Protein AF-0000000086557872 (afdb_homodimer)

Structure (mmCIF, N/CA/C/O backbone):
data_AF-0000000086557872-model_v1
#
loop_
_entity.id
_entity.type
_entity.pdbx_description
1 polymer 'ARM repeat superfamily protein'
#
loop_
_atom_site.group_PDB
_atom_site.id
_atom_site.type_symbol
_atom_site.label_atom_id
_atom_site.label_alt_id
_atom_site.label_comp_id
_atom_site.label_asym_id
_atom_site.label_entity_id
_atom_site.label_seq_id
_atom_site.pdbx_PDB_ins_code
_atom_site.Cartn_x
_atom_site.Cartn_y
_atom_site.Cartn_z
_atom_site.occupancy
_atom_site.B_iso_or_equiv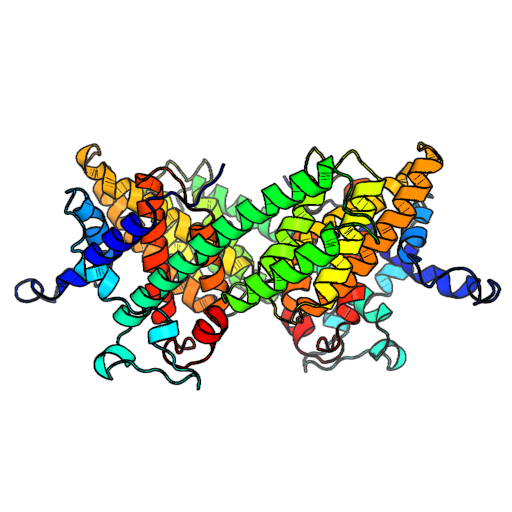
_atom_site.auth_seq_id
_atom_site.auth_comp_id
_atom_site.auth_asym_id
_atom_site.auth_atom_id
_atom_site.pdbx_PDB_model_num
ATOM 1 N N . MET A 1 1 ? -15.805 7.012 -16.609 1 27.7 1 MET A N 1
ATOM 2 C CA . MET A 1 1 ? -14.82 7.715 -17.422 1 27.7 1 MET A CA 1
ATOM 3 C C . MET A 1 1 ? -13.922 8.594 -16.562 1 27.7 1 MET A C 1
ATOM 5 O O . MET A 1 1 ? -14.328 9.68 -16.141 1 27.7 1 MET A O 1
ATOM 9 N N . LEU A 1 2 ? -13.141 7.969 -15.602 1 39.41 2 LEU A N 1
ATOM 10 C CA . LEU A 1 2 ? -12.469 8.727 -14.555 1 39.41 2 LEU A CA 1
ATOM 11 C C . LEU A 1 2 ? -11.336 9.57 -15.133 1 39.41 2 LEU A C 1
ATOM 13 O O . LEU A 1 2 ? -10.289 9.047 -15.5 1 39.41 2 LEU A O 1
ATOM 17 N N . SER A 1 3 ? -11.672 10.555 -16.125 1 45.78 3 SER A N 1
ATOM 18 C CA . SER A 1 3 ? -10.75 11.547 -16.672 1 45.78 3 SER A CA 1
ATOM 19 C C . SER A 1 3 ? -10.047 12.32 -15.578 1 45.78 3 SER A C 1
ATOM 21 O O . SER A 1 3 ? -10.586 12.492 -14.484 1 45.78 3 SER A O 1
ATOM 23 N N . PHE A 1 4 ? -8.797 12.297 -15.695 1 58.38 4 PHE A N 1
ATOM 24 C CA . PHE A 1 4 ? -8.148 13.312 -14.875 1 58.38 4 PHE A CA 1
ATOM 25 C C . PHE A 1 4 ? -8.922 14.625 -14.922 1 58.38 4 PHE A C 1
ATOM 27 O O . PHE A 1 4 ? -9.234 15.125 -16 1 58.38 4 PHE A O 1
ATOM 34 N N . PRO A 1 5 ? -9.547 14.984 -13.805 1 63.56 5 PRO A N 1
ATOM 35 C CA . PRO A 1 5 ? -10.438 16.141 -13.898 1 63.56 5 PRO A CA 1
ATOM 36 C C . PRO A 1 5 ? -9.797 17.312 -14.641 1 63.56 5 PRO A C 1
ATOM 38 O O . PRO A 1 5 ? -8.641 17.672 -14.367 1 63.56 5 PRO A O 1
ATOM 41 N N . LEU A 1 6 ? -10.297 17.703 -15.812 1 55 6 LEU A N 1
ATOM 42 C CA . LEU A 1 6 ? -9.867 18.781 -16.688 1 55 6 LEU A CA 1
ATOM 43 C C . LEU A 1 6 ? -9.406 19.984 -15.875 1 55 6 LEU A C 1
ATOM 45 O O . LEU A 1 6 ? -8.516 20.734 -16.297 1 55 6 LEU A O 1
ATOM 49 N N . ASN A 1 7 ? -9.836 19.969 -14.57 1 70.75 7 ASN A N 1
ATOM 50 C CA . ASN A 1 7 ? -9.547 21.203 -13.828 1 70.75 7 ASN A CA 1
ATOM 51 C C . ASN A 1 7 ? -8.438 20.984 -12.805 1 70.75 7 ASN A C 1
ATOM 53 O O . ASN A 1 7 ? -8.164 21.859 -11.984 1 70.75 7 ASN A O 1
ATOM 57 N N . THR A 1 8 ? -7.707 19.969 -13.023 1 77.56 8 THR A N 1
ATOM 58 C CA . THR A 1 8 ? -6.684 19.703 -12.016 1 77.56 8 THR A CA 1
ATOM 59 C C . THR A 1 8 ? -5.527 20.688 -12.141 1 77.56 8 THR A C 1
ATOM 61 O O . THR A 1 8 ? -4.977 21.141 -11.133 1 77.56 8 THR A O 1
ATOM 64 N N . ASP A 1 9 ? -5.203 20.984 -13.367 1 76.62 9 ASP A N 1
ATOM 65 C CA . ASP A 1 9 ? -4.141 21.969 -13.578 1 76.62 9 ASP A CA 1
ATOM 66 C C . ASP A 1 9 ? -4.484 23.312 -12.93 1 76.62 9 ASP A C 1
ATOM 68 O O . ASP A 1 9 ? -3.633 23.938 -12.297 1 76.62 9 ASP A O 1
ATOM 72 N N . GLU A 1 10 ? -5.621 23.578 -13.133 1 78.69 10 GLU A N 1
ATOM 73 C CA . GLU A 1 10 ? -6.07 24.828 -12.547 1 78.69 10 GLU A CA 1
ATOM 74 C C . GLU A 1 10 ? -6.043 24.781 -11.023 1 78.69 10 GLU A C 1
ATOM 76 O O . GLU A 1 10 ? -5.645 25.75 -10.367 1 78.69 10 GLU A O 1
ATOM 81 N N . VAL A 1 11 ? -6.445 23.688 -10.508 1 83.19 11 VAL A N 1
ATOM 82 C CA . VAL A 1 11 ? -6.48 23.516 -9.055 1 83.19 11 VAL A CA 1
ATOM 83 C C . VAL A 1 11 ? -5.062 23.578 -8.492 1 83.19 11 VAL A C 1
ATOM 85 O O . VAL A 1 11 ? -4.816 24.234 -7.48 1 83.19 11 VAL A O 1
ATOM 88 N N . VAL A 1 12 ? -4.141 22.969 -9.164 1 85.81 12 VAL A N 1
ATOM 89 C CA . VAL A 1 12 ? -2.744 22.953 -8.734 1 85.81 12 VAL A CA 1
ATOM 90 C C . VAL A 1 12 ? -2.178 24.359 -8.758 1 85.81 12 VAL A C 1
ATOM 92 O O . VAL A 1 12 ? -1.516 24.797 -7.809 1 85.81 12 VAL A O 1
ATOM 95 N N . LEU A 1 13 ? -2.535 25.047 -9.773 1 80.06 13 LEU A N 1
ATOM 96 C CA . LEU A 1 13 ? -2.047 26.422 -9.914 1 80.06 13 LEU A CA 1
ATOM 97 C C . LEU A 1 13 ? -2.615 27.312 -8.82 1 80.06 13 LEU A C 1
ATOM 99 O O . LEU A 1 13 ? -1.895 28.141 -8.25 1 80.06 13 LEU A O 1
ATOM 103 N N . VAL A 1 14 ? -3.771 27.141 -8.594 1 77.19 14 VAL A N 1
ATOM 104 C CA . VAL A 1 14 ? -4.426 27.953 -7.582 1 77.19 14 VAL A CA 1
ATOM 105 C C . VAL A 1 14 ? -3.818 27.672 -6.215 1 77.19 14 VAL A C 1
ATOM 107 O O . VAL A 1 14 ? -3.564 28.594 -5.434 1 77.19 14 VAL A O 1
ATOM 110 N N . VAL A 1 15 ? -3.6 26.453 -5.93 1 81.56 15 VAL A N 1
ATOM 111 C CA . VAL A 1 15 ? -3.021 26.078 -4.645 1 81.56 15 VAL A CA 1
ATOM 112 C C . VAL A 1 15 ? -1.607 26.641 -4.527 1 81.56 15 VAL A C 1
ATOM 114 O O . VAL A 1 15 ? -1.237 27.188 -3.49 1 81.56 15 VAL A O 1
ATOM 117 N N . LEU A 1 16 ? -0.849 26.562 -5.59 1 79.56 16 LEU A N 1
ATOM 118 C CA . LEU A 1 16 ? 0.528 27.047 -5.574 1 79.56 16 LEU A CA 1
ATOM 119 C C . LEU A 1 16 ? 0.571 28.562 -5.461 1 79.56 16 LEU A C 1
ATOM 121 O O . LEU A 1 16 ? 1.446 29.109 -4.789 1 79.56 16 LEU A O 1
ATOM 125 N N . ASP A 1 17 ? -0.281 29.219 -6.082 1 75.75 17 ASP A N 1
ATOM 126 C CA . ASP A 1 17 ? -0.352 30.672 -6.051 1 75.75 17 ASP A CA 1
ATOM 127 C C . ASP A 1 17 ? -0.73 31.172 -4.66 1 75.75 17 ASP A C 1
ATOM 129 O O . ASP A 1 17 ? -0.246 32.219 -4.215 1 75.75 17 ASP A O 1
ATOM 133 N N . ASN A 1 18 ? -1.517 30.438 -4.086 1 66.81 18 ASN A N 1
ATOM 134 C CA . ASN A 1 18 ? -1.986 30.859 -2.768 1 66.81 18 ASN A CA 1
ATOM 135 C C . ASN A 1 18 ? -0.952 30.562 -1.686 1 66.81 18 ASN A C 1
ATOM 137 O O . ASN A 1 18 ? -0.981 31.172 -0.612 1 66.81 18 ASN A O 1
ATOM 141 N N . TYR A 1 19 ? -0.023 29.688 -1.903 1 61.47 19 TYR A N 1
ATOM 142 C CA . TYR A 1 19 ? 0.991 29.375 -0.904 1 61.47 19 TYR A CA 1
ATOM 143 C C . TYR A 1 19 ? 2.164 30.344 -0.993 1 61.47 19 TYR A C 1
ATOM 145 O O . TYR A 1 19 ? 2.844 30.594 0.004 1 61.47 19 TYR A O 1
ATOM 153 N N . GLU A 1 20 ? 2.771 31.047 -2.09 1 52.19 20 GLU A N 1
ATOM 154 C CA . GLU A 1 20 ? 3.926 31.938 -2.229 1 52.19 20 GLU A CA 1
ATOM 155 C C . GLU A 1 20 ? 3.703 33.25 -1.487 1 52.19 20 GLU A C 1
ATOM 157 O O . GLU A 1 20 ? 4.664 33.906 -1.098 1 52.19 20 GLU A O 1
ATOM 162 N N . ASP A 1 21 ? 2.652 33.969 -1.473 1 42.22 21 ASP A N 1
ATOM 163 C CA . ASP A 1 21 ? 2.678 35.438 -1.342 1 42.22 21 ASP A CA 1
ATOM 164 C C . ASP A 1 21 ? 3.062 35.844 0.076 1 42.22 21 ASP A C 1
ATOM 166 O O . ASP A 1 21 ? 2.838 37 0.475 1 42.22 21 ASP A O 1
ATOM 170 N N . HIS A 1 22 ? 3.318 35.094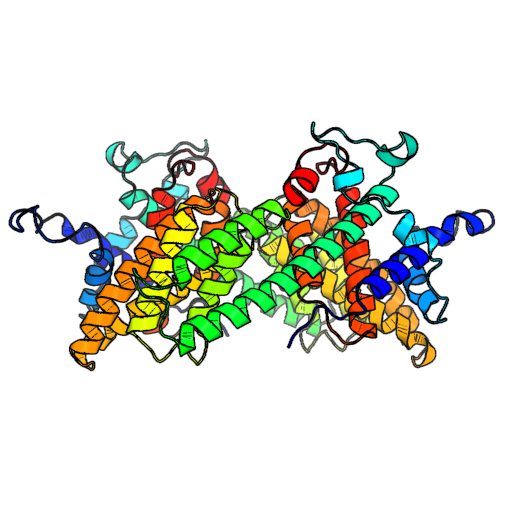 1.053 1 39.22 22 HIS A N 1
ATOM 171 C CA . HIS A 1 22 ? 3.371 35.781 2.338 1 39.22 22 HIS A CA 1
ATOM 172 C C . HIS A 1 22 ? 4.695 36.5 2.516 1 39.22 22 HIS A C 1
ATOM 174 O O . HIS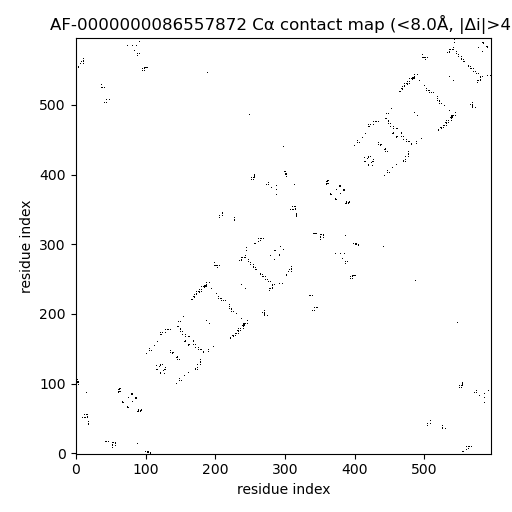 A 1 22 ? 4.992 37 3.604 1 39.22 22 HIS A O 1
ATOM 180 N N . LYS A 1 23 ? 5.754 36.625 1.779 1 40 23 LYS A N 1
ATOM 181 C CA . LYS A 1 23 ? 6.871 37.438 2.205 1 40 23 LYS A CA 1
ATOM 182 C C . LYS A 1 23 ? 6.398 38.844 2.59 1 40 23 LYS A C 1
ATOM 184 O O . LYS A 1 23 ? 7.031 39.531 3.406 1 40 23 LYS A O 1
ATOM 189 N N . ASN A 1 24 ? 5.559 39.5 1.938 1 36.5 24 ASN A N 1
ATOM 190 C CA . ASN A 1 24 ? 5.508 40.938 2.201 1 36.5 24 ASN A CA 1
ATOM 191 C C . ASN A 1 24 ? 4.875 41.25 3.557 1 36.5 24 ASN A C 1
ATOM 193 O O . ASN A 1 24 ? 4.977 42.344 4.059 1 36.5 24 ASN A O 1
ATOM 197 N N . LYS A 1 25 ? 3.945 40.531 4.266 1 40.31 25 LYS A N 1
ATOM 198 C CA . LYS A 1 25 ? 3.4 41.125 5.488 1 40.31 25 LYS A CA 1
ATOM 199 C C . LYS A 1 25 ? 4.184 40.656 6.715 1 40.31 25 LYS A C 1
ATOM 201 O O . LYS A 1 25 ? 3.768 40.906 7.848 1 40.31 25 LYS A O 1
ATOM 206 N N . ALA A 1 26 ? 5.25 40 6.785 1 38.28 26 ALA A N 1
ATOM 207 C CA . ALA A 1 26 ? 6.043 39.719 7.969 1 38.28 26 ALA A CA 1
ATOM 208 C C . ALA A 1 26 ? 6.578 40.969 8.609 1 38.28 26 ALA A C 1
ATOM 210 O O . ALA A 1 26 ? 7.27 40.938 9.633 1 38.28 26 ALA A O 1
ATOM 211 N N . GLU A 1 27 ? 6.711 42.125 8.102 1 36 27 GLU A N 1
ATOM 212 C CA . GLU A 1 27 ? 7.309 43.188 8.906 1 36 27 GLU A CA 1
ATOM 213 C C . GLU A 1 27 ? 6.551 43.375 10.219 1 36 27 GLU A C 1
ATOM 215 O O . GLU A 1 27 ? 7.141 43.781 11.227 1 36 27 GLU A O 1
ATOM 220 N N . ASN A 1 28 ? 5.227 43.688 10.352 1 33.5 28 ASN A N 1
ATOM 221 C CA . ASN A 1 28 ? 4.699 44.25 11.586 1 33.5 28 ASN A CA 1
ATOM 222 C C . ASN A 1 28 ? 4.344 43.188 12.602 1 33.5 28 ASN A C 1
ATOM 224 O O . ASN A 1 28 ? 3.648 43.438 13.578 1 33.5 28 ASN A O 1
ATOM 228 N N . LEU A 1 29 ? 4.141 41.812 12.312 1 35 29 LEU A N 1
ATOM 229 C CA . LEU A 1 29 ? 3.672 41.062 13.469 1 35 29 LEU A CA 1
ATOM 230 C C . LEU A 1 29 ? 4.836 40.656 14.367 1 35 29 LEU A C 1
ATOM 232 O O . LEU A 1 29 ? 5.914 40.312 13.875 1 35 29 LEU A O 1
ATOM 236 N N . ASP A 1 30 ? 4.957 41.094 15.648 1 35.19 30 ASP A N 1
ATOM 237 C CA . ASP A 1 30 ? 5.828 40.844 16.797 1 35.19 30 ASP A CA 1
ATOM 238 C C . ASP A 1 30 ? 6.23 39.375 16.875 1 35.19 30 ASP A C 1
ATOM 240 O O . ASP A 1 30 ? 5.383 38.5 16.734 1 35.19 30 ASP A O 1
ATOM 244 N N . PRO A 1 31 ? 7.535 38.875 16.703 1 38.75 31 PRO A N 1
ATOM 245 C CA . PRO A 1 31 ? 8.188 37.562 16.828 1 38.75 31 PRO A CA 1
ATOM 246 C C . PRO A 1 31 ? 7.578 36.688 17.906 1 38.75 31 PRO A C 1
ATOM 248 O O . PRO A 1 31 ? 7.879 35.5 18 1 38.75 31 PRO A O 1
ATOM 251 N N . GLU A 1 32 ? 7.258 37.25 19.141 1 35.28 32 GLU A N 1
ATOM 252 C CA . GLU A 1 32 ? 7.043 36.531 20.391 1 35.28 32 GLU A CA 1
ATOM 253 C C . GLU A 1 32 ? 5.953 35.469 20.25 1 35.28 32 GLU A C 1
ATOM 255 O O . GLU A 1 32 ? 5.969 34.469 20.938 1 35.28 32 GLU A O 1
ATOM 260 N N . THR A 1 33 ? 4.668 35.906 19.906 1 33.19 33 THR A N 1
ATOM 261 C CA . THR A 1 33 ? 3.564 35 20.25 1 33.19 33 THR A CA 1
ATOM 262 C C . THR A 1 33 ? 3.492 33.844 19.266 1 33.19 33 THR A C 1
ATOM 264 O O . THR A 1 33 ? 3.059 32.75 19.641 1 33.19 33 THR A O 1
ATOM 267 N N . GLN A 1 34 ? 3.164 34 17.938 1 34.88 34 GLN A N 1
ATOM 268 C CA . GLN A 1 34 ? 2.406 32.969 17.266 1 34.88 34 GLN A CA 1
ATOM 269 C C . GLN A 1 34 ? 3.336 31.906 16.672 1 34.88 34 GLN A C 1
ATOM 271 O O . GLN A 1 34 ? 4.277 32.219 15.953 1 34.88 34 GLN A O 1
ATOM 276 N N . GLY A 1 35 ? 3.602 30.719 17.297 1 33.16 35 GLY A N 1
ATOM 277 C CA . GLY A 1 35 ? 4.32 29.531 16.891 1 33.16 35 GLY A CA 1
ATOM 278 C C . GLY A 1 35 ? 4.258 29.266 15.398 1 33.16 35 GLY A C 1
ATOM 279 O O . GLY A 1 35 ? 3.375 29.766 14.711 1 33.16 35 GLY A O 1
ATOM 280 N N . THR A 1 36 ? 5.449 29.031 14.734 1 38.53 36 THR A N 1
ATOM 281 C CA . THR A 1 36 ? 5.723 28.609 13.367 1 38.53 36 THR A CA 1
ATOM 282 C C . THR A 1 36 ? 4.621 27.688 12.859 1 38.53 36 THR A C 1
ATOM 284 O O . THR A 1 36 ? 4.672 27.219 11.719 1 38.53 36 THR A O 1
ATOM 287 N N . GLN A 1 37 ? 3.855 27.156 13.812 1 36.19 37 GLN A N 1
ATOM 288 C CA . GLN A 1 37 ? 2.854 26.141 13.492 1 36.19 37 GLN A CA 1
ATOM 289 C C . GLN A 1 37 ? 2.002 26.578 12.297 1 36.19 37 GLN A C 1
ATOM 291 O O . GLN A 1 37 ? 1.99 25.906 11.266 1 36.19 37 GLN A O 1
ATOM 296 N N . SER A 1 38 ? 0.501 26.953 12.469 1 43.5 38 SER A N 1
ATOM 297 C CA . SER A 1 38 ? -0.6 26.625 11.578 1 43.5 38 SER A CA 1
ATOM 298 C C . SER A 1 38 ? -0.656 27.562 10.383 1 43.5 38 SER A C 1
ATOM 300 O O . SER A 1 38 ? -1.703 28.156 10.094 1 43.5 38 SER A O 1
ATOM 302 N N . ARG A 1 39 ? 0.38 28.156 10.055 1 44.62 39 ARG A N 1
ATOM 303 C CA . ARG A 1 39 ? 0.36 29.156 8.984 1 44.62 39 ARG A CA 1
ATOM 304 C C . ARG A 1 39 ? -0.063 28.516 7.66 1 44.62 39 ARG A C 1
ATOM 306 O O . ARG A 1 39 ? -0.786 29.141 6.875 1 44.62 39 ARG A O 1
ATOM 313 N N . TRP A 1 40 ? 0.488 27.344 7.496 1 45.91 40 TRP A N 1
ATOM 314 C CA . TRP A 1 40 ? 0.128 26.719 6.227 1 45.91 40 TRP A CA 1
ATOM 315 C C . TRP A 1 40 ? -1.384 26.562 6.109 1 45.91 40 TRP A C 1
ATOM 317 O O . TRP A 1 40 ? -1.936 26.625 5.004 1 45.91 40 TRP A O 1
ATOM 327 N N . VAL A 1 41 ? -2.059 26.359 7.316 1 48.19 41 VAL A N 1
ATOM 328 C CA . VAL A 1 41 ? -3.506 26.172 7.277 1 48.19 41 VAL A CA 1
ATOM 329 C C . VAL A 1 41 ? -4.184 27.484 6.898 1 48.19 41 VAL A C 1
ATOM 331 O O . VAL A 1 41 ? -5.109 27.5 6.082 1 48.19 41 VAL A O 1
ATOM 334 N N . GLN A 1 42 ? -3.748 28.5 7.52 1 46.31 42 GLN A N 1
ATOM 335 C CA . GLN A 1 42 ? -4.402 29.781 7.258 1 46.31 42 GLN A CA 1
ATOM 336 C C . GLN A 1 42 ? -4.27 30.172 5.789 1 46.31 42 GLN A C 1
ATOM 338 O O . GLN A 1 42 ? -5.188 30.766 5.219 1 46.31 42 GLN A O 1
ATOM 343 N N . GLU A 1 43 ? -3.264 29.781 5.324 1 44.94 43 GLU A N 1
ATOM 344 C CA . GLU A 1 43 ? -2.979 30.141 3.939 1 44.94 43 GLU A CA 1
ATOM 345 C C . GLU A 1 43 ? -3.912 29.422 2.973 1 44.94 43 GLU A C 1
ATOM 347 O O . GLU A 1 43 ? -4.398 30.016 2.01 1 44.94 43 GLU A O 1
ATOM 352 N N . VAL A 1 44 ? -4.18 28.203 3.225 1 45.72 44 VAL A N 1
ATOM 353 C CA . VAL A 1 44 ? -5.07 27.438 2.359 1 45.72 44 VAL A CA 1
ATOM 354 C C . VAL A 1 44 ? -6.477 28.031 2.418 1 45.72 44 VAL A C 1
ATOM 356 O O . VAL A 1 44 ? -7.195 28.031 1.416 1 45.72 44 VAL A O 1
ATOM 359 N N . LEU A 1 45 ? -6.934 28.469 3.527 1 43.59 45 LEU A N 1
ATOM 360 C CA . LEU A 1 45 ? -8.297 28.938 3.74 1 43.59 45 LEU A CA 1
ATOM 361 C C . LEU A 1 45 ? -8.531 30.281 3.045 1 43.59 45 LEU A C 1
ATOM 363 O O . LEU A 1 45 ? -9.672 30.625 2.734 1 43.59 45 LEU A O 1
ATOM 367 N N . LYS A 1 46 ? -7.668 31.047 2.943 1 43.59 46 LYS A N 1
ATOM 368 C CA . LYS A 1 46 ? -7.953 32.344 2.354 1 43.59 46 LYS A CA 1
ATOM 369 C C . LYS A 1 46 ? -8.359 32.219 0.888 1 43.59 46 LYS A C 1
ATOM 371 O O . LYS A 1 46 ? -8.688 33.219 0.236 1 43.59 46 LYS A O 1
ATOM 376 N N . VAL A 1 47 ? -8.422 31.047 0.328 1 42.78 47 VAL A N 1
ATOM 377 C CA . VAL A 1 47 ? -8.602 30.875 -1.11 1 42.78 47 VAL A CA 1
ATOM 378 C C . VAL A 1 47 ? -10.086 30.969 -1.455 1 42.78 47 VAL A C 1
ATOM 380 O O . VAL A 1 47 ? -10.477 30.766 -2.607 1 42.78 47 VAL A O 1
ATOM 383 N N . GLN A 1 48 ? -10.969 31.156 -0.642 1 37.19 48 GLN A N 1
ATOM 384 C CA . GLN A 1 48 ? -12.328 31.172 -1.16 1 37.19 48 GLN A CA 1
ATOM 385 C C . GLN A 1 48 ? -12.477 32.188 -2.291 1 37.19 48 GLN A C 1
ATOM 387 O O . GLN A 1 48 ? -13.508 32.25 -2.961 1 37.19 48 GLN A O 1
ATOM 392 N N . GLY A 1 49 ? -11.867 33.344 -2.256 1 33.66 49 GLY A N 1
ATOM 393 C CA . GLY A 1 49 ? -12.211 34.25 -3.348 1 33.66 49 GLY A CA 1
ATOM 394 C C . GLY A 1 49 ? -11.609 33.812 -4.676 1 33.66 49 GLY A C 1
ATOM 395 O O . GLY A 1 49 ? -10.531 33.219 -4.711 1 33.66 49 GLY A O 1
ATOM 396 N N . HIS A 1 50 ? -12.375 33.469 -5.801 1 36 50 HIS A N 1
ATOM 397 C CA . HIS A 1 50 ? -12.109 33.156 -7.199 1 36 50 HIS A CA 1
ATOM 398 C C . HIS A 1 50 ? -10.914 33.938 -7.727 1 36 50 HIS A C 1
ATOM 400 O O . HIS A 1 50 ? -11.07 35 -8.32 1 36 50 HIS A O 1
ATOM 406 N N . VAL A 1 51 ? -9.93 34.281 -6.98 1 38 51 VAL A N 1
ATOM 407 C CA . VAL A 1 51 ? -8.961 35 -7.773 1 38 51 VAL A CA 1
ATOM 408 C C . VAL A 1 51 ? -8.312 34.094 -8.797 1 38 51 VAL A C 1
ATOM 410 O O . VAL A 1 51 ? -7.906 32.969 -8.469 1 38 51 VAL A O 1
ATOM 413 N N . SER A 1 52 ? -8.602 34.219 -10.078 1 40.19 52 SER A N 1
ATOM 414 C CA . SER A 1 52 ? -7.949 33.625 -11.234 1 40.19 52 SER A CA 1
ATOM 415 C C . SER A 1 52 ? -6.441 33.531 -11.031 1 40.19 52 SER A C 1
ATOM 417 O O . SER A 1 52 ? -5.797 34.5 -10.641 1 40.19 52 SER A O 1
ATOM 419 N N . PRO A 1 53 ? -5.988 32.312 -10.875 1 44.31 53 PRO A N 1
ATOM 420 C CA . PRO A 1 53 ? -4.531 32.219 -10.742 1 44.31 53 PRO A CA 1
ATOM 421 C C . PRO A 1 53 ? -3.793 33.094 -11.75 1 44.31 53 PRO A C 1
ATOM 423 O O . PRO A 1 53 ? -4.305 33.344 -12.844 1 44.31 53 PRO A O 1
ATOM 426 N N . SER A 1 54 ? -2.963 33.969 -11.336 1 41.19 54 SER A N 1
ATOM 427 C CA . SER A 1 54 ? -2.137 34.719 -12.273 1 41.19 54 SER A CA 1
ATOM 428 C C . SER A 1 54 ? -1.396 33.781 -13.227 1 41.19 54 SER A C 1
ATOM 430 O O . SER A 1 54 ? -0.845 32.781 -12.812 1 41.19 54 SER A O 1
ATOM 432 N N . PRO A 1 55 ? -1.781 33.844 -14.492 1 42.75 55 PRO A N 1
ATOM 433 C CA . PRO A 1 55 ? -1.102 33.062 -15.539 1 42.75 55 PRO A CA 1
ATOM 434 C C . PRO A 1 55 ? 0.391 32.906 -15.266 1 42.75 55 PRO A C 1
ATOM 436 O O . PRO A 1 55 ? 1 31.922 -15.734 1 42.75 55 PRO A O 1
ATOM 439 N N . ASP A 1 56 ? 0.925 33.688 -14.57 1 42.38 56 ASP A N 1
ATOM 440 C CA . ASP A 1 56 ? 2.373 33.781 -14.398 1 42.38 56 ASP A CA 1
ATOM 441 C C . ASP A 1 56 ? 2.873 32.688 -13.453 1 42.38 56 ASP A C 1
ATOM 443 O O . ASP A 1 56 ? 4.039 32.281 -13.516 1 42.38 56 ASP A O 1
ATOM 447 N N . VAL A 1 57 ? 2.045 32.156 -12.703 1 44.72 57 VAL A N 1
ATOM 448 C CA . VAL A 1 57 ? 2.549 31.297 -11.648 1 44.72 57 VAL A CA 1
ATOM 449 C C . VAL A 1 57 ? 2.92 29.938 -12.234 1 44.72 57 VAL A C 1
ATOM 451 O O . VAL A 1 57 ? 3.955 29.375 -11.883 1 44.72 57 VAL A O 1
ATOM 454 N N . MET A 1 58 ? 2.027 29.328 -13.086 1 48.31 58 MET A N 1
ATOM 455 C CA . MET A 1 58 ? 2.396 28.062 -13.711 1 48.31 58 MET A CA 1
ATOM 456 C C . MET A 1 58 ? 3.689 28.203 -14.508 1 48.31 58 MET A C 1
ATOM 458 O O . MET A 1 58 ? 4.527 27.297 -14.508 1 48.31 58 MET A O 1
ATOM 462 N N . THR A 1 59 ? 3.656 29.312 -15.336 1 47.53 59 THR A N 1
ATOM 463 C CA . THR A 1 59 ? 4.797 29.578 -16.203 1 47.53 59 THR A CA 1
ATOM 464 C C . THR A 1 59 ? 6.078 29.719 -15.383 1 47.53 59 THR A C 1
ATOM 466 O O . THR A 1 59 ? 7.172 29.469 -15.898 1 47.53 59 THR A O 1
ATOM 469 N N . ARG A 1 60 ? 5.867 29.812 -14 1 61.03 60 ARG A N 1
ATOM 470 C CA . ARG A 1 60 ? 7.059 30.125 -13.219 1 61.03 60 ARG A CA 1
ATOM 471 C C . ARG A 1 60 ? 7.613 28.875 -12.547 1 61.03 60 ARG A C 1
ATOM 473 O O . ARG A 1 60 ? 8.742 28.875 -12.055 1 61.03 60 ARG A O 1
ATOM 480 N N . VAL A 1 61 ? 6.742 27.734 -12.602 1 70.69 61 VAL A N 1
ATOM 481 C CA . VAL A 1 61 ? 7.391 26.562 -12.008 1 70.69 61 VAL A CA 1
ATOM 482 C C . VAL A 1 61 ? 7.945 25.672 -13.109 1 70.69 61 VAL A C 1
ATOM 484 O O . VAL A 1 61 ? 7.191 25.141 -13.93 1 70.69 61 VAL A O 1
ATOM 487 N N . PRO A 1 62 ? 9.219 25.625 -13.25 1 72.62 62 PRO A N 1
ATOM 488 C CA . PRO A 1 62 ? 9.844 24.844 -14.328 1 72.62 62 PRO A CA 1
ATOM 489 C C . PRO A 1 62 ? 9.555 23.344 -14.227 1 72.62 62 PRO A C 1
ATOM 491 O O . PRO A 1 62 ? 9.359 22.828 -13.125 1 72.62 62 PRO A O 1
ATOM 494 N N . SER A 1 63 ? 9.328 22.797 -15.383 1 74.44 63 SER A N 1
ATOM 495 C CA . SER A 1 63 ? 9.266 21.344 -15.445 1 74.44 63 SER A CA 1
ATOM 496 C C . SER A 1 63 ? 10.602 20.719 -15.047 1 74.44 63 SER A C 1
ATOM 498 O O . SER A 1 63 ? 11.648 21.359 -15.117 1 74.44 63 SER A O 1
ATOM 500 N N . TRP A 1 64 ? 10.469 19.5 -14.539 1 73.25 64 TRP A N 1
ATOM 501 C CA . TRP A 1 64 ? 11.695 18.812 -14.148 1 73.25 64 TRP A CA 1
ATOM 502 C C . TRP A 1 64 ? 12.688 18.75 -15.297 1 73.25 64 TRP A C 1
ATOM 504 O O . TRP A 1 64 ? 13.891 18.953 -15.102 1 73.25 64 TRP A O 1
ATOM 514 N N . ARG A 1 65 ? 12.172 18.609 -16.5 1 72.44 65 ARG A N 1
ATOM 515 C CA . ARG A 1 65 ? 13.023 18.5 -17.688 1 72.44 65 ARG A CA 1
ATOM 516 C C . ARG A 1 65 ? 13.766 19.797 -17.953 1 72.44 65 ARG A C 1
ATOM 518 O O . ARG A 1 65 ? 14.852 19.797 -18.531 1 72.44 65 ARG A O 1
ATOM 525 N N . SER A 1 66 ? 13.133 20.859 -17.469 1 75.5 66 SER A N 1
ATOM 526 C CA . SER A 1 66 ? 13.766 22.156 -17.656 1 75.5 66 SER A CA 1
ATOM 527 C C . SER A 1 66 ? 14.82 22.422 -16.578 1 75.5 66 SER A C 1
ATOM 529 O O . SER A 1 66 ? 15.727 23.234 -16.781 1 75.5 66 SER A O 1
ATOM 531 N N . ILE A 1 67 ? 14.633 21.734 -15.5 1 78.69 67 ILE A N 1
ATOM 532 C CA . ILE A 1 67 ? 15.508 21.969 -14.352 1 78.69 67 ILE A CA 1
ATOM 533 C C . ILE A 1 67 ? 16.75 21.094 -14.461 1 78.69 67 ILE A C 1
ATOM 535 O O . ILE A 1 67 ? 17.844 21.5 -14.086 1 78.69 67 ILE A O 1
ATOM 539 N N . VAL A 1 68 ? 16.547 19.859 -14.945 1 73.75 68 VAL A N 1
ATOM 540 C CA . VAL A 1 68 ? 17.672 18.922 -15 1 73.75 68 VAL A CA 1
ATOM 541 C C . VAL A 1 68 ? 18.078 18.688 -16.453 1 73.75 68 VAL A C 1
ATOM 543 O O . VAL A 1 68 ? 17.234 18.344 -17.297 1 73.75 68 VAL A O 1
ATOM 546 N N . ASN A 1 69 ? 19.312 19.016 -16.688 1 70.5 69 ASN A N 1
ATOM 547 C CA . ASN A 1 69 ? 19.766 18.859 -18.062 1 70.5 69 ASN A CA 1
ATOM 548 C C . ASN A 1 69 ? 20.062 17.406 -18.391 1 70.5 69 ASN A C 1
ATOM 550 O O . ASN A 1 69 ? 19.844 16.516 -17.562 1 70.5 69 ASN A O 1
ATOM 554 N N . ASP A 1 70 ? 20.484 17.172 -19.641 1 65.44 70 ASP A N 1
ATOM 555 C CA . ASP A 1 70 ? 20.656 15.812 -20.172 1 65.44 70 ASP A CA 1
ATOM 556 C C . ASP A 1 70 ? 21.75 15.07 -19.406 1 65.44 70 ASP A C 1
ATOM 558 O O . ASP A 1 70 ? 21.781 13.836 -19.391 1 65.44 70 ASP A O 1
ATOM 562 N N . LYS A 1 71 ? 22.594 15.867 -18.719 1 67.75 71 LYS A N 1
ATOM 563 C CA . LYS A 1 71 ? 23.703 15.25 -17.984 1 67.75 71 LYS A CA 1
ATOM 564 C C . LYS A 1 71 ? 23.328 15.008 -16.516 1 67.75 71 LYS A C 1
ATOM 566 O O . LYS A 1 71 ? 24.141 14.539 -15.734 1 67.75 71 LYS A O 1
ATOM 571 N N . GLY A 1 72 ? 22.047 15.344 -16.141 1 67.94 72 GLY A N 1
ATOM 572 C CA . GLY A 1 72 ? 21.609 15.156 -14.773 1 67.94 72 GLY A CA 1
ATOM 573 C C . GLY A 1 72 ? 21.922 16.328 -13.867 1 67.94 72 GLY A C 1
ATOM 574 O O . GLY A 1 72 ? 21.766 16.25 -12.648 1 67.94 72 GLY A O 1
ATOM 575 N N . GLU A 1 73 ? 22.453 17.406 -14.531 1 73.81 73 GLU A N 1
ATOM 576 C CA . GLU A 1 73 ? 22.844 18.578 -13.742 1 73.81 73 GLU A CA 1
ATOM 577 C C . GLU A 1 73 ? 21.656 19.531 -13.555 1 73.81 73 GLU A C 1
ATOM 579 O O . GLU A 1 73 ? 20.844 19.719 -14.461 1 73.81 73 GLU A O 1
ATOM 584 N N . ILE A 1 74 ? 21.594 20.078 -12.305 1 75.44 74 ILE A N 1
ATOM 585 C CA . ILE A 1 74 ? 20.5 20.984 -11.961 1 75.44 74 ILE A CA 1
ATOM 586 C C . ILE A 1 74 ? 20.812 22.391 -12.477 1 75.44 74 ILE A C 1
ATOM 588 O O . ILE A 1 74 ? 21.875 22.938 -12.203 1 75.44 74 ILE A O 1
ATOM 592 N N . ASN A 1 75 ? 19.984 22.891 -13.445 1 78.88 75 ASN A N 1
ATOM 593 C CA . ASN A 1 75 ? 20.109 24.219 -14.023 1 78.88 75 ASN A CA 1
ATOM 594 C C . ASN A 1 75 ? 19.125 25.188 -13.383 1 78.88 75 ASN A C 1
ATOM 596 O O . ASN A 1 75 ? 18.141 25.594 -14.008 1 78.88 75 ASN A O 1
ATOM 600 N N . VAL A 1 76 ? 19.266 25.484 -12.094 1 80.06 76 VAL A N 1
ATOM 601 C CA . VAL A 1 76 ? 18.422 26.438 -11.375 1 80.06 76 VAL A CA 1
ATOM 602 C C . VAL A 1 76 ? 19.297 27.484 -10.68 1 80.06 76 VAL A C 1
ATOM 604 O O . VAL A 1 76 ? 20.438 27.203 -10.32 1 80.06 76 VAL A O 1
ATOM 607 N N . PRO A 1 77 ? 18.844 28.719 -10.688 1 78.75 77 PRO A N 1
ATOM 608 C CA . PRO A 1 77 ? 19.594 29.75 -9.961 1 78.75 77 PRO A CA 1
ATOM 609 C C . PRO A 1 77 ? 20 29.297 -8.562 1 78.75 77 PRO A C 1
ATOM 611 O O . PRO A 1 77 ? 19.297 28.516 -7.93 1 78.75 77 PRO A O 1
ATOM 614 N N . MET A 1 78 ? 21.125 29.719 -8.086 1 76.31 78 MET A N 1
ATOM 615 C CA . MET A 1 78 ? 21.719 29.312 -6.805 1 76.31 78 MET A CA 1
ATOM 616 C C . MET A 1 78 ? 20.734 29.562 -5.66 1 76.31 78 MET A C 1
ATOM 618 O O . MET A 1 78 ? 20.672 28.781 -4.711 1 76.31 78 MET A O 1
ATOM 622 N N . GLU A 1 79 ? 19.984 30.672 -5.766 1 79.81 79 GLU A N 1
ATOM 623 C CA . GLU A 1 79 ? 19.031 31.016 -4.711 1 79.81 79 GLU A CA 1
ATOM 624 C C . GLU A 1 79 ? 17.938 29.969 -4.586 1 79.81 79 GLU A C 1
ATOM 626 O O . GLU A 1 79 ? 17.469 29.672 -3.48 1 79.81 79 GLU A O 1
ATOM 631 N N . ASP A 1 80 ? 17.641 29.391 -5.676 1 79.38 80 ASP A N 1
ATOM 632 C CA . ASP A 1 80 ? 16.562 28.422 -5.715 1 79.38 80 ASP A CA 1
ATOM 633 C C . ASP A 1 80 ? 17.062 27.031 -5.32 1 79.38 80 ASP A C 1
ATOM 635 O O . ASP A 1 80 ? 16.312 26.234 -4.77 1 79.38 80 ASP A O 1
ATOM 639 N N . THR A 1 81 ? 18.297 26.859 -5.461 1 77.69 81 THR A N 1
ATOM 640 C CA . THR A 1 81 ? 18.859 25.531 -5.219 1 77.69 81 THR A CA 1
ATOM 641 C C . THR A 1 81 ? 18.766 25.172 -3.738 1 77.69 81 THR A C 1
ATOM 643 O O . THR A 1 81 ? 18.531 24.016 -3.391 1 77.69 81 THR A O 1
ATOM 646 N N . LYS A 1 82 ? 18.844 26.125 -2.941 1 77.38 82 LYS A N 1
ATOM 647 C CA . LYS A 1 82 ? 18.828 25.812 -1.516 1 77.38 82 LYS A CA 1
ATOM 648 C C . LYS A 1 82 ? 17.484 26.141 -0.886 1 77.38 82 LYS A C 1
ATOM 650 O O . LYS A 1 82 ? 17.312 26.031 0.331 1 77.38 82 LYS A O 1
ATOM 655 N N . ASN A 1 83 ? 16.562 26.516 -1.716 1 78.88 83 ASN A N 1
ATOM 656 C CA . ASN A 1 83 ? 15.258 26.938 -1.219 1 78.88 83 ASN A CA 1
ATOM 657 C C . ASN A 1 83 ? 14.258 25.781 -1.212 1 78.88 83 ASN A C 1
ATOM 659 O O . ASN A 1 83 ? 13.766 25.359 -2.266 1 78.88 83 ASN A O 1
ATOM 663 N N . PRO A 1 84 ? 13.914 25.312 -0.057 1 79.94 84 PRO A N 1
ATOM 664 C CA . PRO A 1 84 ? 12.977 24.203 0.006 1 79.94 84 PRO A CA 1
ATOM 665 C C . PRO A 1 84 ? 11.609 24.531 -0.599 1 79.94 84 PRO A C 1
ATOM 667 O O . PRO A 1 84 ? 10.93 23.641 -1.125 1 79.94 84 PRO A O 1
ATOM 670 N N . LYS A 1 85 ? 11.242 25.734 -0.531 1 80.88 85 LYS A N 1
ATOM 671 C CA . LYS A 1 85 ? 9.969 26.141 -1.11 1 80.88 85 LYS A CA 1
ATOM 672 C C . LYS A 1 85 ? 9.969 25.969 -2.627 1 80.88 85 LYS A C 1
ATOM 674 O O . LYS A 1 85 ? 8.969 25.547 -3.209 1 80.88 85 LYS A O 1
ATOM 679 N N . PHE A 1 86 ? 11.047 26.312 -3.195 1 83 86 PHE A N 1
ATOM 680 C CA . PHE A 1 86 ? 11.195 26.125 -4.633 1 83 86 PHE A CA 1
ATOM 681 C C . PHE A 1 86 ? 11.023 24.656 -5 1 83 86 PHE A C 1
ATOM 683 O O . PHE A 1 86 ? 10.258 24.312 -5.906 1 83 86 PHE A O 1
ATOM 690 N N . TRP A 1 87 ? 11.578 23.844 -4.258 1 83.31 87 TRP A N 1
ATOM 691 C CA . TRP A 1 87 ? 11.609 22.422 -4.582 1 83.31 87 TRP A CA 1
ATOM 692 C C . TRP A 1 87 ? 10.258 21.766 -4.316 1 83.31 87 TRP A C 1
ATOM 694 O O . TRP A 1 87 ? 9.859 20.844 -5.027 1 83.31 87 TRP A O 1
ATOM 704 N N . SER A 1 88 ? 9.602 22.188 -3.27 1 87.25 88 SER A N 1
ATOM 705 C CA . SER A 1 88 ? 8.273 21.625 -3.006 1 87.25 88 SER A CA 1
ATOM 706 C C . SER A 1 88 ? 7.297 21.984 -4.117 1 87.25 88 SER A C 1
ATOM 708 O O . SER A 1 88 ? 6.453 21.172 -4.496 1 87.25 88 SER A O 1
ATOM 710 N N . ARG A 1 89 ? 7.441 23.156 -4.707 1 86.88 89 ARG A N 1
ATOM 711 C CA . ARG A 1 89 ? 6.602 23.578 -5.824 1 86.88 89 ARG A CA 1
ATOM 712 C C . ARG A 1 89 ? 6.902 22.766 -7.078 1 86.88 89 ARG A C 1
ATOM 714 O O . ARG A 1 89 ? 5.988 22.328 -7.766 1 86.88 89 ARG A O 1
ATOM 721 N N . VAL A 1 90 ? 8.141 22.672 -7.305 1 84.56 90 VAL A N 1
ATOM 722 C CA . VAL A 1 90 ? 8.586 21.891 -8.453 1 84.56 90 VAL A CA 1
ATOM 723 C C . VAL A 1 90 ? 8.086 20.453 -8.32 1 84.56 90 VAL A C 1
ATOM 725 O O . VAL A 1 90 ? 7.602 19.859 -9.289 1 84.56 90 VAL A O 1
ATOM 728 N N . CYS A 1 91 ? 8.211 19.953 -7.113 1 86.69 91 CYS A N 1
ATOM 729 C CA . CYS A 1 91 ? 7.777 18.594 -6.84 1 86.69 91 CYS A CA 1
ATOM 730 C C . CYS A 1 91 ? 6.289 18.422 -7.121 1 86.69 91 CYS A C 1
ATOM 732 O O . CYS A 1 91 ? 5.895 17.562 -7.906 1 86.69 91 CYS A O 1
ATOM 734 N N . LEU A 1 92 ? 5.492 19.25 -6.578 1 89.56 92 LEU A N 1
ATOM 735 C CA . LEU A 1 92 ? 4.047 19.156 -6.75 1 89.56 92 LEU A CA 1
ATOM 736 C C . LEU A 1 92 ? 3.66 19.312 -8.219 1 89.56 92 LEU A C 1
ATOM 738 O O . LEU A 1 92 ? 2.857 18.531 -8.734 1 89.56 92 LEU A O 1
ATOM 742 N N . HIS A 1 93 ? 4.227 20.266 -8.844 1 87.44 93 HIS A N 1
ATOM 743 C CA . HIS A 1 93 ? 3.902 20.531 -10.242 1 87.44 93 HIS A CA 1
ATOM 744 C C . HIS A 1 93 ? 4.223 19.344 -11.125 1 87.44 93 HIS A C 1
ATOM 746 O O . HIS A 1 93 ? 3.402 18.938 -11.953 1 87.44 93 HIS A O 1
ATOM 752 N N . ASN A 1 94 ? 5.395 18.906 -10.961 1 86 94 ASN A N 1
ATOM 753 C CA . ASN A 1 94 ? 5.816 17.781 -11.781 1 86 94 ASN A CA 1
ATOM 754 C C . ASN A 1 94 ? 5.016 16.531 -11.477 1 86 94 ASN A C 1
ATOM 756 O O . ASN A 1 94 ? 4.668 15.766 -12.375 1 86 94 ASN A O 1
ATOM 760 N N . MET A 1 95 ? 4.715 16.312 -10.258 1 88.75 95 MET A N 1
ATOM 761 C CA . MET A 1 95 ? 3.916 15.156 -9.883 1 88.75 95 MET A CA 1
ATOM 762 C C . MET A 1 95 ? 2.508 15.258 -10.461 1 88.75 95 MET A C 1
ATOM 764 O O . MET A 1 95 ? 1.948 14.258 -10.922 1 88.75 95 MET A O 1
ATOM 768 N N . ALA A 1 96 ? 1.974 16.406 -10.422 1 89.62 96 ALA A N 1
ATOM 769 C CA . ALA A 1 96 ? 0.642 16.609 -10.984 1 89.62 96 ALA A CA 1
ATOM 770 C C . ALA A 1 96 ? 0.631 16.344 -12.484 1 89.62 96 ALA A C 1
ATOM 772 O O . ALA A 1 96 ? -0.313 15.742 -13.008 1 89.62 96 ALA A O 1
ATOM 773 N N . LYS A 1 97 ? 1.636 16.781 -13.133 1 86.88 97 LYS A N 1
ATOM 774 C CA . LYS A 1 97 ? 1.763 16.516 -14.562 1 86.88 97 LYS A CA 1
ATOM 775 C C . LYS A 1 97 ? 1.867 15.016 -14.844 1 86.88 97 LYS A C 1
ATOM 777 O O . LYS A 1 97 ? 1.213 14.5 -15.75 1 86.88 97 LYS A O 1
ATOM 782 N N . LEU A 1 98 ? 2.703 14.398 -14.125 1 86.62 98 LEU A N 1
ATOM 783 C CA . LEU A 1 98 ? 2.867 12.953 -14.273 1 86.62 98 LEU A CA 1
ATOM 784 C C . LEU A 1 98 ? 1.556 12.227 -14 1 86.62 98 LEU A C 1
ATOM 786 O O . LEU A 1 98 ? 1.22 11.258 -14.688 1 86.62 98 LEU A O 1
ATOM 790 N N . ALA A 1 99 ? 0.887 12.633 -12.984 1 90.62 99 ALA A N 1
ATOM 791 C CA . ALA A 1 99 ? -0.391 12.023 -12.641 1 90.62 99 ALA A CA 1
ATOM 792 C C . ALA A 1 99 ? -1.402 12.18 -13.766 1 90.62 99 ALA A C 1
ATOM 794 O O . ALA A 1 99 ? -2.166 11.258 -14.062 1 90.62 99 ALA A O 1
ATOM 795 N N . LYS A 1 100 ? -1.433 13.344 -14.367 1 88.62 100 LYS A N 1
ATOM 796 C CA . LYS A 1 100 ? -2.307 13.594 -15.508 1 88.62 100 LYS A CA 1
ATOM 797 C C . LYS A 1 100 ? -1.988 12.648 -16.656 1 88.62 100 LYS A C 1
ATOM 799 O O . LYS A 1 100 ? -2.893 12.047 -17.25 1 88.62 100 LYS A O 1
ATOM 804 N N . VAL A 1 101 ? -0.738 12.562 -16.984 1 88.69 101 VAL A N 1
ATOM 805 C CA . VAL A 1 101 ? -0.302 11.672 -18.047 1 88.69 101 VAL A CA 1
ATOM 806 C C . VAL A 1 101 ? -0.666 10.234 -17.719 1 88.69 101 VAL A C 1
ATOM 808 O O . VAL A 1 101 ? -1.179 9.5 -18.562 1 88.69 101 VAL A O 1
ATOM 811 N N . ALA A 1 102 ? -0.401 9.797 -16.5 1 89.88 102 ALA A N 1
ATOM 812 C CA . ALA A 1 102 ? -0.723 8.438 -16.062 1 89.88 102 ALA A CA 1
ATOM 813 C C . ALA A 1 102 ? -2.215 8.156 -16.203 1 89.88 102 ALA A C 1
ATOM 815 O O . ALA A 1 102 ? -2.605 7.066 -16.641 1 89.88 102 ALA A O 1
ATOM 816 N N . THR A 1 103 ? -3.047 9.094 -15.867 1 90 103 THR A N 1
ATOM 817 C CA . THR A 1 103 ? -4.492 8.945 -15.984 1 90 103 THR A CA 1
ATOM 818 C C . THR A 1 103 ? -4.898 8.789 -17.453 1 90 103 THR A C 1
ATOM 820 O O . THR A 1 103 ? -5.742 7.957 -17.781 1 90 103 THR A O 1
ATOM 823 N N . THR A 1 104 ? -4.312 9.57 -18.281 1 89.25 104 THR A N 1
ATOM 824 C CA . THR A 1 104 ? -4.57 9.484 -19.719 1 89.25 104 THR A CA 1
ATOM 825 C C . THR A 1 104 ? -4.152 8.125 -20.266 1 89.25 104 THR A C 1
ATOM 827 O O . THR A 1 104 ? -4.898 7.492 -21 1 89.25 104 THR A O 1
ATOM 830 N N . ILE A 1 105 ? -2.957 7.73 -19.922 1 92.25 105 ILE A N 1
ATOM 831 C CA . ILE A 1 105 ? -2.453 6.43 -20.344 1 92.25 105 ILE A CA 1
ATOM 832 C C . ILE A 1 105 ? -3.422 5.332 -19.906 1 92.25 105 ILE A C 1
ATOM 834 O O . ILE A 1 105 ? -3.742 4.43 -20.672 1 92.25 105 ILE A O 1
ATOM 838 N N . ARG A 1 106 ? -3.891 5.363 -18.688 1 92.88 106 ARG A N 1
ATOM 839 C CA . ARG A 1 106 ? -4.824 4.371 -18.156 1 92.88 106 ARG A CA 1
ATOM 840 C C . ARG A 1 106 ? -6.078 4.289 -19.031 1 92.88 106 ARG A C 1
ATOM 842 O O . ARG A 1 106 ? -6.516 3.199 -19.391 1 92.88 106 ARG A O 1
ATOM 849 N N . ARG A 1 107 ? -6.578 5.422 -19.406 1 92.69 107 ARG A N 1
ATOM 850 C CA . ARG A 1 107 ? -7.785 5.469 -20.219 1 92.69 107 ARG A CA 1
ATOM 851 C C . ARG A 1 107 ? -7.543 4.859 -21.609 1 92.69 107 ARG A C 1
ATOM 853 O O . ARG A 1 107 ? -8.367 4.09 -22.109 1 92.69 107 ARG A O 1
ATOM 860 N N . VAL A 1 108 ? -6.48 5.234 -22.188 1 95 108 VAL A N 1
ATOM 861 C CA . VAL A 1 108 ? -6.117 4.715 -23.5 1 95 108 VAL A CA 1
ATOM 862 C C . VAL A 1 108 ? -5.953 3.195 -23.438 1 95 108 VAL A C 1
ATOM 864 O O . VAL A 1 108 ? -6.496 2.469 -24.266 1 95 108 VAL A O 1
ATOM 867 N N . LEU A 1 109 ? -5.273 2.695 -22.406 1 97.25 109 LEU A N 1
ATOM 868 C CA . LEU A 1 109 ? -5.035 1.265 -22.25 1 97.25 109 LEU A CA 1
ATOM 869 C C . LEU A 1 109 ? -6.348 0.512 -22.062 1 97.25 109 LEU A C 1
ATOM 871 O O . LEU A 1 109 ? -6.562 -0.537 -22.672 1 97.25 109 LEU A O 1
ATOM 875 N N . GLU A 1 110 ? -7.203 1.017 -21.25 1 96.94 110 GLU A N 1
ATOM 876 C CA . GLU A 1 110 ? -8.492 0.365 -21 1 96.94 110 GLU A CA 1
ATOM 877 C C . GLU A 1 110 ? -9.297 0.256 -22.297 1 96.94 110 GLU A C 1
ATOM 879 O O . GLU A 1 110 ? -9.953 -0.762 -22.547 1 96.94 110 GLU A O 1
ATOM 884 N N . SER A 1 111 ? -9.305 1.309 -23.094 1 96.62 111 SER A N 1
ATOM 885 C CA . SER A 1 111 ? -9.969 1.271 -24.391 1 96.62 111 SER A CA 1
ATOM 886 C C . SER A 1 111 ? -9.359 0.208 -25.297 1 96.62 111 SER A C 1
ATOM 888 O O . SER A 1 111 ? -10.078 -0.538 -25.969 1 96.62 111 SER A O 1
ATOM 890 N N . LEU A 1 112 ? -8.023 0.151 -25.297 1 97.69 112 LEU A N 1
ATOM 891 C CA . LEU A 1 112 ? -7.328 -0.863 -26.078 1 97.69 112 LEU A CA 1
ATOM 892 C C . LEU A 1 112 ? -7.695 -2.266 -25.609 1 97.69 112 LEU A C 1
ATOM 894 O O . LEU A 1 112 ? -7.957 -3.15 -26.422 1 97.69 112 LEU A O 1
ATOM 898 N N . PHE A 1 113 ? -7.738 -2.492 -24.25 1 98.62 113 PHE A N 1
ATOM 899 C CA . PHE A 1 113 ? -8.062 -3.799 -23.703 1 98.62 113 PHE A CA 1
ATOM 900 C C . PHE A 1 113 ? -9.453 -4.246 -24.141 1 98.62 113 PHE A C 1
ATOM 902 O O . PHE A 1 113 ? -9.641 -5.402 -24.531 1 98.62 113 PHE A O 1
ATOM 909 N N . ARG A 1 114 ? -10.398 -3.297 -24.125 1 97.62 114 ARG A N 1
ATOM 910 C CA . ARG A 1 114 ? -11.75 -3.611 -24.578 1 97.62 114 ARG A CA 1
ATOM 911 C C . ARG A 1 114 ? -11.758 -4.02 -26.047 1 97.62 114 ARG A C 1
ATOM 913 O O . ARG A 1 114 ? -12.453 -4.961 -26.422 1 97.62 114 ARG A O 1
ATOM 920 N N . TYR A 1 115 ? -11.078 -3.287 -26.797 1 97.5 115 TYR A N 1
ATOM 921 C CA . TYR A 1 115 ? -10.938 -3.619 -28.203 1 97.5 115 TYR A CA 1
ATOM 922 C C . TYR A 1 115 ? -10.367 -5.023 -28.375 1 97.5 115 TYR A C 1
ATOM 924 O O . TYR A 1 115 ? -10.883 -5.809 -29.188 1 97.5 115 TYR A O 1
ATOM 932 N N . PHE A 1 116 ? -9.273 -5.379 -27.625 1 98.62 116 PHE A N 1
ATOM 933 C CA . PHE A 1 116 ? -8.664 -6.703 -27.703 1 98.62 116 PHE A CA 1
ATOM 934 C C . PHE A 1 116 ? -9.641 -7.773 -27.234 1 98.62 116 PHE A C 1
ATOM 936 O O . PHE A 1 116 ? -9.695 -8.867 -27.812 1 98.62 116 PHE A O 1
ATOM 943 N N . ASP A 1 117 ? -10.383 -7.445 -26.156 1 98.25 117 ASP A N 1
ATOM 944 C CA . ASP A 1 117 ? -11.398 -8.367 -25.656 1 98.25 117 ASP A CA 1
ATOM 945 C C . ASP A 1 117 ? -12.398 -8.727 -26.75 1 98.25 117 ASP A C 1
ATOM 947 O O . ASP A 1 117 ? -12.672 -9.906 -26.984 1 98.25 117 ASP A O 1
ATOM 951 N N . ASN A 1 118 ? -12.938 -7.719 -27.344 1 97 118 ASN A N 1
ATOM 952 C CA . ASN A 1 118 ? -14.016 -7.891 -28.312 1 97 118 ASN A CA 1
ATOM 953 C C . ASN A 1 118 ? -13.547 -8.648 -29.547 1 97 118 ASN A C 1
ATOM 955 O O . ASN A 1 118 ? -14.305 -9.422 -30.141 1 97 118 ASN A O 1
ATOM 959 N N . GLY A 1 119 ? -12.352 -8.469 -29.922 1 96.62 119 GLY A N 1
ATOM 960 C CA . GLY A 1 119 ? -11.82 -9.102 -31.109 1 96.62 119 GLY A CA 1
ATOM 961 C C . GLY A 1 119 ? -11.047 -10.375 -30.812 1 96.62 119 GLY A C 1
ATOM 962 O O . GLY A 1 119 ? -10.508 -11.008 -31.719 1 96.62 119 GLY A O 1
ATOM 963 N N . ASP A 1 120 ? -10.898 -10.758 -29.531 1 96.25 120 ASP A N 1
ATOM 964 C CA . ASP A 1 120 ? -10.117 -11.914 -29.094 1 96.25 120 ASP A CA 1
ATOM 965 C C . ASP A 1 120 ? -8.688 -11.844 -29.625 1 96.25 120 ASP A C 1
ATOM 967 O O . ASP A 1 120 ? -8.203 -12.789 -30.25 1 96.25 120 ASP A O 1
ATOM 971 N N . LEU A 1 121 ? -8.102 -10.734 -29.375 1 97.88 121 LEU A N 1
ATOM 972 C CA . LEU A 1 121 ? -6.82 -10.43 -30 1 97.88 121 LEU A CA 1
ATOM 973 C C . LEU A 1 121 ? -5.672 -10.688 -29.031 1 97.88 121 LEU A C 1
ATOM 975 O O . LEU A 1 121 ? -4.535 -10.281 -29.281 1 97.88 121 LEU A O 1
ATOM 979 N N . TRP A 1 122 ? -5.879 -11.391 -27.875 1 98.5 122 TRP A N 1
ATOM 980 C CA . TRP A 1 122 ? -4.887 -11.633 -26.844 1 98.5 122 TRP A CA 1
ATOM 981 C C . TRP A 1 122 ? -4.031 -12.859 -27.172 1 98.5 122 TRP A C 1
ATOM 983 O O . TRP A 1 122 ? -3.029 -13.117 -26.5 1 98.5 122 TRP A O 1
ATOM 993 N N . THR A 1 123 ? -4.363 -13.586 -28.203 1 96.44 123 THR A N 1
ATOM 994 C CA . THR A 1 123 ? -3.686 -14.836 -28.531 1 96.44 123 THR A CA 1
ATOM 995 C C . THR A 1 123 ? -2.24 -14.57 -28.953 1 96.44 123 THR A C 1
ATOM 997 O O . THR A 1 123 ? -1.862 -13.422 -29.203 1 96.44 123 THR A O 1
ATOM 1000 N N . GLN A 1 124 ? -1.375 -15.57 -28.938 1 91 124 GLN A N 1
ATOM 1001 C CA . GLN A 1 124 ? 0.051 -15.484 -29.234 1 91 124 GLN A CA 1
ATOM 1002 C C . GLN A 1 124 ? 0.29 -14.797 -30.578 1 91 124 GLN A C 1
ATOM 1004 O O . GLN A 1 124 ? 1.284 -14.086 -30.75 1 91 124 GLN A O 1
ATOM 1009 N N . HIS A 1 125 ? -0.616 -15.008 -31.5 1 92.44 125 HIS A N 1
ATOM 1010 C CA . HIS A 1 125 ? -0.463 -14.398 -32.812 1 92.44 125 HIS A CA 1
ATOM 1011 C C . HIS A 1 125 ? -1.414 -13.227 -33 1 92.44 125 HIS A C 1
ATOM 1013 O O . HIS A 1 125 ? -1.582 -12.719 -34.094 1 92.44 125 HIS A O 1
ATOM 1019 N N . GLY A 1 126 ? -1.961 -12.766 -31.891 1 93.62 126 GLY A N 1
ATOM 1020 C CA . GLY A 1 126 ? -2.891 -11.648 -31.969 1 93.62 126 GLY A CA 1
ATOM 1021 C C . GLY A 1 126 ? -2.205 -10.297 -31.906 1 93.62 126 GLY A C 1
ATOM 1022 O O . GLY A 1 126 ? -0.991 -10.219 -31.703 1 93.62 126 GLY A O 1
ATOM 1023 N N . LEU A 1 127 ? -2.961 -9.266 -32.031 1 96.62 127 LEU A N 1
ATOM 1024 C CA . LEU A 1 127 ? -2.484 -7.891 -32.156 1 96.62 127 LEU A CA 1
ATOM 1025 C C . LEU A 1 127 ? -2.146 -7.316 -30.781 1 96.62 127 LEU A C 1
ATOM 1027 O O . LEU A 1 127 ? -1.406 -6.336 -30.672 1 96.62 127 LEU A O 1
ATOM 1031 N N . ALA A 1 128 ? -2.607 -7.879 -29.688 1 98.44 128 ALA A N 1
ATOM 1032 C CA . ALA A 1 128 ? -2.488 -7.281 -28.359 1 98.44 128 ALA A CA 1
ATOM 1033 C C . ALA A 1 128 ? -1.025 -7.133 -27.953 1 98.44 128 ALA A C 1
ATOM 1035 O O . ALA A 1 128 ? -0.583 -6.043 -27.594 1 98.44 128 ALA A O 1
ATOM 1036 N N . LEU A 1 129 ? -0.227 -8.18 -28.125 1 98.5 129 LEU A N 1
ATOM 1037 C CA . LEU A 1 129 ? 1.146 -8.164 -27.625 1 98.5 129 LEU A CA 1
ATOM 1038 C C . LEU A 1 129 ? 1.985 -7.137 -28.375 1 98.5 129 LEU A C 1
ATOM 1040 O O . LEU A 1 129 ? 2.615 -6.273 -27.766 1 98.5 129 LEU A O 1
ATOM 1044 N N . PRO A 1 130 ? 2.018 -7.145 -29.719 1 97.62 130 PRO A N 1
ATOM 1045 C CA . PRO A 1 130 ? 2.848 -6.156 -30.406 1 97.62 130 PRO A CA 1
ATOM 1046 C C . PRO A 1 130 ? 2.408 -4.719 -30.125 1 97.62 130 PRO A C 1
ATOM 1048 O O . PRO A 1 130 ? 3.25 -3.826 -29.984 1 97.62 130 PRO A O 1
ATOM 1051 N N . VAL A 1 131 ? 1.165 -4.453 -30.047 1 98.06 131 VAL A N 1
ATOM 1052 C CA . VAL A 1 131 ? 0.664 -3.109 -29.781 1 98.06 131 VAL A CA 1
ATOM 1053 C C . VAL A 1 131 ? 1.071 -2.676 -28.375 1 98.06 131 VAL A C 1
ATOM 1055 O O . VAL A 1 131 ? 1.514 -1.543 -28.172 1 98.06 131 VAL A O 1
ATOM 1058 N N . LEU A 1 132 ? 0.94 -3.564 -27.359 1 98.25 132 LEU A N 1
ATOM 1059 C CA . LEU A 1 132 ? 1.258 -3.213 -25.984 1 98.25 132 LEU A CA 1
ATOM 1060 C C . LEU A 1 132 ? 2.764 -3.064 -25.797 1 98.25 132 LEU A C 1
ATOM 1062 O O . LEU A 1 132 ? 3.213 -2.273 -24.953 1 98.25 132 LEU A O 1
ATOM 1066 N N . LEU A 1 133 ? 3.523 -3.809 -26.625 1 97.38 133 LEU A N 1
ATOM 1067 C CA . LEU A 1 133 ? 4.965 -3.59 -26.609 1 97.38 133 LEU A CA 1
ATOM 1068 C C . LEU A 1 133 ? 5.309 -2.189 -27.109 1 97.38 133 LEU A C 1
ATOM 1070 O O . LEU A 1 133 ? 6.164 -1.512 -26.531 1 97.38 133 LEU A O 1
ATOM 1074 N N . ASP A 1 134 ? 4.648 -1.738 -28.141 1 96.88 134 ASP A N 1
ATOM 1075 C CA . ASP A 1 134 ? 4.824 -0.378 -28.641 1 96.88 134 ASP A CA 1
ATOM 1076 C C . ASP A 1 134 ? 4.398 0.65 -27.594 1 96.88 134 ASP A C 1
ATOM 1078 O O . ASP A 1 134 ? 5.07 1.665 -27.406 1 96.88 134 ASP A O 1
ATOM 1082 N N . MET A 1 135 ? 3.244 0.389 -26.969 1 96.38 135 MET A N 1
ATOM 1083 C CA . MET A 1 135 ? 2.74 1.283 -25.922 1 96.38 135 MET A CA 1
ATOM 1084 C C . MET A 1 135 ? 3.732 1.39 -24.781 1 96.38 135 MET A C 1
ATOM 1086 O O . MET A 1 135 ? 3.93 2.471 -24.219 1 96.38 135 MET A O 1
ATOM 1090 N N . GLN A 1 136 ? 4.254 0.229 -24.391 1 95.81 136 GLN A N 1
ATOM 1091 C CA . GLN A 1 136 ? 5.246 0.196 -23.312 1 95.81 136 GLN A CA 1
ATOM 1092 C C . GLN A 1 136 ? 6.426 1.107 -23.641 1 95.81 136 GLN A C 1
ATOM 1094 O O . GLN A 1 136 ? 6.898 1.845 -22.766 1 95.81 136 GLN A O 1
ATOM 1099 N N . LEU A 1 137 ? 6.941 1.101 -24.844 1 93.44 137 LEU A N 1
ATOM 1100 C CA . LEU A 1 137 ? 8.031 1.965 -25.297 1 93.44 137 LEU A CA 1
ATOM 1101 C C . LEU A 1 137 ? 7.617 3.432 -25.234 1 93.44 137 LEU A C 1
ATOM 1103 O O . LEU A 1 137 ? 8.398 4.281 -24.797 1 93.44 137 LEU A O 1
ATOM 1107 N N . LEU A 1 138 ? 6.402 3.727 -25.656 1 91.81 138 LEU A N 1
ATOM 1108 C CA . LEU A 1 138 ? 5.887 5.09 -25.625 1 91.81 138 LEU A CA 1
ATOM 1109 C C . LEU A 1 138 ? 5.789 5.605 -24.188 1 91.81 138 LEU A C 1
ATOM 1111 O O . LEU A 1 138 ? 6.152 6.75 -23.922 1 91.81 138 LEU A O 1
ATOM 1115 N N . ILE A 1 139 ? 5.301 4.77 -23.266 1 92.44 139 ILE A N 1
ATOM 1116 C CA . ILE A 1 139 ? 5.16 5.129 -21.859 1 92.44 139 ILE A CA 1
ATOM 1117 C C . ILE A 1 139 ? 6.535 5.426 -21.266 1 92.44 139 ILE A C 1
ATOM 1119 O O . ILE A 1 139 ? 6.727 6.449 -20.609 1 92.44 139 ILE A O 1
ATOM 1123 N N . GLU A 1 140 ? 7.5 4.59 -21.578 1 87.12 140 GLU A N 1
ATOM 1124 C CA . GLU A 1 140 ? 8.859 4.77 -21.078 1 87.12 140 GLU A CA 1
ATOM 1125 C C . GLU A 1 140 ? 9.477 6.059 -21.609 1 87.12 140 GLU A C 1
ATOM 1127 O O . GLU A 1 140 ? 10.125 6.801 -20.875 1 87.12 140 GLU A O 1
ATOM 1132 N N . ASN A 1 141 ? 9.234 6.289 -22.828 1 84.69 141 ASN A N 1
ATOM 1133 C CA . ASN A 1 141 ? 9.797 7.473 -23.469 1 84.69 141 ASN A CA 1
ATOM 1134 C C . ASN A 1 141 ? 9.156 8.75 -22.938 1 84.69 141 ASN A C 1
ATOM 1136 O O . ASN A 1 141 ? 9.758 9.828 -23.016 1 84.69 141 ASN A O 1
ATOM 1140 N N . SER A 1 142 ? 7.992 8.672 -22.438 1 80.5 142 SER A N 1
ATOM 1141 C CA . SER A 1 142 ? 7.309 9.836 -21.891 1 80.5 142 SER A CA 1
ATOM 1142 C C . SER A 1 142 ? 7.707 10.078 -20.438 1 80.5 142 SER A C 1
ATOM 1144 O O . SER A 1 142 ? 7.168 10.969 -19.781 1 80.5 142 SER A O 1
ATOM 1146 N N . GLY A 1 143 ? 8.578 9.211 -19.859 1 78.12 143 GLY A N 1
ATOM 1147 C CA . GLY A 1 143 ? 9.047 9.367 -18.5 1 78.12 143 GLY A CA 1
ATOM 1148 C C . GLY A 1 143 ? 8.141 8.711 -17.469 1 78.12 143 GLY A C 1
ATOM 1149 O O . GLY A 1 143 ? 8.328 8.891 -16.266 1 78.12 143 GLY A O 1
ATOM 1150 N N . GLN A 1 144 ? 7.121 8.016 -17.922 1 82.94 144 GLN A N 1
ATOM 1151 C CA . GLN A 1 144 ? 6.207 7.312 -17.031 1 82.94 144 GLN A CA 1
ATOM 1152 C C . GLN A 1 144 ? 6.75 5.938 -16.656 1 82.94 144 GLN A C 1
ATOM 1154 O O . GLN A 1 144 ? 7.586 5.379 -17.375 1 82.94 144 GLN A O 1
ATOM 1159 N N . ASN A 1 145 ? 6.348 5.484 -15.453 1 83.81 145 ASN A N 1
ATOM 1160 C CA . ASN A 1 145 ? 6.691 4.125 -15.039 1 83.81 145 ASN A CA 1
ATOM 1161 C C . ASN A 1 145 ? 5.957 3.084 -15.883 1 83.81 145 ASN A C 1
ATOM 1163 O O . ASN A 1 145 ? 4.73 2.984 -15.82 1 83.81 145 ASN A O 1
ATOM 1167 N N . MET A 1 146 ? 6.746 2.385 -16.562 1 90.12 146 MET A N 1
ATOM 1168 C CA . MET A 1 146 ? 6.152 1.419 -17.484 1 90.12 146 MET A CA 1
ATOM 1169 C C . MET A 1 146 ? 5.426 0.316 -16.719 1 90.12 146 MET A C 1
ATOM 1171 O O . MET A 1 146 ? 4.594 -0.396 -17.281 1 90.12 146 MET A O 1
ATOM 1175 N N . HIS A 1 147 ? 5.719 0.137 -15.414 1 94.31 147 HIS A N 1
ATOM 1176 C CA . HIS A 1 147 ? 5.043 -0.887 -14.625 1 94.31 147 HIS A CA 1
ATOM 1177 C C . HIS A 1 147 ? 3.561 -0.572 -14.469 1 94.31 147 HIS A C 1
ATOM 1179 O O . HIS A 1 147 ? 2.771 -1.446 -14.102 1 94.31 147 HIS A O 1
ATOM 1185 N N . LEU A 1 148 ? 3.232 0.656 -14.781 1 93.88 148 LEU A N 1
ATOM 1186 C CA . LEU A 1 148 ? 1.822 1.028 -14.75 1 93.88 148 LEU A CA 1
ATOM 1187 C C . LEU A 1 148 ? 1.012 0.167 -15.711 1 93.88 148 LEU A C 1
ATOM 1189 O O . LEU A 1 148 ? -0.082 -0.289 -15.375 1 93.88 148 LEU A O 1
ATOM 1193 N N . LEU A 1 149 ? 1.546 -0.025 -16.875 1 97.31 149 LEU A N 1
ATOM 1194 C CA . LEU A 1 149 ? 0.884 -0.854 -17.875 1 97.31 149 LEU A CA 1
ATOM 1195 C C . LEU A 1 149 ? 0.652 -2.266 -17.344 1 97.31 149 LEU A C 1
ATOM 1197 O O . LEU A 1 149 ? -0.446 -2.811 -17.484 1 97.31 149 LEU A O 1
ATOM 1201 N N . LEU A 1 150 ? 1.659 -2.834 -16.703 1 98 150 LEU A N 1
ATOM 1202 C CA . LEU A 1 150 ? 1.556 -4.184 -16.156 1 98 150 LEU A CA 1
ATOM 1203 C C . LEU A 1 150 ? 0.463 -4.258 -15.094 1 98 150 LEU A C 1
ATOM 1205 O O . LEU A 1 150 ? -0.371 -5.164 -15.117 1 98 150 LEU A O 1
ATOM 1209 N N . SER A 1 151 ? 0.539 -3.33 -14.18 1 97.38 151 SER A N 1
ATOM 1210 C CA . SER A 1 151 ? -0.421 -3.322 -13.078 1 97.38 151 SER A CA 1
ATOM 1211 C C . SER A 1 151 ? -1.851 -3.203 -13.594 1 97.38 151 SER A C 1
ATOM 1213 O O . SER A 1 151 ? -2.75 -3.896 -13.109 1 97.38 151 SER A O 1
ATOM 1215 N N . ILE A 1 152 ? -2.09 -2.326 -14.586 1 97.62 152 ILE A N 1
ATOM 1216 C CA . ILE A 1 152 ? -3.42 -2.131 -15.156 1 97.62 152 ILE A CA 1
ATOM 1217 C C . ILE A 1 152 ? -3.869 -3.402 -15.867 1 97.62 152 ILE A C 1
ATOM 1219 O O . ILE A 1 152 ? -5.031 -3.803 -15.773 1 97.62 152 ILE A O 1
ATOM 1223 N N . LEU A 1 153 ? -2.959 -3.982 -16.578 1 98.69 153 LEU A N 1
ATOM 1224 C CA . LEU A 1 153 ? -3.299 -5.176 -17.344 1 98.69 153 LEU A CA 1
ATOM 1225 C C . LEU A 1 153 ? -3.607 -6.348 -16.406 1 98.69 153 LEU A C 1
ATOM 1227 O O . LEU A 1 153 ? -4.527 -7.125 -16.672 1 98.69 153 LEU A O 1
ATOM 1231 N N . VAL A 1 154 ? -2.867 -6.531 -15.305 1 98.75 154 VAL A N 1
ATOM 1232 C CA . VAL A 1 154 ? -3.158 -7.59 -14.344 1 98.75 154 VAL A CA 1
ATOM 1233 C C . VAL A 1 154 ? -4.559 -7.395 -13.766 1 98.75 154 VAL A C 1
ATOM 1235 O O . VAL A 1 154 ? -5.32 -8.352 -13.641 1 98.75 154 VAL A O 1
ATOM 1238 N N . LYS A 1 155 ? -4.848 -6.176 -13.461 1 98.19 155 LYS A N 1
ATOM 1239 C CA . LYS A 1 155 ? -6.176 -5.883 -12.922 1 98.19 155 LYS A CA 1
ATOM 1240 C C . LYS A 1 155 ? -7.266 -6.195 -13.945 1 98.19 155 LYS A C 1
ATOM 1242 O O . LYS A 1 155 ? -8.391 -6.539 -13.57 1 98.19 155 LYS A O 1
ATOM 1247 N N . HIS A 1 156 ? -6.957 -6.129 -15.156 1 98.5 156 HIS A N 1
ATOM 1248 C CA . HIS A 1 156 ? -7.906 -6.367 -16.234 1 98.5 156 HIS A CA 1
ATOM 1249 C C . HIS A 1 156 ? -8.375 -7.82 -16.25 1 98.5 156 HIS A C 1
ATOM 1251 O O . HIS A 1 156 ? -9.406 -8.141 -16.844 1 98.5 156 HIS A O 1
ATOM 1257 N N . LEU A 1 157 ? -7.633 -8.727 -15.617 1 98.5 157 LEU A N 1
ATOM 1258 C CA . LEU A 1 157 ? -8.023 -10.125 -15.508 1 98.5 157 LEU A CA 1
ATOM 1259 C C . LEU A 1 157 ? -9.359 -10.258 -14.781 1 98.5 157 LEU A C 1
ATOM 1261 O O . LEU A 1 157 ? -10.086 -11.242 -14.977 1 98.5 157 LEU A O 1
ATOM 1265 N N . ASP A 1 158 ? -9.688 -9.273 -14 1 98 158 ASP A N 1
ATOM 1266 C CA . ASP A 1 158 ? -10.922 -9.32 -13.219 1 98 158 ASP A CA 1
ATOM 1267 C C . ASP A 1 158 ? -12.047 -8.562 -13.922 1 98 158 ASP A C 1
ATOM 1269 O O . ASP A 1 158 ? -13.172 -8.5 -13.422 1 98 158 ASP A O 1
ATOM 1273 N N . HIS A 1 159 ? -11.734 -8.008 -14.969 1 97.62 159 HIS A N 1
ATOM 1274 C CA . HIS A 1 159 ? -12.75 -7.266 -15.711 1 97.62 159 HIS A CA 1
ATOM 1275 C C . HIS A 1 159 ? -13.883 -8.18 -16.156 1 97.62 159 HIS A C 1
ATOM 1277 O O . HIS A 1 159 ? -13.664 -9.344 -16.484 1 97.62 159 HIS A O 1
ATOM 1283 N N . LYS A 1 160 ? -15.062 -7.727 -16.281 1 96.94 160 LYS A N 1
ATOM 1284 C CA . LYS A 1 160 ? -16.281 -8.484 -16.578 1 96.94 160 LYS A CA 1
ATOM 1285 C C . LYS A 1 160 ? -16.156 -9.211 -17.906 1 96.94 160 LYS A C 1
ATOM 1287 O O . LYS A 1 160 ? -16.656 -10.32 -18.062 1 96.94 160 LYS A O 1
ATOM 1292 N N . ASN A 1 161 ? -15.516 -8.555 -18.891 1 96.38 161 ASN A N 1
ATOM 1293 C CA . ASN A 1 161 ? -15.367 -9.148 -20.219 1 96.38 161 ASN A CA 1
ATOM 1294 C C . ASN A 1 161 ? -14.406 -10.328 -20.203 1 96.38 161 ASN A C 1
ATOM 1296 O O . ASN A 1 161 ? -14.375 -11.117 -21.141 1 96.38 161 ASN A O 1
ATOM 1300 N N . VAL A 1 162 ? -13.562 -10.414 -19.125 1 98.31 162 VAL A N 1
ATOM 1301 C CA . VAL A 1 162 ? -12.438 -11.344 -19.141 1 98.31 162 VAL A CA 1
ATOM 1302 C C . VAL A 1 162 ? -12.68 -12.469 -18.125 1 98.31 162 VAL A C 1
ATOM 1304 O O . VAL A 1 162 ? -12.383 -13.633 -18.406 1 98.31 162 VAL A O 1
ATOM 1307 N N . ILE A 1 163 ? -13.273 -12.203 -17.016 1 97 163 ILE A N 1
ATOM 1308 C CA . ILE A 1 163 ? -13.336 -13.055 -15.836 1 97 163 ILE A CA 1
ATOM 1309 C C . ILE A 1 163 ? -14.07 -14.352 -16.172 1 97 163 ILE A C 1
ATOM 1311 O O . ILE A 1 163 ? -13.805 -15.398 -15.57 1 97 163 ILE A O 1
ATOM 1315 N N . LYS A 1 164 ? -14.945 -14.336 -17.188 1 95.38 164 LYS A N 1
ATOM 1316 C CA . LYS A 1 164 ? -15.711 -15.531 -17.547 1 95.38 164 LYS A CA 1
ATOM 1317 C C . LYS A 1 164 ? -15.148 -16.188 -18.797 1 95.38 164 LYS A C 1
ATOM 1319 O O . LYS A 1 164 ? -15.773 -17.078 -19.375 1 95.38 164 LYS A O 1
ATOM 1324 N N . GLN A 1 165 ? -14.078 -15.75 -19.25 1 97.06 165 GLN A N 1
ATOM 1325 C CA . GLN A 1 165 ? -13.445 -16.266 -20.453 1 97.06 165 GLN A CA 1
ATOM 1326 C C . GLN A 1 165 ? -12.109 -16.938 -20.125 1 97.06 165 GLN A C 1
ATOM 1328 O O . GLN A 1 165 ? -11.055 -16.312 -20.203 1 97.06 165 GLN A O 1
ATOM 1333 N N . PRO A 1 166 ? -12.102 -18.25 -19.859 1 96.31 166 PRO A N 1
ATOM 1334 C CA . PRO A 1 166 ? -10.914 -18.969 -19.391 1 96.31 166 PRO A CA 1
ATOM 1335 C C . PRO A 1 166 ? -9.734 -18.844 -20.344 1 96.31 166 PRO A C 1
ATOM 1337 O O . PRO A 1 166 ? -8.617 -18.516 -19.922 1 96.31 166 PRO A O 1
ATOM 1340 N N . ASP A 1 167 ? -9.969 -19.031 -21.609 1 96.75 167 ASP A N 1
ATOM 1341 C CA . ASP A 1 167 ? -8.883 -18.969 -22.578 1 96.75 167 ASP A CA 1
ATOM 1342 C C . ASP A 1 167 ? -8.305 -17.562 -22.672 1 96.75 167 ASP A C 1
ATOM 1344 O O . ASP A 1 167 ? -7.09 -17.391 -22.766 1 96.75 167 ASP A O 1
ATOM 1348 N N . MET A 1 168 ? -9.141 -16.625 -22.656 1 97.94 168 MET A N 1
ATOM 1349 C CA . MET A 1 168 ? -8.711 -15.234 -22.719 1 97.94 168 MET A CA 1
ATOM 1350 C C . MET A 1 168 ? -7.852 -14.883 -21.5 1 97.94 168 MET A C 1
ATOM 1352 O O . MET A 1 168 ? -6.848 -14.188 -21.625 1 97.94 168 MET A O 1
ATOM 1356 N N . GLN A 1 169 ? -8.227 -15.344 -20.281 1 98.44 169 GLN A N 1
ATOM 1357 C CA . GLN A 1 169 ? -7.43 -15.117 -19.078 1 98.44 169 GLN A CA 1
ATOM 1358 C C . GLN A 1 169 ? -6.012 -15.656 -19.25 1 98.44 169 GLN A C 1
ATOM 1360 O O . GLN A 1 169 ? -5.039 -14.961 -18.938 1 98.44 169 GLN A O 1
ATOM 1365 N N . LEU A 1 170 ? -5.938 -16.875 -19.734 1 98.19 170 LEU A N 1
ATOM 1366 C CA . LEU A 1 170 ? -4.641 -17.5 -19.938 1 98.19 170 LEU A CA 1
ATOM 1367 C C . LEU A 1 170 ? -3.795 -16.688 -20.922 1 98.19 170 LEU A C 1
ATOM 1369 O O . LEU A 1 170 ? -2.617 -16.438 -20.656 1 98.19 170 LEU A O 1
ATOM 1373 N N . ASN A 1 171 ? -4.418 -16.297 -22.047 1 98.5 171 ASN A N 1
ATOM 1374 C CA . ASN A 1 171 ? -3.713 -15.508 -23.062 1 98.5 171 ASN A CA 1
ATOM 1375 C C . ASN A 1 171 ? -3.221 -14.18 -22.484 1 98.5 171 ASN A C 1
ATOM 1377 O O . ASN A 1 171 ? -2.104 -13.75 -22.781 1 98.5 171 ASN A O 1
ATOM 1381 N N . ILE A 1 172 ? -3.994 -13.516 -21.672 1 98.88 172 ILE A N 1
ATOM 1382 C CA . ILE A 1 172 ? -3.629 -12.227 -21.094 1 98.88 172 ILE A CA 1
ATOM 1383 C C . ILE A 1 172 ? -2.439 -12.406 -20.156 1 98.88 172 ILE A C 1
ATOM 1385 O O . ILE A 1 172 ? -1.501 -11.609 -20.172 1 98.88 172 ILE A O 1
ATOM 1389 N N . VAL A 1 173 ? -2.436 -13.453 -19.312 1 98.81 173 VAL A N 1
ATOM 1390 C CA . VAL A 1 173 ? -1.327 -13.711 -18.406 1 98.81 173 VAL A CA 1
ATOM 1391 C C . VAL A 1 173 ? -0.038 -13.906 -19.203 1 98.81 173 VAL A C 1
ATOM 1393 O O . VAL A 1 173 ? 1.021 -13.414 -18.812 1 98.81 173 VAL A O 1
ATOM 1396 N N . GLU A 1 174 ? -0.139 -14.625 -20.297 1 98.38 174 GLU A N 1
ATOM 1397 C CA . GLU A 1 174 ? 1.033 -14.844 -21.141 1 98.38 174 GLU A CA 1
ATOM 1398 C C . GLU A 1 174 ? 1.551 -13.523 -21.703 1 98.38 174 GLU A C 1
ATOM 1400 O O . GLU A 1 174 ? 2.762 -13.32 -21.797 1 98.38 174 GLU A O 1
ATOM 1405 N N . VAL A 1 175 ? 0.646 -12.656 -22.125 1 98.69 175 VAL A N 1
ATOM 1406 C CA . VAL A 1 175 ? 1.021 -11.344 -22.625 1 98.69 175 VAL A CA 1
ATOM 1407 C C . VAL A 1 175 ? 1.7 -10.539 -21.516 1 98.69 175 VAL A C 1
ATOM 1409 O O . VAL A 1 175 ? 2.725 -9.891 -21.75 1 98.69 175 VAL A O 1
ATOM 1412 N N . ILE A 1 176 ? 1.159 -10.562 -20.25 1 98.81 176 ILE A N 1
ATOM 1413 C CA . ILE A 1 176 ? 1.755 -9.867 -19.125 1 98.81 176 ILE A CA 1
ATOM 1414 C C . ILE A 1 176 ? 3.184 -10.367 -18.906 1 98.81 176 ILE A C 1
ATOM 1416 O O . ILE A 1 176 ? 4.098 -9.57 -18.688 1 98.81 176 ILE A O 1
ATOM 1420 N N . THR A 1 177 ? 3.357 -11.688 -19.016 1 98.5 177 THR A N 1
ATOM 1421 C CA . THR A 1 177 ? 4.676 -12.281 -18.828 1 98.5 177 THR A CA 1
ATOM 1422 C C . THR A 1 177 ? 5.66 -11.766 -19.859 1 98.5 177 THR A C 1
ATOM 1424 O O . THR A 1 177 ? 6.781 -11.375 -19.531 1 98.5 177 THR A O 1
ATOM 1427 N N . ALA A 1 178 ? 5.219 -11.727 -21.094 1 97.88 178 ALA A N 1
ATOM 1428 C CA . ALA A 1 178 ? 6.07 -11.25 -22.172 1 97.88 178 ALA A CA 1
ATOM 1429 C C . ALA A 1 178 ? 6.434 -9.773 -21.984 1 97.88 178 ALA A C 1
ATOM 1431 O O . ALA A 1 178 ? 7.59 -9.383 -22.156 1 97.88 178 ALA A O 1
ATOM 1432 N N . LEU A 1 179 ? 5.465 -8.961 -21.656 1 98.25 179 LEU A N 1
ATOM 1433 C CA . LEU A 1 179 ? 5.711 -7.551 -21.391 1 98.25 179 LEU A CA 1
ATOM 1434 C C . LEU A 1 179 ? 6.688 -7.371 -20.234 1 98.25 179 LEU A C 1
ATOM 1436 O O . LEU A 1 179 ? 7.586 -6.531 -20.297 1 98.25 179 LEU A O 1
ATOM 1440 N N . THR A 1 180 ? 6.535 -8.133 -19.156 1 98.12 180 THR A N 1
ATOM 1441 C CA . THR A 1 180 ? 7.383 -8.078 -17.969 1 98.12 180 THR A CA 1
ATOM 1442 C C . THR A 1 180 ? 8.836 -8.367 -18.328 1 98.12 180 THR A C 1
ATOM 1444 O O . THR A 1 180 ? 9.75 -7.695 -17.844 1 98.12 180 THR A O 1
ATOM 1447 N N . GLN A 1 181 ? 8.992 -9.344 -19.156 1 97.31 181 GLN A N 1
ATOM 1448 C CA . GLN A 1 181 ? 10.336 -9.742 -19.547 1 97.31 181 GLN A CA 1
ATOM 1449 C C . GLN A 1 181 ? 11.07 -8.594 -20.234 1 97.31 181 GLN A C 1
ATOM 1451 O O . GLN A 1 181 ? 12.297 -8.5 -20.172 1 97.31 181 GLN A O 1
ATOM 1456 N N . GLN A 1 182 ? 10.32 -7.66 -20.812 1 95.69 182 GLN A N 1
ATOM 1457 C CA . GLN A 1 182 ? 10.906 -6.539 -21.547 1 95.69 182 GLN A CA 1
ATOM 1458 C C . GLN A 1 182 ? 10.898 -5.27 -20.688 1 95.69 182 GLN A C 1
ATOM 1460 O O . GLN A 1 182 ? 11.18 -4.18 -21.203 1 95.69 182 GLN A O 1
ATOM 1465 N N . SER A 1 183 ? 10.602 -5.391 -19.453 1 94.75 183 SER A N 1
ATOM 1466 C CA . SER A 1 183 ? 10.523 -4.227 -18.578 1 94.75 183 SER A CA 1
ATOM 1467 C C . SER A 1 183 ? 11.797 -4.059 -17.766 1 94.75 183 SER A C 1
ATOM 1469 O O . SER A 1 183 ? 12.609 -4.98 -17.672 1 94.75 183 SER A O 1
ATOM 1471 N N . LYS A 1 184 ? 12.023 -2.896 -17.234 1 91.62 184 LYS A N 1
ATOM 1472 C CA . LYS A 1 184 ? 13.188 -2.59 -16.406 1 91.62 184 LYS A CA 1
ATOM 1473 C C . LYS A 1 184 ? 13.008 -3.137 -14.992 1 91.62 184 LYS A C 1
ATOM 1475 O O . LYS A 1 184 ? 11.883 -3.352 -14.539 1 91.62 184 LYS A O 1
ATOM 1480 N N . VAL A 1 185 ? 14.203 -3.396 -14.367 1 90.56 185 VAL A N 1
ATOM 1481 C CA . VAL A 1 185 ? 14.203 -3.777 -12.953 1 90.56 185 VAL A CA 1
ATOM 1482 C C . VAL A 1 185 ? 14.148 -2.525 -12.086 1 90.56 185 VAL A C 1
ATOM 1484 O O . VAL A 1 185 ? 15.086 -1.723 -12.078 1 90.56 185 VAL A O 1
ATOM 1487 N N . GLN A 1 186 ? 13.07 -2.332 -11.422 1 86.94 186 GLN A N 1
ATOM 1488 C CA . GLN A 1 186 ? 12.883 -1.171 -10.562 1 86.94 186 GLN A CA 1
ATOM 1489 C C . GLN A 1 186 ? 11.68 -1.361 -9.633 1 86.94 186 GLN A C 1
ATOM 1491 O O . GLN A 1 186 ? 10.555 -1.557 -10.102 1 86.94 186 GLN A O 1
ATOM 1496 N N . ALA A 1 187 ? 12 -1.271 -8.344 1 85.81 187 ALA A N 1
ATOM 1497 C CA . ALA A 1 187 ? 10.891 -1.368 -7.398 1 85.81 187 ALA A CA 1
ATOM 1498 C C . ALA A 1 187 ? 9.953 -0.172 -7.531 1 85.81 187 ALA A C 1
ATOM 1500 O O . ALA A 1 187 ? 10.406 0.969 -7.656 1 85.81 187 ALA A O 1
ATOM 1501 N N . SER A 1 188 ? 8.719 -0.344 -7.66 1 86.12 188 SER A N 1
ATOM 1502 C CA . SER A 1 188 ? 7.672 0.675 -7.715 1 86.12 188 SER A CA 1
ATOM 1503 C C . SER A 1 188 ? 6.359 0.156 -7.141 1 86.12 188 SER A C 1
ATOM 1505 O O . SER A 1 188 ? 6.164 -1.056 -7.023 1 86.12 188 SER A O 1
ATOM 1507 N N . VAL A 1 189 ? 5.523 1.023 -6.734 1 88.81 189 VAL A N 1
ATOM 1508 C CA . VAL A 1 189 ? 4.219 0.648 -6.207 1 88.81 189 VAL A CA 1
ATOM 1509 C C . VAL A 1 189 ? 3.438 -0.136 -7.262 1 88.81 189 VAL A C 1
ATOM 1511 O O . VAL A 1 189 ? 2.75 -1.106 -6.938 1 88.81 189 VAL A O 1
ATOM 1514 N N . ALA A 1 190 ? 3.656 0.235 -8.492 1 92 190 ALA A N 1
ATOM 1515 C CA . ALA A 1 190 ? 2.9 -0.385 -9.578 1 92 190 ALA A CA 1
ATOM 1516 C C . ALA A 1 190 ? 3.305 -1.845 -9.766 1 92 190 ALA A C 1
ATOM 1518 O O . ALA A 1 190 ? 2.447 -2.719 -9.914 1 92 190 ALA A O 1
ATOM 1519 N N . VAL A 1 191 ? 4.59 -2.1 -9.766 1 95.25 191 VAL A N 1
ATOM 1520 C CA . VAL A 1 191 ? 5.039 -3.469 -10 1 95.25 191 VAL A CA 1
ATOM 1521 C C . VAL A 1 191 ? 4.707 -4.336 -8.789 1 95.25 191 VAL A C 1
ATOM 1523 O O . VAL A 1 191 ? 4.371 -5.512 -8.938 1 95.25 191 VAL A O 1
ATOM 1526 N N . VAL A 1 192 ? 4.789 -3.816 -7.586 1 95 192 VAL A N 1
ATOM 1527 C CA . VAL A 1 192 ? 4.43 -4.539 -6.371 1 95 192 VAL A CA 1
ATOM 1528 C C . VAL A 1 192 ? 2.934 -4.848 -6.375 1 95 192 VAL A C 1
ATOM 1530 O O . VAL A 1 192 ? 2.516 -5.934 -5.969 1 95 192 VAL A O 1
ATOM 1533 N N . SER A 1 193 ? 2.141 -3.852 -6.812 1 95.56 193 SER A N 1
ATOM 1534 C CA . SER A 1 193 ? 0.704 -4.066 -6.938 1 95.56 193 SER A CA 1
ATOM 1535 C C . SER A 1 193 ? 0.397 -5.188 -7.926 1 95.56 193 SER A C 1
ATOM 1537 O O . SER A 1 193 ? -0.479 -6.02 -7.68 1 95.56 193 SER A O 1
ATOM 1539 N N . ALA A 1 194 ? 1.071 -5.141 -9.008 1 97.69 194 ALA A N 1
ATOM 1540 C CA . ALA A 1 194 ? 0.902 -6.211 -9.992 1 97.69 194 ALA A CA 1
ATOM 1541 C C . ALA A 1 194 ? 1.249 -7.566 -9.383 1 97.69 194 ALA A C 1
ATOM 1543 O O . ALA A 1 194 ? 0.526 -8.547 -9.586 1 97.69 194 ALA A O 1
ATOM 1544 N N . PHE A 1 195 ? 2.326 -7.633 -8.656 1 98.06 195 PHE A N 1
ATOM 1545 C CA . PHE A 1 195 ? 2.742 -8.852 -7.965 1 98.06 195 PHE A CA 1
ATOM 1546 C C . PHE A 1 195 ? 1.661 -9.328 -7.004 1 98.06 195 PHE A C 1
ATOM 1548 O O . PHE A 1 195 ? 1.308 -10.508 -6.992 1 98.06 195 PHE A O 1
ATOM 1555 N N . THR A 1 196 ? 1.169 -8.438 -6.223 1 98 196 THR A N 1
ATOM 1556 C CA . THR A 1 196 ? 0.146 -8.75 -5.23 1 98 196 THR A CA 1
ATOM 1557 C C . THR A 1 196 ? -1.103 -9.312 -5.902 1 98 196 THR A C 1
ATOM 1559 O O . THR A 1 196 ? -1.652 -10.32 -5.449 1 98 196 THR A O 1
ATOM 1562 N N . ASP A 1 197 ? -1.522 -8.664 -6.973 1 98.44 197 ASP A N 1
ATOM 1563 C CA . ASP A 1 197 ? -2.715 -9.117 -7.684 1 98.44 197 ASP A CA 1
ATOM 1564 C C . ASP A 1 197 ? -2.496 -10.5 -8.305 1 98.44 197 ASP A C 1
ATOM 1566 O O . ASP A 1 197 ? -3.4 -11.336 -8.297 1 98.44 197 ASP A O 1
ATOM 1570 N N . LEU A 1 198 ? -1.323 -10.695 -8.797 1 98.56 198 LEU A N 1
ATOM 1571 C CA . LEU A 1 198 ? -1.014 -12.008 -9.352 1 98.56 198 LEU A CA 1
ATOM 1572 C C . LEU A 1 198 ? -1.029 -13.078 -8.258 1 98.56 198 LEU A C 1
ATOM 1574 O O . LEU A 1 198 ? -1.489 -14.195 -8.484 1 98.56 198 LEU A O 1
ATOM 1578 N N . LEU A 1 199 ? -0.511 -12.742 -7.145 1 98.25 199 LEU A N 1
ATOM 1579 C CA . LEU A 1 199 ? -0.518 -13.672 -6.027 1 98.25 199 LEU A CA 1
ATOM 1580 C C . LEU A 1 199 ? -1.945 -14.023 -5.621 1 98.25 199 LEU A C 1
ATOM 1582 O O . LEU A 1 199 ? -2.223 -15.156 -5.227 1 98.25 199 LEU A O 1
ATOM 1586 N N . ARG A 1 200 ? -2.797 -13.086 -5.715 1 97.94 200 ARG A N 1
ATOM 1587 C CA . ARG A 1 200 ? -4.211 -13.352 -5.465 1 97.94 200 ARG A CA 1
ATOM 1588 C C . ARG A 1 200 ? -4.777 -14.328 -6.488 1 97.94 200 ARG A C 1
ATOM 1590 O O . ARG A 1 200 ? -5.539 -15.234 -6.133 1 97.94 200 ARG A O 1
ATOM 1597 N N . HIS A 1 201 ? -4.453 -14.109 -7.703 1 98.19 201 HIS A N 1
ATOM 1598 C CA . HIS A 1 201 ? -4.883 -15.047 -8.734 1 98.19 201 HIS A CA 1
ATOM 1599 C C . HIS A 1 201 ? -4.328 -16.438 -8.484 1 98.19 201 HIS A C 1
ATOM 1601 O O . HIS A 1 201 ? -5.02 -17.438 -8.711 1 98.19 201 HIS A O 1
ATOM 1607 N N . LEU A 1 202 ? -3.102 -16.5 -8.055 1 98.06 202 LEU A N 1
ATOM 1608 C CA . LEU A 1 202 ? -2.523 -17.781 -7.703 1 98.06 202 LEU A CA 1
ATOM 1609 C C . LEU A 1 202 ? -3.311 -18.453 -6.578 1 98.06 202 LEU A C 1
ATOM 1611 O O . LEU A 1 202 ? -3.625 -19.641 -6.648 1 98.06 202 LEU A O 1
ATOM 1615 N N . ARG A 1 203 ? -3.576 -17.688 -5.582 1 97 203 ARG A N 1
ATOM 1616 C CA . ARG A 1 203 ? -4.344 -18.188 -4.445 1 97 203 ARG A CA 1
ATOM 1617 C C . ARG A 1 203 ? -5.684 -18.766 -4.898 1 97 203 ARG A C 1
ATOM 1619 O O . ARG A 1 203 ? -6.07 -19.859 -4.477 1 97 203 ARG A O 1
ATOM 1626 N N . LYS A 1 204 ? -6.406 -18.031 -5.727 1 96.12 204 LYS A N 1
ATOM 1627 C CA . LYS A 1 204 ? -7.688 -18.484 -6.25 1 96.12 204 LYS A CA 1
ATOM 1628 C C . LYS A 1 204 ? -7.527 -19.797 -7.035 1 96.12 204 LYS A C 1
ATOM 1630 O O . LYS A 1 204 ? -8.352 -20.703 -6.918 1 96.12 204 LYS A O 1
ATOM 1635 N N . SER A 1 205 ? -6.508 -19.797 -7.828 1 96.31 205 SER A N 1
ATOM 1636 C CA . SER A 1 205 ? -6.242 -20.984 -8.625 1 96.31 205 SER A CA 1
ATOM 1637 C C . SER A 1 205 ? -5.965 -22.203 -7.742 1 96.31 205 SER A C 1
ATOM 1639 O O . SER A 1 205 ? -6.43 -23.312 -8.023 1 96.31 205 SER A O 1
ATOM 1641 N N . ILE A 1 206 ? -5.195 -22.016 -6.723 1 94.31 206 ILE A N 1
ATOM 1642 C CA . ILE A 1 206 ? -4.914 -23.078 -5.766 1 94.31 206 ILE A CA 1
ATOM 1643 C C . ILE A 1 206 ? -6.219 -23.547 -5.121 1 94.31 206 ILE A C 1
ATOM 1645 O O . ILE A 1 206 ? -6.438 -24.75 -4.957 1 94.31 206 ILE A O 1
ATOM 1649 N N . HIS A 1 207 ? -7.043 -22.625 -4.773 1 92.81 207 HIS A N 1
ATOM 1650 C CA . HIS A 1 207 ? -8.344 -22.953 -4.195 1 92.81 207 HIS A CA 1
ATOM 1651 C C . HIS A 1 207 ? -9.164 -23.828 -5.141 1 92.81 207 HIS A C 1
ATOM 1653 O O . HIS A 1 207 ? -9.766 -24.812 -4.715 1 92.81 207 HIS A O 1
ATOM 1659 N N . CYS A 1 208 ? -9.203 -23.469 -6.379 1 92.12 208 CYS A N 1
ATOM 1660 C CA . CYS A 1 208 ? -9.906 -24.219 -7.402 1 92.12 208 CYS A CA 1
ATOM 1661 C C . CYS A 1 208 ? -9.367 -25.656 -7.488 1 92.12 208 CYS A C 1
ATOM 1663 O O . CYS A 1 208 ? -10.141 -26.594 -7.664 1 92.12 208 CYS A O 1
ATOM 1665 N N . SER A 1 209 ? -8.148 -25.828 -7.324 1 90.62 209 SER A N 1
ATOM 1666 C CA . SER A 1 209 ? -7.512 -27.125 -7.414 1 90.62 209 SER A CA 1
ATOM 1667 C C . SER A 1 209 ? -7.895 -28.016 -6.23 1 90.62 209 SER A C 1
ATOM 1669 O O . SER A 1 209 ? -7.902 -29.25 -6.344 1 90.62 209 SER A O 1
ATOM 1671 N N . LEU A 1 210 ? -8.164 -27.375 -5.102 1 85.44 210 LEU A N 1
ATOM 1672 C CA . LEU A 1 210 ? -8.547 -28.125 -3.91 1 85.44 210 LEU A CA 1
ATOM 1673 C C . LEU A 1 210 ? -9.961 -28.688 -4.051 1 85.44 210 LEU A C 1
ATOM 1675 O O . LEU A 1 210 ? -10.305 -29.688 -3.416 1 85.44 210 LEU A O 1
ATOM 1679 N N . GLU A 1 211 ? -10.797 -28.109 -4.918 1 84.25 211 GLU A N 1
ATOM 1680 C CA . GLU A 1 211 ? -12.172 -28.547 -5.141 1 84.25 211 GLU A CA 1
ATOM 1681 C C . GLU A 1 211 ? -12.305 -29.328 -6.449 1 84.25 211 GLU A C 1
ATOM 1683 O O . GLU A 1 211 ? -13.391 -29.422 -7.02 1 84.25 211 GLU A O 1
ATOM 1688 N N . ASP A 1 212 ? -11.281 -29.859 -6.953 1 82.12 212 ASP A N 1
ATOM 1689 C CA . ASP A 1 212 ? -11.18 -30.453 -8.281 1 82.12 212 ASP A CA 1
ATOM 1690 C C . ASP A 1 212 ? -12.18 -31.578 -8.461 1 82.12 212 ASP A C 1
ATOM 1692 O O . ASP A 1 212 ? -12.719 -31.781 -9.547 1 82.12 212 ASP A O 1
ATOM 1696 N N . SER A 1 213 ? -12.492 -32.312 -7.406 1 82.81 213 SER A N 1
ATOM 1697 C CA . SER A 1 213 ? -13.352 -33.469 -7.52 1 82.81 213 SER A CA 1
ATOM 1698 C C . SER A 1 213 ? -14.75 -33.094 -7.992 1 82.81 213 SER A C 1
ATOM 1700 O O . SER A 1 213 ? -15.453 -33.906 -8.594 1 82.81 213 SER A O 1
ATOM 1702 N N . SER A 1 214 ? -15.148 -31.875 -7.863 1 87.62 214 SER A N 1
ATOM 1703 C CA . SER A 1 214 ? -16.484 -31.422 -8.195 1 87.62 214 SER A CA 1
ATOM 1704 C C . SER A 1 214 ? -16.516 -30.641 -9.508 1 87.62 214 SER A C 1
ATOM 1706 O O . SER A 1 214 ? -17.578 -30.234 -9.984 1 87.62 214 SER A O 1
ATOM 1708 N N . LEU A 1 215 ? -15.328 -30.656 -10.164 1 89.44 215 LEU A N 1
ATOM 1709 C CA . LEU A 1 215 ? -15.227 -29.812 -11.352 1 89.44 215 LEU A CA 1
ATOM 1710 C C . LEU A 1 215 ? -15.117 -30.656 -12.617 1 89.44 215 LEU A C 1
ATOM 1712 O O . LEU A 1 215 ? -14.75 -31.828 -12.555 1 89.44 215 LEU A O 1
ATOM 1716 N N . GLY A 1 216 ? -15.562 -30.156 -13.688 1 92 216 GLY A N 1
ATOM 1717 C CA . GLY A 1 216 ? -15.406 -30.797 -14.977 1 92 216 GLY A CA 1
ATOM 1718 C C . GLY A 1 216 ? -13.961 -30.906 -15.422 1 92 216 GLY A C 1
ATOM 1719 O O . GLY A 1 216 ? -13.117 -30.109 -15 1 92 216 GLY A O 1
ATOM 1720 N N . VAL A 1 217 ? -13.641 -31.812 -16.25 1 92.5 217 VAL A N 1
ATOM 1721 C CA . VAL A 1 217 ? -12.289 -32.125 -16.734 1 92.5 217 VAL A CA 1
ATOM 1722 C C . VAL A 1 217 ? -11.711 -30.891 -17.438 1 92.5 217 VAL A C 1
ATOM 1724 O O . VAL A 1 217 ? -10.531 -30.562 -17.281 1 92.5 217 VAL A O 1
ATOM 1727 N N . ASP A 1 218 ? -12.5 -30.203 -18.203 1 93.5 218 ASP A N 1
ATOM 1728 C CA . ASP A 1 218 ? -12.039 -29.031 -18.953 1 93.5 218 ASP A CA 1
ATOM 1729 C C . ASP A 1 218 ? -11.609 -27.906 -18.016 1 93.5 218 ASP A C 1
ATOM 1731 O O . ASP A 1 218 ? -10.617 -27.219 -18.266 1 93.5 218 ASP A O 1
ATOM 1735 N N . ILE A 1 219 ? -12.328 -27.844 -16.953 1 94.06 219 ILE A N 1
ATOM 1736 C CA . ILE A 1 219 ? -12.031 -26.797 -15.984 1 94.06 219 ILE A CA 1
ATOM 1737 C C . ILE A 1 219 ? -10.75 -27.156 -15.234 1 94.06 219 ILE A C 1
ATOM 1739 O O . ILE A 1 219 ? -9.93 -26.266 -14.945 1 94.06 219 ILE A O 1
ATOM 1743 N N . ILE A 1 220 ? -10.57 -28.297 -14.953 1 93.62 220 ILE A N 1
ATOM 1744 C CA . ILE A 1 220 ? -9.391 -28.781 -14.25 1 93.62 220 ILE A CA 1
ATOM 1745 C C . ILE A 1 220 ? -8.148 -28.531 -15.102 1 93.62 220 ILE A C 1
ATOM 1747 O O . ILE A 1 220 ? -7.133 -28.031 -14.609 1 93.62 220 ILE A O 1
ATOM 1751 N N . LYS A 1 221 ? -8.242 -28.891 -16.344 1 93.5 221 LYS A N 1
ATOM 1752 C CA . LYS A 1 221 ? -7.133 -28.688 -17.281 1 93.5 221 LYS A CA 1
ATOM 1753 C C . LYS A 1 221 ? -6.805 -27.203 -17.422 1 93.5 221 LYS A C 1
ATOM 1755 O O . LYS A 1 221 ? -5.637 -26.812 -17.391 1 93.5 221 LYS A O 1
ATOM 1760 N N . TRP A 1 222 ? -7.746 -26.422 -17.578 1 95.75 222 TRP A N 1
ATOM 1761 C CA . TRP A 1 222 ? -7.547 -24.984 -17.672 1 95.75 222 TRP A CA 1
ATOM 1762 C C . TRP A 1 222 ? -6.844 -24.453 -16.438 1 95.75 222 TRP A C 1
ATOM 1764 O O . TRP A 1 222 ? -5.875 -23.688 -16.547 1 95.75 222 TRP A O 1
ATOM 1774 N N . ASN A 1 223 ? -7.383 -24.812 -15.289 1 95.94 223 ASN A N 1
ATOM 1775 C CA . ASN A 1 223 ? -6.844 -24.297 -14.039 1 95.94 223 ASN A CA 1
ATOM 1776 C C . ASN A 1 223 ? -5.371 -24.656 -13.867 1 95.94 223 ASN A C 1
ATOM 1778 O O . ASN A 1 223 ? -4.59 -23.859 -13.352 1 95.94 223 ASN A O 1
ATOM 1782 N N . ARG A 1 224 ? -5.055 -25.812 -14.328 1 94.25 224 ARG A N 1
ATOM 1783 C CA . ARG A 1 224 ? -3.66 -26.234 -14.266 1 94.25 224 ARG A CA 1
ATOM 1784 C C . ARG A 1 224 ? -2.781 -25.328 -15.133 1 94.25 224 ARG A C 1
ATOM 1786 O O . ARG A 1 224 ? -1.72 -24.891 -14.695 1 94.25 224 ARG A O 1
ATOM 1793 N N . ASN A 1 225 ? -3.24 -25.094 -16.359 1 96.12 225 ASN A N 1
ATOM 1794 C CA . ASN A 1 225 ? -2.504 -24.234 -17.266 1 96.12 225 ASN A CA 1
ATOM 1795 C C . ASN A 1 225 ? -2.445 -22.797 -16.75 1 96.12 225 ASN A C 1
ATOM 1797 O O . ASN A 1 225 ? -1.404 -22.141 -16.844 1 96.12 225 ASN A O 1
ATOM 1801 N N . PHE A 1 226 ? -3.537 -22.375 -16.234 1 97.81 226 PHE A N 1
ATOM 1802 C CA . PHE A 1 226 ? -3.631 -21.031 -15.695 1 97.81 226 PHE A CA 1
ATOM 1803 C C . PHE A 1 226 ? -2.701 -20.859 -14.508 1 97.81 226 PHE A C 1
ATOM 1805 O O . PHE A 1 226 ? -1.99 -19.859 -14.406 1 97.81 226 PHE A O 1
ATOM 1812 N N . GLN A 1 227 ? -2.713 -21.766 -13.617 1 96.75 227 GLN A N 1
ATOM 1813 C CA . GLN A 1 227 ? -1.855 -21.734 -12.438 1 96.75 227 GLN A CA 1
ATOM 1814 C C . GLN A 1 227 ? -0.382 -21.672 -12.828 1 96.75 227 GLN A C 1
ATOM 1816 O O . GLN A 1 227 ? 0.384 -20.891 -12.258 1 96.75 227 GLN A O 1
ATOM 1821 N N . ALA A 1 228 ? -0.001 -22.453 -13.797 1 95.75 228 ALA A N 1
ATOM 1822 C CA . ALA A 1 228 ? 1.38 -22.484 -14.273 1 95.75 228 ALA A CA 1
ATOM 1823 C C . ALA A 1 228 ? 1.764 -21.141 -14.891 1 95.75 228 ALA A C 1
ATOM 1825 O O . ALA A 1 228 ? 2.869 -20.641 -14.672 1 95.75 228 ALA A O 1
ATOM 1826 N N . ALA A 1 229 ? 0.889 -20.609 -15.695 1 97.69 229 ALA A N 1
ATOM 1827 C CA . ALA A 1 229 ? 1.145 -19.328 -16.344 1 97.69 229 ALA A CA 1
ATOM 1828 C C . ALA A 1 229 ? 1.279 -18.219 -15.305 1 97.69 229 ALA A C 1
ATOM 1830 O O . ALA A 1 229 ? 2.188 -17.391 -15.391 1 97.69 229 ALA A O 1
ATOM 1831 N N . VAL A 1 230 ? 0.389 -18.188 -14.305 1 98.5 230 VAL A N 1
ATOM 1832 C CA . VAL A 1 230 ? 0.412 -17.188 -13.242 1 98.5 230 VAL A CA 1
ATOM 1833 C C . VAL A 1 230 ? 1.704 -17.312 -12.438 1 98.5 230 VAL A C 1
ATOM 1835 O O . VAL A 1 230 ? 2.33 -16.312 -12.094 1 98.5 230 VAL A O 1
ATOM 1838 N N . ASP A 1 231 ? 2.059 -18.5 -12.164 1 97.06 231 ASP A N 1
ATOM 1839 C CA . ASP A 1 231 ? 3.289 -18.75 -11.422 1 97.06 231 ASP A CA 1
ATOM 1840 C C . ASP A 1 231 ? 4.504 -18.188 -12.156 1 97.06 231 ASP A C 1
ATOM 1842 O O . ASP A 1 231 ? 5.324 -17.484 -11.57 1 97.06 231 ASP A O 1
ATOM 1846 N N . GLU A 1 232 ? 4.617 -18.547 -13.422 1 96.75 232 GLU A N 1
ATOM 1847 C CA . GLU A 1 232 ? 5.715 -18.031 -14.234 1 96.75 232 GLU A CA 1
ATOM 1848 C C . GLU A 1 232 ? 5.715 -16.516 -14.25 1 96.75 232 GLU A C 1
ATOM 1850 O O . GLU A 1 232 ? 6.773 -15.883 -14.156 1 96.75 232 GLU A O 1
ATOM 1855 N N . CYS A 1 233 ? 4.578 -15.961 -14.398 1 98.31 233 CYS A N 1
ATOM 1856 C CA . CYS A 1 233 ? 4.438 -14.516 -14.414 1 98.31 233 CYS A CA 1
ATOM 1857 C C . CYS A 1 233 ? 4.891 -13.906 -13.094 1 98.31 233 CYS A C 1
ATOM 1859 O O . CYS A 1 233 ? 5.57 -12.883 -13.07 1 98.31 233 CYS A O 1
ATOM 1861 N N . LEU A 1 234 ? 4.539 -14.516 -11.984 1 98 234 LEU A N 1
ATOM 1862 C CA . LEU A 1 234 ? 4.93 -14.078 -10.648 1 98 234 LEU A CA 1
ATOM 1863 C C . LEU A 1 234 ? 6.449 -14.047 -10.508 1 98 234 LEU A C 1
ATOM 1865 O O . LEU A 1 234 ? 7.008 -13.094 -9.961 1 98 234 LEU A O 1
ATOM 1869 N N . VAL A 1 235 ? 7.098 -15.078 -11.023 1 96.19 235 VAL A N 1
ATOM 1870 C CA . VAL A 1 235 ? 8.555 -15.148 -10.977 1 96.19 235 VAL A CA 1
ATOM 1871 C C . VAL A 1 235 ? 9.156 -13.977 -11.742 1 96.19 235 VAL A C 1
ATOM 1873 O O . VAL A 1 235 ? 10.055 -13.289 -11.25 1 96.19 235 VAL A O 1
ATOM 1876 N N . GLN A 1 236 ? 8.625 -13.703 -12.938 1 96.62 236 GLN A N 1
ATOM 1877 C CA . GLN A 1 236 ? 9.141 -12.617 -13.766 1 96.62 236 GLN A CA 1
ATOM 1878 C C . GLN A 1 236 ? 8.906 -11.266 -13.102 1 96.62 236 GLN A C 1
ATOM 1880 O O . GLN A 1 236 ? 9.805 -10.422 -13.07 1 96.62 236 GLN A O 1
ATOM 1885 N N . ILE A 1 237 ? 7.73 -11.055 -12.562 1 97.81 237 ILE A N 1
ATOM 1886 C CA . ILE A 1 237 ? 7.395 -9.781 -11.938 1 97.81 237 ILE A CA 1
ATOM 1887 C C . ILE A 1 237 ? 8.258 -9.57 -10.695 1 97.81 237 ILE A C 1
ATOM 1889 O O . ILE A 1 237 ? 8.719 -8.453 -10.438 1 97.81 237 ILE A O 1
ATOM 1893 N N . SER A 1 238 ? 8.461 -10.617 -9.945 1 95.44 238 SER A N 1
ATOM 1894 C CA . SER A 1 238 ? 9.305 -10.516 -8.758 1 95.44 238 SER A CA 1
ATOM 1895 C C . SER A 1 238 ? 10.719 -10.094 -9.125 1 95.44 238 SER A C 1
ATOM 1897 O O . SER A 1 238 ? 11.336 -9.289 -8.414 1 95.44 238 SER A O 1
ATOM 1899 N N . ASN A 1 239 ? 11.219 -10.617 -10.203 1 94.12 239 ASN A N 1
ATOM 1900 C CA . ASN A 1 239 ? 12.539 -10.234 -10.688 1 94.12 239 ASN A CA 1
ATOM 1901 C C . ASN A 1 239 ? 12.602 -8.75 -11.031 1 94.12 239 ASN A C 1
ATOM 1903 O O . ASN A 1 239 ? 13.648 -8.117 -10.875 1 94.12 239 ASN A O 1
ATOM 1907 N N . LYS A 1 240 ? 11.508 -8.242 -11.469 1 94.25 240 LYS A N 1
ATOM 1908 C CA . LYS A 1 240 ? 11.477 -6.832 -11.859 1 94.25 240 LYS A CA 1
ATOM 1909 C C . LYS A 1 240 ? 11.297 -5.93 -10.641 1 94.25 240 LYS A C 1
ATOM 1911 O O . LYS A 1 240 ? 11.688 -4.762 -10.664 1 94.25 240 LYS A O 1
ATOM 1916 N N . VAL A 1 241 ? 10.617 -6.457 -9.586 1 92.75 241 VAL A N 1
ATOM 1917 C CA . VAL A 1 241 ? 10.625 -5.723 -8.32 1 92.75 241 VAL A CA 1
ATOM 1918 C C . VAL A 1 241 ? 12.062 -5.5 -7.863 1 92.75 241 VAL A C 1
ATOM 1920 O O . VAL A 1 241 ? 12.422 -4.402 -7.438 1 92.75 241 VAL A O 1
ATOM 1923 N N . GLY A 1 242 ? 12.883 -6.473 -7.996 1 88.19 242 GLY A N 1
ATOM 1924 C CA . GLY A 1 242 ? 14.328 -6.367 -7.812 1 88.19 242 GLY A CA 1
ATOM 1925 C C . GLY A 1 242 ? 14.742 -6.324 -6.355 1 88.19 242 GLY A C 1
ATOM 1926 O O . GLY A 1 242 ? 15.93 -6.215 -6.047 1 88.19 242 GLY A O 1
ATOM 1927 N N . ASP A 1 243 ? 13.836 -6.348 -5.469 1 84.5 243 ASP A N 1
ATOM 1928 C CA . ASP A 1 243 ? 14.125 -6.297 -4.039 1 84.5 243 ASP A CA 1
ATOM 1929 C C . ASP A 1 243 ? 13.18 -7.203 -3.256 1 84.5 243 ASP A C 1
ATOM 1931 O O . ASP A 1 243 ? 11.992 -7.293 -3.576 1 84.5 243 ASP A O 1
ATOM 1935 N N . ALA A 1 244 ? 13.711 -7.836 -2.27 1 86 244 ALA A N 1
ATOM 1936 C CA . ALA A 1 244 ? 12.914 -8.773 -1.484 1 86 244 ALA A CA 1
ATOM 1937 C C . ALA A 1 244 ? 11.977 -8.031 -0.53 1 86 244 ALA A C 1
ATOM 1939 O O . ALA A 1 244 ? 10.922 -8.555 -0.157 1 86 244 ALA A O 1
ATOM 1940 N N . GLY A 1 245 ? 12.391 -6.824 -0.171 1 85.56 245 GLY A N 1
ATOM 1941 C CA . GLY A 1 245 ? 11.672 -6.059 0.839 1 85.56 245 GLY A CA 1
ATOM 1942 C C . GLY A 1 245 ? 10.203 -5.891 0.53 1 85.56 245 GLY A C 1
ATOM 1943 O O . GLY A 1 245 ? 9.344 -6.344 1.293 1 85.56 245 GLY A O 1
ATOM 1944 N N . PRO A 1 246 ? 9.938 -5.301 -0.598 1 88.5 246 PRO A N 1
ATOM 1945 C CA . PRO A 1 246 ? 8.531 -5.09 -0.962 1 88.5 246 PRO A CA 1
ATOM 1946 C C . PRO A 1 246 ? 7.742 -6.395 -1.046 1 88.5 246 PRO A C 1
ATOM 1948 O O . PRO A 1 246 ? 6.562 -6.43 -0.678 1 88.5 246 PRO A O 1
ATOM 1951 N N . VAL A 1 247 ? 8.344 -7.438 -1.509 1 91.69 247 VAL A N 1
ATOM 1952 C CA . VAL A 1 247 ? 7.68 -8.734 -1.617 1 91.69 247 VAL A CA 1
ATOM 1953 C C . VAL A 1 247 ? 7.398 -9.289 -0.223 1 91.69 247 VAL A C 1
ATOM 1955 O O . VAL A 1 247 ? 6.301 -9.789 0.041 1 91.69 247 VAL A O 1
ATOM 1958 N N . LEU A 1 248 ? 8.367 -9.188 0.653 1 89.5 248 LEU A N 1
ATOM 1959 C CA . LEU A 1 248 ? 8.195 -9.625 2.035 1 89.5 248 LEU A CA 1
ATOM 1960 C C . LEU A 1 248 ? 7.062 -8.859 2.711 1 89.5 248 LEU A C 1
ATOM 1962 O O . LEU A 1 248 ? 6.309 -9.422 3.502 1 89.5 248 LEU A O 1
ATOM 1966 N N . ASP A 1 249 ? 6.945 -7.602 2.34 1 87.19 249 ASP A N 1
ATOM 1967 C CA . ASP A 1 249 ? 5.859 -6.789 2.875 1 87.19 249 ASP A CA 1
ATOM 1968 C C . ASP A 1 249 ? 4.5 -7.332 2.436 1 87.19 249 ASP A C 1
ATOM 1970 O O . ASP A 1 249 ? 3.547 -7.344 3.219 1 87.19 249 ASP A O 1
ATOM 1974 N N . VAL A 1 250 ? 4.426 -7.66 1.22 1 93.19 250 VAL A N 1
ATOM 1975 C CA . VAL A 1 250 ? 3.191 -8.234 0.693 1 93.19 250 VAL A CA 1
ATOM 1976 C C . VAL A 1 250 ? 2.846 -9.508 1.457 1 93.19 250 VAL A C 1
ATOM 1978 O O . VAL A 1 250 ? 1.706 -9.695 1.891 1 93.19 250 VAL A O 1
ATOM 1981 N N . MET A 1 251 ? 3.807 -10.352 1.661 1 93.94 251 MET A N 1
ATOM 1982 C CA . MET A 1 251 ? 3.623 -11.609 2.385 1 93.94 251 MET A CA 1
ATOM 1983 C C . MET A 1 251 ? 3.137 -11.352 3.807 1 93.94 251 MET A C 1
ATOM 1985 O O . MET A 1 251 ? 2.189 -11.984 4.27 1 93.94 251 MET A O 1
ATOM 1989 N N . THR A 1 252 ? 3.812 -10.477 4.461 1 89.88 252 THR A N 1
ATOM 1990 C CA . THR A 1 252 ? 3.457 -10.125 5.832 1 89.88 252 THR A CA 1
ATOM 1991 C C . THR A 1 252 ? 2.008 -9.648 5.906 1 89.88 252 THR A C 1
ATOM 1993 O O . THR A 1 252 ? 1.26 -10.07 6.793 1 89.88 252 THR A O 1
ATOM 1996 N N . GLY A 1 253 ? 1.7 -8.773 4.988 1 89.5 253 GLY A N 1
ATOM 1997 C CA . GLY A 1 253 ? 0.331 -8.281 4.965 1 89.5 253 GLY A CA 1
ATOM 1998 C C . GLY A 1 253 ? -0.693 -9.383 4.77 1 89.5 253 GLY A C 1
ATOM 1999 O O . GLY A 1 253 ? -1.754 -9.367 5.398 1 89.5 253 GLY A O 1
ATOM 2000 N N . MET A 1 254 ? -0.427 -10.305 3.949 1 93.75 254 MET A N 1
ATOM 2001 C CA . MET A 1 254 ? -1.341 -11.414 3.678 1 93.75 254 MET A CA 1
ATOM 2002 C C . MET A 1 254 ? -1.521 -12.289 4.914 1 93.75 254 MET A C 1
ATOM 2004 O O . MET A 1 254 ? -2.635 -12.711 5.223 1 93.75 254 MET A O 1
ATOM 2008 N N . LEU A 1 255 ? -0.489 -12.539 5.633 1 93.25 255 LEU A N 1
ATOM 2009 C CA . LEU A 1 255 ? -0.541 -13.406 6.801 1 93.25 255 LEU A CA 1
ATOM 2010 C C . LEU A 1 255 ? -1.223 -12.711 7.973 1 93.25 255 LEU A C 1
ATOM 2012 O O . LEU A 1 255 ? -1.961 -13.336 8.734 1 93.25 255 LEU A O 1
ATOM 2016 N N . GLU A 1 256 ? -0.976 -11.43 8.125 1 89.44 256 GLU A N 1
ATOM 2017 C CA . GLU A 1 256 ? -1.61 -10.664 9.195 1 89.44 256 GLU A CA 1
ATOM 2018 C C . GLU A 1 256 ? -3.123 -10.609 9.008 1 89.44 256 GLU A C 1
ATOM 2020 O O . GLU A 1 256 ? -3.869 -10.453 9.977 1 89.44 256 GLU A O 1
ATOM 2025 N N . ASN A 1 257 ? -3.521 -10.703 7.73 1 90.38 257 ASN A N 1
ATOM 2026 C CA . ASN A 1 257 ? -4.945 -10.617 7.418 1 90.38 257 ASN A CA 1
ATOM 2027 C C . ASN A 1 257 ? -5.508 -11.961 6.977 1 90.38 257 ASN A C 1
ATOM 2029 O O . ASN A 1 257 ? -6.43 -12.016 6.164 1 90.38 257 ASN A O 1
ATOM 2033 N N . ILE A 1 258 ? -4.926 -12.953 7.43 1 93.06 258 ILE A N 1
ATOM 2034 C CA . ILE A 1 258 ? -5.309 -14.297 7 1 93.06 258 ILE A CA 1
ATOM 2035 C C . ILE A 1 258 ? -6.719 -14.617 7.496 1 93.06 258 ILE A C 1
ATOM 2037 O O . ILE A 1 258 ? -7.094 -14.234 8.609 1 93.06 258 ILE A O 1
ATOM 2041 N N . SER A 1 259 ? -7.5 -15.266 6.676 1 92.25 259 SER A N 1
ATOM 2042 C CA . SER A 1 259 ? -8.898 -15.602 6.945 1 92.25 259 SER A CA 1
ATOM 2043 C C . SER A 1 259 ? -9.008 -16.641 8.055 1 92.25 259 SER A C 1
ATOM 2045 O O . SER A 1 259 ? -8.148 -17.5 8.188 1 92.25 259 SER A O 1
ATOM 2047 N N . THR A 1 260 ? -10.133 -16.656 8.781 1 89.06 260 THR A N 1
ATOM 2048 C CA . THR A 1 260 ? -10.422 -17.656 9.805 1 89.06 260 THR A CA 1
ATOM 2049 C C . THR A 1 260 ? -11 -18.922 9.172 1 89.06 260 THR A C 1
ATOM 2051 O O . THR A 1 260 ? -11.078 -19.969 9.82 1 89.06 260 THR A O 1
ATOM 2054 N N . VAL A 1 261 ? -11.523 -18.719 7.891 1 90 261 VAL A N 1
ATOM 2055 C CA . VAL A 1 261 ? -12.016 -19.875 7.152 1 90 261 VAL A CA 1
ATOM 2056 C C . VAL A 1 261 ? -10.836 -20.766 6.746 1 90 261 VAL A C 1
ATOM 2058 O O . VAL A 1 261 ? -9.938 -20.328 6.023 1 90 261 VAL A O 1
ATOM 2061 N N . THR A 1 262 ? -10.812 -21.953 7.113 1 85.75 262 THR A N 1
ATOM 2062 C CA . THR A 1 262 ? -9.68 -22.875 7.047 1 85.75 262 THR A CA 1
ATOM 2063 C C . THR A 1 262 ? -9.195 -23.031 5.609 1 85.75 262 THR A C 1
ATOM 2065 O O . THR A 1 262 ? -7.992 -22.953 5.34 1 85.75 262 THR A O 1
ATOM 2068 N N . VAL A 1 263 ? -10.125 -23.297 4.707 1 87.94 263 VAL A N 1
ATOM 2069 C CA . VAL A 1 263 ? -9.727 -23.531 3.324 1 87.94 263 VAL A CA 1
ATOM 2070 C C . VAL A 1 263 ? -9.07 -22.281 2.748 1 87.94 263 VAL A C 1
ATOM 2072 O O . VAL A 1 263 ? -8.07 -22.375 2.033 1 87.94 263 VAL A O 1
ATOM 2075 N N . ILE A 1 264 ? -9.594 -21.125 3.086 1 92.5 264 ILE A N 1
ATOM 2076 C CA . ILE A 1 264 ? -9.039 -19.859 2.609 1 92.5 264 ILE A CA 1
ATOM 2077 C C . ILE A 1 264 ? -7.676 -19.625 3.254 1 92.5 264 ILE A C 1
ATOM 2079 O O . ILE A 1 264 ? -6.746 -19.156 2.594 1 92.5 264 ILE A O 1
ATOM 2083 N N . ALA A 1 265 ? -7.574 -19.922 4.496 1 92.44 265 ALA A N 1
ATOM 2084 C CA . ALA A 1 265 ? -6.301 -19.797 5.203 1 92.44 265 ALA A CA 1
ATOM 2085 C C . ALA A 1 265 ? -5.23 -20.672 4.57 1 92.44 265 ALA A C 1
ATOM 2087 O O . ALA A 1 265 ? -4.094 -20.234 4.371 1 92.44 265 ALA A O 1
ATOM 2088 N N . ARG A 1 266 ? -5.598 -21.875 4.211 1 89.62 266 ARG A N 1
ATOM 2089 C CA . ARG A 1 266 ? -4.66 -22.812 3.605 1 89.62 266 ARG A CA 1
ATOM 2090 C C . ARG A 1 266 ? -4.164 -22.297 2.258 1 89.62 266 ARG A C 1
ATOM 2092 O O . ARG A 1 266 ? -2.965 -22.344 1.97 1 89.62 266 ARG A O 1
ATOM 2099 N N . THR A 1 267 ? -5.055 -21.812 1.438 1 94.12 267 THR A N 1
ATOM 2100 C CA . THR A 1 267 ? -4.66 -21.312 0.126 1 94.12 267 THR A CA 1
ATOM 2101 C C . THR A 1 267 ? -3.801 -20.047 0.261 1 94.12 267 THR A C 1
ATOM 2103 O O . THR A 1 267 ? -2.887 -19.828 -0.536 1 94.12 267 THR A O 1
ATOM 2106 N N . THR A 1 268 ? -4.074 -19.25 1.272 1 95.44 268 THR A N 1
ATOM 2107 C CA . THR A 1 268 ? -3.264 -18.062 1.53 1 95.44 268 THR A CA 1
ATOM 2108 C C . THR A 1 268 ? -1.84 -18.469 1.913 1 95.44 268 THR A C 1
ATOM 2110 O O . THR A 1 268 ? -0.875 -17.938 1.354 1 95.44 268 THR A O 1
ATOM 2113 N N . VAL A 1 269 ? -1.721 -19.422 2.814 1 94.44 269 VAL A N 1
ATOM 2114 C CA . VAL A 1 269 ? -0.407 -19.859 3.266 1 94.44 269 VAL A CA 1
ATOM 2115 C C . VAL A 1 269 ? 0.354 -20.5 2.102 1 94.44 269 VAL A C 1
ATOM 2117 O O . VAL A 1 269 ? 1.56 -20.281 1.952 1 94.44 269 VAL A O 1
ATOM 2120 N N . SER A 1 270 ? -0.334 -21.219 1.289 1 93.06 270 SER A N 1
ATOM 2121 C CA . SER A 1 270 ? 0.296 -21.844 0.129 1 93.06 270 SER A CA 1
ATOM 2122 C C . SER A 1 270 ? 0.832 -20.797 -0.839 1 93.06 270 SER A C 1
ATOM 2124 O O . SER A 1 270 ? 1.955 -20.922 -1.333 1 93.06 270 SER A O 1
ATOM 2126 N N . ALA A 1 271 ? 0.005 -19.797 -1.109 1 96.19 271 ALA A N 1
ATOM 2127 C CA . ALA A 1 271 ? 0.441 -18.734 -2.002 1 96.19 271 ALA A CA 1
ATOM 2128 C C . ALA A 1 271 ? 1.626 -17.969 -1.412 1 96.19 271 ALA A C 1
ATOM 2130 O O . ALA A 1 271 ? 2.58 -17.656 -2.123 1 96.19 271 ALA A O 1
ATOM 2131 N N . VAL A 1 272 ? 1.597 -17.734 -0.121 1 96.31 272 VAL A N 1
ATOM 2132 C CA . VAL A 1 272 ? 2.682 -17.031 0.55 1 96.31 272 VAL A CA 1
ATOM 2133 C C . VAL A 1 272 ? 3.947 -17.875 0.526 1 96.31 272 VAL A C 1
ATOM 2135 O O . VAL A 1 272 ? 5.055 -17.359 0.365 1 96.31 272 VAL A O 1
ATOM 2138 N N . TYR A 1 273 ? 3.783 -19.141 0.727 1 93.69 273 TYR A N 1
ATOM 2139 C CA . TYR A 1 273 ? 4.941 -20.031 0.657 1 93.69 273 TYR A CA 1
ATOM 2140 C C . TYR A 1 273 ? 5.594 -19.969 -0.719 1 93.69 273 TYR A C 1
ATOM 2142 O O . TYR A 1 273 ? 6.82 -19.938 -0.83 1 93.69 273 TYR A O 1
ATOM 2150 N N . ARG A 1 274 ? 4.781 -20 -1.726 1 94.25 274 ARG A N 1
ATOM 2151 C CA . ARG A 1 274 ? 5.34 -19.875 -3.068 1 94.25 274 ARG A CA 1
ATOM 2152 C C . ARG A 1 274 ? 6.094 -18.547 -3.229 1 94.25 274 ARG A C 1
ATOM 2154 O O . ARG A 1 274 ? 7.172 -18.516 -3.822 1 94.25 274 ARG A O 1
ATOM 2161 N N . ALA A 1 275 ? 5.496 -17.516 -2.746 1 95.69 275 ALA A N 1
ATOM 2162 C CA . ALA A 1 275 ? 6.188 -16.219 -2.775 1 95.69 275 ALA A CA 1
ATOM 2163 C C . ALA A 1 275 ? 7.523 -16.297 -2.047 1 95.69 275 ALA A C 1
ATOM 2165 O O . ALA A 1 275 ? 8.516 -15.727 -2.496 1 95.69 275 ALA A O 1
ATOM 2166 N N . ALA A 1 276 ? 7.516 -17 -0.927 1 92.69 276 ALA A N 1
ATOM 2167 C CA . ALA A 1 276 ? 8.758 -17.188 -0.174 1 92.69 276 ALA A CA 1
ATOM 2168 C C . ALA A 1 276 ? 9.805 -17.891 -1.014 1 92.69 276 ALA A C 1
ATOM 2170 O O . ALA A 1 276 ? 10.992 -17.547 -0.972 1 92.69 276 ALA A O 1
ATOM 2171 N N . GLN A 1 277 ? 9.398 -18.875 -1.749 1 90.62 277 GLN A N 1
ATOM 2172 C CA . GLN A 1 277 ? 10.312 -19.609 -2.619 1 90.62 277 GLN A CA 1
ATOM 2173 C C . GLN A 1 277 ? 10.883 -18.703 -3.705 1 90.62 277 GLN A C 1
ATOM 2175 O O . GLN A 1 277 ? 12.07 -18.797 -4.035 1 90.62 277 GLN A O 1
ATOM 2180 N N . ILE A 1 278 ? 10.047 -17.891 -4.238 1 91.69 278 ILE A N 1
ATOM 2181 C CA . ILE A 1 278 ? 10.484 -16.953 -5.27 1 91.69 278 ILE A CA 1
ATOM 2182 C C . ILE A 1 278 ? 11.516 -15.992 -4.691 1 91.69 278 ILE A C 1
ATOM 2184 O O . ILE A 1 278 ? 12.57 -15.773 -5.289 1 91.69 278 ILE A O 1
ATOM 2188 N N . VAL A 1 279 ? 11.234 -15.461 -3.555 1 88.75 279 VAL A N 1
ATOM 2189 C CA . VAL A 1 279 ? 12.086 -14.477 -2.904 1 88.75 279 VAL A CA 1
ATOM 2190 C C . VAL A 1 279 ? 13.445 -15.094 -2.588 1 88.75 279 VAL A C 1
ATOM 2192 O O . VAL A 1 279 ? 14.484 -14.438 -2.715 1 88.75 279 VAL A O 1
ATOM 2195 N N . ALA A 1 280 ? 13.398 -16.312 -2.139 1 84.81 280 ALA A N 1
ATOM 2196 C CA . ALA A 1 280 ? 14.633 -17.016 -1.771 1 84.81 280 ALA A CA 1
ATOM 2197 C C . ALA A 1 280 ? 15.539 -17.188 -2.982 1 84.81 280 ALA A C 1
ATOM 2199 O O . ALA A 1 280 ? 16.75 -17.422 -2.832 1 84.81 280 ALA A O 1
ATOM 2200 N N . SER A 1 281 ? 14.945 -17.078 -4.137 1 82.94 281 SER A N 1
ATOM 2201 C CA . SER A 1 281 ? 15.711 -17.312 -5.359 1 82.94 281 SER A CA 1
ATOM 2202 C C . SER A 1 281 ? 16.109 -15.992 -6.008 1 82.94 281 SER A C 1
ATOM 2204 O O . SER A 1 281 ? 16.781 -15.984 -7.047 1 82.94 281 SER A O 1
ATOM 2206 N N . LEU A 1 282 ? 15.742 -14.859 -5.422 1 82 282 LEU A N 1
ATOM 2207 C CA . LEU A 1 282 ? 16.109 -13.562 -5.984 1 82 282 LEU A CA 1
ATOM 2208 C C . LEU A 1 282 ? 17.594 -13.305 -5.84 1 82 282 LEU A C 1
ATOM 2210 O O . LEU A 1 282 ? 18.188 -13.609 -4.801 1 82 282 LEU A O 1
ATOM 2214 N N . PRO A 1 283 ? 18.328 -12.961 -6.859 1 69 283 PRO A N 1
ATOM 2215 C CA . PRO A 1 283 ? 19.781 -12.781 -6.824 1 69 283 PRO A CA 1
ATOM 2216 C C . PRO A 1 283 ? 20.219 -11.797 -5.742 1 69 283 PRO A C 1
ATOM 2218 O O . PRO A 1 283 ? 21.281 -11.992 -5.125 1 69 283 PRO A O 1
ATOM 2221 N N . ASN A 1 284 ? 19.641 -10.68 -5.633 1 59.62 284 ASN A N 1
ATOM 2222 C CA . ASN A 1 284 ? 20.094 -9.672 -4.68 1 59.62 284 ASN A CA 1
ATOM 2223 C C . ASN A 1 284 ? 19.625 -9.992 -3.262 1 59.62 284 ASN A C 1
ATOM 2225 O O . ASN A 1 284 ? 19.812 -9.188 -2.35 1 59.62 284 ASN A O 1
ATOM 2229 N N . VAL A 1 285 ? 18.922 -11.086 -3.121 1 54.88 285 VAL A N 1
ATOM 2230 C CA . VAL A 1 285 ? 18.406 -11.445 -1.802 1 54.88 285 VAL A CA 1
ATOM 2231 C C . VAL A 1 285 ? 19.328 -12.469 -1.15 1 54.88 285 VAL A C 1
ATOM 2233 O O . VAL A 1 285 ? 19.484 -13.586 -1.652 1 54.88 285 VAL A O 1
ATOM 2236 N N . SER A 1 286 ? 20.453 -12.156 -0.926 1 48.56 286 SER A N 1
ATOM 2237 C CA . SER A 1 286 ? 21.156 -13.148 -0.116 1 48.56 286 SER A CA 1
ATOM 2238 C C . SER A 1 286 ? 20.359 -13.5 1.134 1 48.56 286 SER A C 1
ATOM 2240 O O . SER A 1 286 ? 20.312 -12.727 2.09 1 48.56 286 SER A O 1
ATOM 2242 N N . LEU A 1 287 ? 19.281 -14.234 0.964 1 49.12 287 LEU A N 1
ATOM 2243 C CA . LEU A 1 287 ? 18.578 -14.695 2.152 1 49.12 287 LEU A CA 1
ATOM 2244 C C . LEU A 1 287 ? 19.547 -15.148 3.23 1 49.12 287 LEU A C 1
ATOM 2246 O O . LEU A 1 287 ? 19.25 -15.07 4.422 1 49.12 287 LEU A O 1
ATOM 2250 N N . SER A 1 288 ? 20.531 -15.953 2.787 1 41.25 288 SER A N 1
ATOM 2251 C CA . SER A 1 288 ? 21.594 -16.344 3.711 1 41.25 288 SER A CA 1
ATOM 2252 C C . SER A 1 288 ? 22.344 -15.117 4.238 1 41.25 288 SER A C 1
ATOM 2254 O O . SER A 1 288 ? 22.922 -15.164 5.32 1 41.25 288 SER A O 1
ATOM 2256 N N . LYS A 1 289 ? 22.734 -14.305 3.24 1 39.84 289 LYS A N 1
ATOM 2257 C CA . LYS A 1 289 ? 23.562 -13.258 3.834 1 39.84 289 LYS A CA 1
ATOM 2258 C C . LYS A 1 289 ? 22.75 -12.375 4.777 1 39.84 289 LYS A C 1
ATOM 2260 O O . LYS A 1 289 ? 21.594 -12.047 4.488 1 39.84 289 LYS A O 1
ATOM 2265 N N . GLN A 1 290 ? 22.922 -12.273 6.082 1 39.12 290 GLN A N 1
ATOM 2266 C CA . GLN A 1 290 ? 22.609 -11.758 7.41 1 39.12 290 GLN A CA 1
ATOM 2267 C C . GLN A 1 290 ? 21.609 -10.609 7.34 1 39.12 290 GLN A C 1
ATOM 2269 O O . GLN A 1 290 ? 20.781 -10.438 8.25 1 39.12 290 GLN A O 1
ATOM 2274 N N . GLY A 1 291 ? 21.469 -9.758 6.211 1 42.03 291 GLY A N 1
ATOM 2275 C CA . GLY A 1 291 ? 21.078 -8.383 6.496 1 42.03 291 GLY A CA 1
ATOM 2276 C C . GLY A 1 291 ? 19.594 -8.141 6.359 1 42.03 291 GLY A C 1
ATOM 2277 O O . GLY A 1 291 ? 18.969 -7.59 7.262 1 42.03 291 GLY A O 1
ATOM 2278 N N . LYS A 1 292 ? 18.984 -8.711 5.098 1 51.34 292 LYS A N 1
ATOM 2279 C CA . LYS A 1 292 ? 17.672 -8.102 4.922 1 51.34 292 LYS A CA 1
ATOM 2280 C C . LYS A 1 292 ? 16.594 -8.906 5.629 1 51.34 292 LYS A C 1
ATOM 2282 O O . LYS A 1 292 ? 15.734 -8.344 6.312 1 51.34 292 LYS A O 1
ATOM 2287 N N . LEU A 1 293 ? 16.609 -10.367 5.379 1 57.38 293 LEU A N 1
ATOM 2288 C CA . LEU A 1 293 ? 15.664 -11.086 6.219 1 57.38 293 LEU A CA 1
ATOM 2289 C C . LEU A 1 293 ? 15.906 -10.789 7.695 1 57.38 293 LEU A C 1
ATOM 2291 O O . LEU A 1 293 ? 14.961 -10.688 8.477 1 57.38 293 LEU A O 1
ATOM 2295 N N . GLY A 1 294 ? 17.234 -10.68 7.848 1 57.22 294 GLY A N 1
ATOM 2296 C CA . GLY A 1 294 ? 17.594 -10.297 9.203 1 57.22 294 GLY A CA 1
ATOM 2297 C C . GLY A 1 294 ? 17 -8.961 9.617 1 57.22 294 GLY A C 1
ATOM 2298 O O . GLY A 1 294 ? 16.453 -8.836 10.719 1 57.22 294 GLY A O 1
ATOM 2299 N N . SER A 1 295 ? 17.078 -8.031 8.633 1 57.25 295 SER A N 1
ATOM 2300 C CA . SER A 1 295 ? 16.531 -6.715 8.953 1 57.25 295 SER A CA 1
ATOM 2301 C C . SER A 1 295 ? 15.016 -6.766 9.07 1 57.25 295 SER A C 1
ATOM 2303 O O . SER A 1 295 ? 14.422 -6 9.844 1 57.25 295 SER A O 1
ATOM 2305 N N . PHE A 1 296 ? 14.578 -7.836 8.359 1 59.44 296 PHE A N 1
ATOM 2306 C CA . PHE A 1 296 ? 13.125 -7.965 8.406 1 59.44 296 PHE A CA 1
ATOM 2307 C C . PHE A 1 296 ? 12.68 -8.633 9.695 1 59.44 296 PHE A C 1
ATOM 2309 O O . PHE A 1 296 ? 11.625 -8.297 10.242 1 59.44 296 PHE A O 1
ATOM 2316 N N . PHE A 1 297 ? 13.578 -9.539 10.148 1 58.25 297 PHE A N 1
ATOM 2317 C CA . PHE A 1 297 ? 13.188 -10.305 11.32 1 58.25 297 PHE A CA 1
ATOM 2318 C C . PHE A 1 297 ? 13.836 -9.742 12.578 1 58.25 297 PHE A C 1
ATOM 2320 O O . PHE A 1 297 ? 13.531 -10.18 13.688 1 58.25 297 PHE A O 1
ATOM 2327 N N . SER A 1 298 ? 14.703 -8.758 12.328 1 52.66 298 SER A N 1
ATOM 2328 C CA . SER A 1 298 ? 15.328 -8.148 13.492 1 52.66 298 SER A CA 1
ATOM 2329 C C . SER A 1 298 ? 14.5 -6.98 14.016 1 52.66 298 SER A C 1
ATOM 2331 O O . SER A 1 298 ? 13.852 -6.273 13.242 1 52.66 298 SER A O 1
ATOM 2333 N N . MET B 1 1 ? -13.883 -9.781 16.391 1 27.53 1 MET B N 1
ATOM 2334 C CA . MET B 1 1 ? -12.758 -10.297 17.172 1 27.53 1 MET B CA 1
ATOM 2335 C C . MET B 1 1 ? -11.773 -11.047 16.281 1 27.53 1 MET B C 1
ATOM 2337 O O . MET B 1 1 ? -12.031 -12.18 15.875 1 27.53 1 MET B O 1
ATOM 2341 N N . LEU B 1 2 ? -11.141 -10.328 15.281 1 39.41 2 LEU B N 1
ATOM 2342 C CA . LEU B 1 2 ? -10.398 -11.016 14.227 1 39.41 2 LEU B CA 1
ATOM 2343 C C . LEU B 1 2 ? -9.133 -11.656 14.773 1 39.41 2 LEU B C 1
ATOM 2345 O O . LEU B 1 2 ? -8.164 -10.961 15.094 1 39.41 2 LEU B O 1
ATOM 2349 N N . SER B 1 3 ? -9.281 -12.672 15.789 1 45.75 3 SER B N 1
ATOM 2350 C CA . SER B 1 3 ? -8.203 -13.492 16.328 1 45.75 3 SER B CA 1
ATOM 2351 C C . SER B 1 3 ? -7.406 -14.156 15.203 1 45.75 3 SER B C 1
ATOM 2353 O O . SER B 1 3 ? -7.949 -14.422 14.125 1 45.75 3 SER B O 1
ATOM 2355 N N . PHE B 1 4 ? -6.172 -13.93 15.289 1 58.47 4 PHE B N 1
ATOM 2356 C CA . PHE B 1 4 ? -5.391 -14.828 14.453 1 58.47 4 PHE B CA 1
ATOM 2357 C C . PHE B 1 4 ? -5.938 -16.25 14.523 1 58.47 4 PHE B C 1
ATOM 2359 O O . PHE B 1 4 ? -6.141 -16.781 15.617 1 58.47 4 PHE B O 1
ATOM 2366 N N . PRO B 1 5 ? -6.539 -16.719 13.43 1 63.78 5 PRO B N 1
ATOM 2367 C CA . PRO B 1 5 ? -7.227 -18.016 13.555 1 63.78 5 PRO B CA 1
ATOM 2368 C C . PRO B 1 5 ? -6.387 -19.062 14.273 1 63.78 5 PRO B C 1
ATOM 2370 O O . PRO B 1 5 ? -5.199 -19.219 13.969 1 63.78 5 PRO B O 1
ATOM 2373 N N . LEU B 1 6 ? -6.785 -19.516 15.461 1 55.59 6 LEU B N 1
ATOM 2374 C CA . LEU B 1 6 ? -6.156 -20.516 16.328 1 55.59 6 LEU B CA 1
ATOM 2375 C C . LEU B 1 6 ? -5.539 -21.641 15.492 1 55.59 6 LEU B C 1
ATOM 2377 O O . LEU B 1 6 ? -4.523 -22.219 15.883 1 55.59 6 LEU B O 1
ATOM 2381 N N . ASN B 1 7 ? -6.023 -21.703 14.211 1 71.19 7 ASN B N 1
ATOM 2382 C CA . ASN B 1 7 ? -5.566 -22.875 13.461 1 71.19 7 ASN B CA 1
ATOM 2383 C C . ASN B 1 7 ? -4.543 -22.484 12.398 1 71.19 7 ASN B C 1
ATOM 2385 O O . ASN B 1 7 ? -4.156 -23.312 11.57 1 71.19 7 ASN B O 1
ATOM 2389 N N . THR B 1 8 ? -3.977 -21.359 12.594 1 77.75 8 THR B N 1
ATOM 2390 C CA . THR B 1 8 ? -3.045 -20.938 11.555 1 77.75 8 THR B CA 1
ATOM 2391 C C . THR B 1 8 ? -1.741 -21.719 11.641 1 77.75 8 THR B C 1
ATOM 2393 O O . THR B 1 8 ? -1.156 -22.078 10.617 1 77.75 8 THR B O 1
ATOM 2396 N N . ASP B 1 9 ? -1.323 -21.969 12.867 1 76.62 9 ASP B N 1
ATOM 2397 C CA . ASP B 1 9 ? -0.11 -22.766 13.039 1 76.62 9 ASP B CA 1
ATOM 2398 C C . ASP B 1 9 ? -0.256 -24.141 12.391 1 76.62 9 ASP B C 1
ATOM 2400 O O . ASP B 1 9 ? 0.667 -24.625 11.727 1 76.62 9 ASP B O 1
ATOM 2404 N N . GLU B 1 10 ? -1.333 -24.578 12.625 1 79.12 10 GLU B N 1
ATOM 2405 C CA . GLU B 1 10 ? -1.591 -25.891 12.047 1 79.12 10 GLU B CA 1
ATOM 2406 C C . GLU B 1 10 ? -1.619 -25.828 10.523 1 79.12 10 GLU B C 1
ATOM 2408 O O . GLU B 1 10 ? -1.094 -26.719 9.852 1 79.12 10 GLU B O 1
ATOM 2413 N N . VAL B 1 11 ? -2.211 -24.828 10.023 1 83.31 11 VAL B N 1
ATOM 2414 C CA . VAL B 1 11 ? -2.318 -24.656 8.578 1 83.31 11 VAL B CA 1
ATOM 2415 C C . VAL B 1 11 ? -0.926 -24.5 7.973 1 83.31 11 VAL B C 1
ATOM 2417 O O . VAL B 1 11 ? -0.611 -25.109 6.949 1 83.31 11 VAL B O 1
ATOM 2420 N N . VAL B 1 12 ? -0.096 -23.75 8.609 1 86.19 12 VAL B N 1
ATOM 2421 C CA . VAL B 1 12 ? 1.263 -23.5 8.133 1 86.19 12 VAL B CA 1
ATOM 2422 C C . VAL B 1 12 ? 2.049 -24.812 8.133 1 86.19 12 VAL B C 1
ATOM 2424 O O . VAL B 1 12 ? 2.74 -25.125 7.164 1 86.19 12 VAL B O 1
ATOM 2427 N N . LEU B 1 13 ? 1.843 -25.547 9.156 1 80.25 13 LEU B N 1
ATOM 2428 C CA . LEU B 1 13 ? 2.549 -26.828 9.281 1 80.25 13 LEU B CA 1
ATOM 2429 C C . LEU B 1 13 ? 2.098 -27.797 8.195 1 80.25 13 LEU B C 1
ATOM 2431 O O . LEU B 1 13 ? 2.922 -28.5 7.602 1 80.25 13 LEU B O 1
ATOM 2435 N N . VAL B 1 14 ? 0.913 -27.797 8.016 1 77.44 14 VAL B N 1
ATOM 2436 C CA . VAL B 1 14 ? 0.364 -28.719 7.016 1 77.44 14 VAL B CA 1
ATOM 2437 C C . VAL B 1 14 ? 0.875 -28.328 5.629 1 77.44 14 VAL B C 1
ATOM 2439 O O . VAL B 1 14 ? 1.242 -29.203 4.836 1 77.44 14 VAL B O 1
ATOM 2442 N N . VAL B 1 15 ? 0.9 -27.094 5.34 1 82.12 15 VAL B N 1
ATOM 2443 C CA . VAL B 1 15 ? 1.367 -26.625 4.039 1 82.12 15 VAL B CA 1
ATOM 2444 C C . VAL B 1 15 ? 2.848 -26.953 3.873 1 82.12 15 VAL B C 1
ATOM 2446 O O . VAL B 1 15 ? 3.268 -27.438 2.818 1 82.12 15 VAL B O 1
ATOM 2449 N N . LEU B 1 16 ? 3.607 -26.781 4.91 1 80.38 16 LEU B N 1
ATOM 2450 C CA . LEU B 1 16 ? 5.043 -27.047 4.844 1 80.38 16 LEU B CA 1
ATOM 2451 C C . LEU B 1 16 ? 5.32 -28.531 4.711 1 80.38 16 LEU B C 1
ATOM 2453 O O . LEU B 1 16 ? 6.246 -28.938 4.004 1 80.38 16 LEU B O 1
ATOM 2457 N N . ASP B 1 17 ? 4.582 -29.312 5.352 1 76 17 ASP B N 1
ATOM 2458 C CA . ASP B 1 17 ? 4.742 -30.766 5.309 1 76 17 ASP B CA 1
ATOM 2459 C C . ASP B 1 17 ? 4.398 -31.312 3.924 1 76 17 ASP B C 1
ATOM 2461 O O . ASP B 1 17 ? 5.039 -32.25 3.447 1 76 17 ASP B O 1
ATOM 2465 N N . ASN B 1 18 ? 3.439 -30.75 3.393 1 66.81 18 ASN B N 1
ATOM 2466 C CA . ASN B 1 18 ? 2.992 -31.219 2.088 1 66.81 18 ASN B CA 1
ATOM 2467 C C . ASN B 1 18 ? 3.941 -30.781 0.976 1 66.81 18 ASN B C 1
ATOM 2469 O O . ASN B 1 18 ? 3.982 -31.406 -0.091 1 66.81 18 ASN B O 1
ATOM 2473 N N . TYR B 1 19 ? 4.73 -29.781 1.163 1 61.97 19 TYR B N 1
ATOM 2474 C CA . TYR B 1 19 ? 5.66 -29.328 0.135 1 61.97 19 TYR B CA 1
ATOM 2475 C C . TYR B 1 19 ? 6.957 -30.125 0.177 1 61.97 19 TYR B C 1
ATOM 2477 O O . TYR B 1 19 ? 7.652 -30.25 -0.835 1 61.97 19 TYR B O 1
ATOM 2485 N N . GLU B 1 20 ? 7.66 -30.734 1.256 1 53.25 20 GLU B N 1
ATOM 2486 C CA . GLU B 1 20 ? 8.898 -31.5 1.374 1 53.25 20 GLU B CA 1
ATOM 2487 C C . GLU B 1 20 ? 8.773 -32.844 0.695 1 53.25 20 GLU B C 1
ATOM 2489 O O . GLU B 1 20 ? 9.758 -33.375 0.179 1 53.25 20 GLU B O 1
ATOM 2494 N N . ASP B 1 21 ? 7.766 -33.531 0.6 1 43.09 21 ASP B N 1
ATOM 2495 C CA . ASP B 1 21 ? 7.746 -34.969 0.337 1 43.09 21 ASP B CA 1
ATOM 2496 C C . ASP B 1 21 ? 8.109 -35.281 -1.116 1 43.09 21 ASP B C 1
ATOM 2498 O O . ASP B 1 21 ? 8.133 -36.438 -1.53 1 43.09 21 ASP B O 1
ATOM 2502 N N . HIS B 1 22 ? 8.242 -34.469 -2.078 1 39.84 22 HIS B N 1
ATOM 2503 C CA . HIS B 1 22 ? 8.375 -35.031 -3.406 1 39.84 22 HIS B CA 1
ATOM 2504 C C . HIS B 1 22 ? 9.82 -35.438 -3.693 1 39.84 22 HIS B C 1
ATOM 2506 O O . HIS B 1 22 ? 10.148 -35.844 -4.809 1 39.84 22 HIS B O 1
ATOM 2512 N N . LYS B 1 23 ? 10.938 -35.281 -3.047 1 39.91 23 LYS B N 1
ATOM 2513 C CA . LYS B 1 23 ? 12.188 -35.844 -3.502 1 39.91 23 LYS B CA 1
ATOM 2514 C C . LYS B 1 23 ? 12.047 -37.344 -3.74 1 39.91 23 LYS B C 1
ATOM 2516 O O . LYS B 1 23 ? 12.758 -37.938 -4.566 1 39.91 23 LYS B O 1
ATOM 2521 N N . ASN B 1 24 ? 11.445 -38.125 -3.006 1 37.12 24 ASN B N 1
ATOM 2522 C CA . ASN B 1 24 ? 11.656 -39.531 -3.221 1 37.12 24 ASN B CA 1
ATOM 2523 C C . ASN B 1 24 ? 11.008 -40 -4.52 1 37.12 24 ASN B C 1
ATOM 2525 O O . ASN B 1 24 ? 11.359 -41.062 -5.039 1 37.12 24 ASN B O 1
ATOM 2529 N N . LYS B 1 25 ? 9.914 -39.562 -5.137 1 38.62 25 LYS B N 1
ATOM 2530 C CA . LYS B 1 25 ? 9.406 -40.25 -6.316 1 38.62 25 LYS B CA 1
ATOM 2531 C C . LYS B 1 25 ? 9.961 -39.625 -7.598 1 38.62 25 LYS B C 1
ATOM 2533 O O . LYS B 1 25 ? 9.562 -40 -8.695 1 38.62 25 LYS B O 1
ATOM 2538 N N . ALA B 1 26 ? 10.75 -38.688 -7.703 1 38.66 26 ALA B N 1
ATOM 2539 C CA . ALA B 1 26 ? 11.328 -38.188 -8.945 1 38.66 26 ALA B CA 1
ATOM 2540 C C . ALA B 1 26 ? 12.305 -39.188 -9.547 1 38.66 26 ALA B C 1
ATOM 2542 O O . ALA B 1 26 ? 12.883 -38.938 -10.609 1 38.66 26 ALA B O 1
ATOM 2543 N N . GLU B 1 27 ? 12.844 -40.188 -9.031 1 36.19 27 GLU B N 1
ATOM 2544 C CA . GLU B 1 27 ? 13.711 -41.062 -9.82 1 36.19 27 GLU B CA 1
ATOM 2545 C C . GLU B 1 27 ? 13 -41.594 -11.062 1 36.19 27 GLU B C 1
ATOM 2547 O O . GLU B 1 27 ? 13.641 -41.906 -12.07 1 36.19 27 GLU B O 1
ATOM 2552 N N . ASN B 1 28 ? 11.797 -42.219 -11.102 1 34.12 28 ASN B N 1
ATOM 2553 C CA . ASN B 1 28 ? 11.383 -43 -12.266 1 34.12 28 ASN B CA 1
ATOM 2554 C C . ASN B 1 28 ? 10.719 -42.125 -13.32 1 34.12 28 ASN B C 1
ATOM 2556 O O . ASN B 1 28 ? 10.07 -42.625 -14.242 1 34.12 28 ASN B O 1
ATOM 2560 N N . LEU B 1 29 ? 10.211 -40.844 -13.102 1 35.22 29 LEU B N 1
ATOM 2561 C CA . LEU B 1 29 ? 9.562 -40.312 -14.297 1 35.22 29 LEU B CA 1
ATOM 2562 C C . LEU B 1 29 ? 10.594 -39.719 -15.25 1 35.22 29 LEU B C 1
ATOM 2564 O O . LEU B 1 29 ? 11.555 -39.062 -14.812 1 35.22 29 LEU B O 1
ATOM 2568 N N . ASP B 1 30 ? 10.805 -40.188 -16.5 1 35.69 30 ASP B N 1
ATOM 2569 C CA . ASP B 1 30 ? 11.594 -39.844 -17.688 1 35.69 30 ASP B CA 1
ATOM 2570 C C . ASP B 1 30 ? 11.68 -38.344 -17.891 1 35.69 30 ASP B C 1
ATOM 2572 O O . ASP B 1 30 ? 10.664 -37.656 -17.797 1 35.69 30 ASP B O 1
ATOM 2576 N N . PRO B 1 31 ? 12.836 -37.562 -17.797 1 39.12 31 PRO B N 1
ATOM 2577 C CA . PRO B 1 31 ? 13.188 -36.156 -18.047 1 39.12 31 PRO B CA 1
ATOM 2578 C C . PRO B 1 31 ? 12.406 -35.562 -19.203 1 39.12 31 PRO B C 1
ATOM 2580 O O . PRO B 1 31 ? 12.43 -34.344 -19.391 1 39.12 31 PRO B O 1
ATOM 2583 N N . GLU B 1 32 ? 12.234 -36.281 -20.375 1 35.62 32 GLU B N 1
ATOM 2584 C CA . GLU B 1 32 ? 11.852 -35.781 -21.688 1 35.62 32 GLU B CA 1
ATOM 2585 C C . GLU B 1 32 ? 10.539 -35 -21.609 1 35.62 32 GLU B C 1
ATOM 2587 O O . GLU B 1 32 ? 10.305 -34.094 -22.406 1 35.62 32 GLU B O 1
ATOM 2592 N N . THR B 1 33 ? 9.383 -35.688 -21.234 1 33.5 33 THR B N 1
ATOM 2593 C CA . THR B 1 33 ? 8.102 -35.094 -21.609 1 33.5 33 THR B CA 1
ATOM 2594 C C . THR B 1 33 ? 7.793 -33.875 -20.734 1 33.5 33 THR B C 1
ATOM 2596 O O . THR B 1 33 ? 7.141 -32.938 -21.188 1 33.5 33 THR B O 1
ATOM 2599 N N . GLN B 1 34 ? 7.504 -34.031 -19.406 1 34.81 34 GLN B N 1
ATOM 2600 C CA . GLN B 1 34 ? 6.625 -33.062 -18.781 1 34.81 34 GLN B CA 1
ATOM 2601 C C . GLN B 1 34 ? 7.414 -31.828 -18.328 1 34.81 34 GLN B C 1
ATOM 2603 O O . GLN B 1 34 ? 8.43 -31.953 -17.641 1 34.81 34 GLN B O 1
ATOM 2608 N N . GLY B 1 35 ? 7.465 -30.703 -19.047 1 32.91 35 GLY B N 1
ATOM 2609 C CA . GLY B 1 35 ? 8 -29.391 -18.734 1 32.91 35 GLY B CA 1
ATOM 2610 C C . GLY B 1 35 ? 7.977 -29.062 -17.266 1 32.91 35 GLY B C 1
ATOM 2611 O O . GLY B 1 35 ? 7.254 -29.703 -16.484 1 32.91 35 GLY B O 1
ATOM 2612 N N . THR B 1 36 ? 9.141 -28.531 -16.734 1 37.75 36 THR B N 1
ATOM 2613 C CA . THR B 1 36 ? 9.352 -27.953 -15.406 1 37.75 36 THR B CA 1
ATOM 2614 C C . THR B 1 36 ? 8.07 -27.312 -14.883 1 37.75 36 THR B C 1
ATOM 2616 O O . THR B 1 36 ? 8.086 -26.625 -13.867 1 37.75 36 THR B O 1
ATOM 2619 N N . GLN B 1 37 ? 7.043 -27.297 -15.727 1 35.88 37 GLN B N 1
ATOM 2620 C CA . GLN B 1 37 ? 5.766 -26.688 -15.367 1 35.88 37 GLN B CA 1
ATOM 2621 C C . GLN B 1 37 ? 5.332 -27.094 -13.961 1 35.88 37 GLN B C 1
ATOM 2623 O O . GLN B 1 37 ? 5.812 -28.109 -13.43 1 35.88 37 GLN B O 1
ATOM 2628 N N . SER B 1 38 ? 4.051 -26.578 -13.344 1 43.84 38 SER B N 1
ATOM 2629 C CA . SER B 1 38 ? 3.705 -26.094 -12.016 1 43.84 38 SER B CA 1
ATOM 2630 C C . SER B 1 38 ? 3.602 -27.25 -11.016 1 43.84 38 SER B C 1
ATOM 2632 O O . SER B 1 38 ? 2.557 -27.891 -10.922 1 43.84 38 SER B O 1
ATOM 2634 N N . ARG B 1 39 ? 4.605 -27.984 -10.898 1 45.25 39 ARG B N 1
ATOM 2635 C CA . ARG B 1 39 ? 4.801 -28.984 -9.844 1 45.25 39 ARG B CA 1
ATOM 2636 C C . ARG B 1 39 ? 4.285 -28.469 -8.5 1 45.25 39 ARG B C 1
ATOM 2638 O O . ARG B 1 39 ? 3.709 -29.219 -7.719 1 45.25 39 ARG B O 1
ATOM 2645 N N . TRP B 1 40 ? 4.598 -27.188 -8.344 1 46.41 40 TRP B N 1
ATOM 2646 C CA . TRP B 1 40 ? 4.172 -26.641 -7.066 1 46.41 40 TRP B CA 1
ATOM 2647 C C . TRP B 1 40 ? 2.662 -26.75 -6.898 1 46.41 40 TRP B C 1
ATOM 2649 O O . TRP B 1 40 ? 2.164 -26.891 -5.781 1 46.41 40 TRP B O 1
ATOM 2659 N N . VAL B 1 41 ? 1.924 -26.688 -8.078 1 47.91 41 VAL B N 1
ATOM 2660 C CA . VAL B 1 41 ? 0.469 -26.766 -7.984 1 47.91 41 VAL B CA 1
ATOM 2661 C C . VAL B 1 41 ? 0.047 -28.188 -7.59 1 47.91 41 VAL B C 1
ATOM 2663 O O . VAL B 1 41 ? -0.841 -28.359 -6.75 1 47.91 41 VAL B O 1
ATOM 2666 N N . GLN B 1 42 ? 0.599 -29.109 -8.219 1 46.69 42 GLN B N 1
ATOM 2667 C CA . GLN B 1 42 ? 0.193 -30.484 -7.93 1 46.69 42 GLN B CA 1
ATOM 2668 C C . GLN B 1 42 ? 0.44 -30.828 -6.469 1 46.69 42 GLN B C 1
ATOM 2670 O O . GLN B 1 42 ? -0.332 -31.578 -5.863 1 46.69 42 GLN B O 1
ATOM 2675 N N . GLU B 1 43 ? 1.384 -30.234 -6.027 1 45 43 GLU B N 1
ATOM 2676 C CA . GLU B 1 43 ? 1.784 -30.531 -4.656 1 45 43 GLU B CA 1
ATOM 2677 C C . GLU B 1 43 ? 0.759 -30 -3.658 1 45 43 GLU B C 1
ATOM 2679 O O . GLU B 1 43 ? 0.443 -30.656 -2.67 1 45 43 GLU B O 1
ATOM 2684 N N . VAL B 1 44 ? 0.239 -28.828 -3.893 1 45.59 44 VAL B N 1
ATOM 2685 C CA . VAL B 1 44 ? -0.742 -28.234 -2.994 1 45.59 44 VAL B CA 1
ATOM 2686 C C . VAL B 1 44 ? -2.02 -29.078 -2.992 1 45.59 44 VAL B C 1
ATOM 2688 O O . VAL B 1 44 ? -2.689 -29.188 -1.964 1 45.59 44 VAL B O 1
ATOM 2691 N N . LEU B 1 45 ? -2.414 -29.625 -4.066 1 43.56 45 LEU B N 1
ATOM 2692 C CA . LEU B 1 45 ? -3.695 -30.312 -4.219 1 43.56 45 LEU B CA 1
ATOM 2693 C C . LEU B 1 45 ? -3.682 -31.656 -3.502 1 43.56 45 LEU B C 1
ATOM 2695 O O . LEU B 1 45 ? -4.738 -32.188 -3.186 1 43.56 45 LEU B O 1
ATOM 2699 N N . LYS B 1 46 ? -2.67 -32.219 -3.363 1 43.69 46 LYS B N 1
ATOM 2700 C CA . LYS B 1 46 ? -2.725 -33.562 -2.75 1 43.69 46 LYS B CA 1
ATOM 2701 C C . LYS B 1 46 ? -3.146 -33.469 -1.287 1 43.69 46 LYS B C 1
ATOM 2703 O O . LYS B 1 46 ? -3.293 -34.5 -0.615 1 43.69 46 LYS B O 1
ATOM 2708 N N . VAL B 1 47 ? -3.391 -32.312 -0.734 1 42.38 47 VAL B N 1
ATOM 2709 C CA . VAL B 1 47 ? -3.596 -32.188 0.705 1 42.38 47 VAL B CA 1
ATOM 2710 C C . VAL B 1 47 ? -5.031 -32.562 1.061 1 42.38 47 VAL B C 1
ATOM 2712 O O . VAL B 1 47 ? -5.445 -32.406 2.215 1 42.38 47 VAL B O 1
ATOM 2715 N N . GLN B 1 48 ? -5.863 -32.875 0.248 1 37.16 48 GLN B N 1
ATOM 2716 C CA . GLN B 1 48 ? -7.191 -33.156 0.788 1 37.16 48 GLN B CA 1
ATOM 2717 C C . GLN B 1 48 ? -7.125 -34.188 1.896 1 37.16 48 GLN B C 1
ATOM 2719 O O . GLN B 1 48 ? -8.117 -34.438 2.582 1 37.16 48 GLN B O 1
ATOM 2724 N N . GLY B 1 49 ? -6.324 -35.219 1.837 1 33.69 49 GLY B N 1
ATOM 2725 C CA . GLY B 1 49 ? -6.469 -36.188 2.918 1 33.69 49 GLY B CA 1
ATOM 2726 C C . GLY B 1 49 ? -5.895 -35.688 4.234 1 33.69 49 GLY B C 1
ATOM 2727 O O . GLY B 1 49 ? -4.938 -34.906 4.246 1 33.69 49 GLY B O 1
ATOM 2728 N N . HIS B 1 50 ? -6.66 -35.5 5.395 1 36 50 HIS B N 1
ATOM 2729 C CA . HIS B 1 50 ? -6.391 -35.188 6.789 1 36 50 HIS B CA 1
ATOM 2730 C C . HIS B 1 50 ? -5.051 -35.75 7.242 1 36 50 HIS B C 1
ATOM 2732 O O . HIS B 1 50 ? -5.004 -36.844 7.832 1 36 50 HIS B O 1
ATOM 2738 N N . VAL B 1 51 ? -4.07 -35.906 6.449 1 37.88 51 VAL B N 1
ATOM 2739 C CA . VAL B 1 51 ? -2.945 -36.5 7.184 1 37.88 51 VAL B CA 1
ATOM 2740 C C . VAL B 1 51 ? -2.41 -35.469 8.18 1 37.88 51 VAL B C 1
ATOM 2742 O O . VAL B 1 51 ? -2.225 -34.281 7.84 1 37.88 51 VAL B O 1
ATOM 2745 N N . SER B 1 52 ? -2.594 -35.625 9.484 1 40.81 52 SER B N 1
ATOM 2746 C CA . SER B 1 52 ? -2 -34.938 10.609 1 40.81 52 SER B CA 1
ATOM 2747 C C . SER B 1 52 ? -0.546 -34.562 10.336 1 40.81 52 SER B C 1
ATOM 2749 O O . SER B 1 52 ? 0.233 -35.406 9.875 1 40.81 52 SER B O 1
ATOM 2751 N N . PRO B 1 53 ? -0.312 -33.281 10.18 1 45.09 53 PRO B N 1
ATOM 2752 C CA . PRO B 1 53 ? 1.099 -32.969 9.984 1 45.09 53 PRO B CA 1
ATOM 2753 C C . PRO B 1 53 ? 2.027 -33.719 10.914 1 45.09 53 PRO B C 1
ATOM 2755 O O . PRO B 1 53 ? 1.625 -34.094 12.023 1 45.09 53 PRO B O 1
ATOM 2758 N N . SER B 1 54 ? 2.98 -34.406 10.43 1 42.66 54 SER B N 1
ATOM 2759 C CA . SER B 1 54 ? 3.967 -35.062 11.289 1 42.66 54 SER B CA 1
ATOM 2760 C C . SER B 1 54 ? 4.582 -34.062 12.266 1 42.66 54 SER B C 1
ATOM 2762 O O . SER B 1 54 ? 4.918 -32.938 11.891 1 42.66 54 SER B O 1
ATOM 2764 N N . PRO B 1 55 ? 4.25 -34.219 13.555 1 43.69 55 PRO B N 1
ATOM 2765 C CA . PRO B 1 55 ? 4.828 -33.375 14.609 1 43.69 55 PRO B CA 1
ATOM 2766 C C . PRO B 1 55 ? 6.254 -32.938 14.297 1 43.69 55 PRO B C 1
ATOM 2768 O O . PRO B 1 55 ? 6.703 -31.891 14.781 1 43.69 55 PRO B O 1
ATOM 2771 N N . ASP B 1 56 ? 6.898 -33.594 13.562 1 43.22 56 ASP B N 1
ATOM 2772 C CA . ASP B 1 56 ? 8.328 -33.438 13.344 1 43.22 56 ASP B CA 1
ATOM 2773 C C . ASP B 1 56 ? 8.602 -32.25 12.422 1 43.22 56 ASP B C 1
ATOM 2775 O O . ASP B 1 56 ? 9.68 -31.656 12.453 1 43.22 56 ASP B O 1
ATOM 2779 N N . VAL B 1 57 ? 7.664 -31.844 11.711 1 45.03 57 VAL B N 1
ATOM 2780 C CA . VAL B 1 57 ? 7.973 -30.875 10.664 1 45.03 57 VAL B CA 1
ATOM 2781 C C . VAL B 1 57 ? 8.148 -29.484 11.281 1 45.03 57 VAL B C 1
ATOM 2783 O O . VAL B 1 57 ? 9.062 -28.75 10.914 1 45.03 57 VAL B O 1
ATOM 2786 N N . MET B 1 58 ? 7.191 -29.031 12.195 1 48.56 58 MET B N 1
ATOM 2787 C CA . MET B 1 58 ? 7.371 -27.734 12.836 1 48.56 58 MET B CA 1
ATOM 2788 C C . MET B 1 58 ? 8.688 -27.688 13.609 1 48.56 58 MET B C 1
ATOM 2790 O O . MET B 1 58 ? 9.375 -26.672 13.609 1 48.56 58 MET B O 1
ATOM 2794 N N . THR B 1 59 ? 8.828 -28.812 14.438 1 47.28 59 THR B N 1
ATOM 2795 C CA . THR B 1 59 ? 10.016 -28.906 15.273 1 47.28 59 THR B CA 1
ATOM 2796 C C . THR B 1 59 ? 11.281 -28.781 14.438 1 47.28 59 THR B C 1
ATOM 2798 O O . THR B 1 59 ? 12.328 -28.359 14.938 1 47.28 59 THR B O 1
ATOM 2801 N N . ARG B 1 60 ? 11.07 -28.891 13.055 1 60.97 60 ARG B N 1
ATOM 2802 C CA . ARG B 1 60 ? 12.289 -28.984 12.258 1 60.97 60 ARG B CA 1
ATOM 2803 C C . ARG B 1 60 ? 12.602 -27.656 11.578 1 60.97 60 ARG B C 1
ATOM 2805 O O . ARG B 1 60 ? 13.703 -27.453 11.062 1 60.97 60 ARG B O 1
ATOM 2812 N N . VAL B 1 61 ? 11.547 -26.672 11.656 1 71.12 61 VAL B N 1
ATOM 2813 C CA . VAL B 1 61 ? 11.969 -25.406 11.047 1 71.12 61 VAL B CA 1
ATOM 2814 C C . VAL B 1 61 ? 12.414 -24.438 12.133 1 71.12 61 VAL B C 1
ATOM 2816 O O . VAL B 1 61 ? 11.609 -24.031 12.984 1 71.12 61 VAL B O 1
ATOM 2819 N N . PRO B 1 62 ? 13.656 -24.172 12.25 1 72.94 62 PRO B N 1
ATOM 2820 C CA . PRO B 1 62 ? 14.18 -23.312 13.305 1 72.94 62 PRO B CA 1
ATOM 2821 C C . PRO B 1 62 ? 13.648 -21.875 13.219 1 72.94 62 PRO B C 1
ATOM 2823 O O . PRO B 1 62 ? 13.336 -21.391 12.125 1 72.94 62 PRO B O 1
ATOM 2826 N N . SER B 1 63 ? 13.383 -21.359 14.375 1 74.75 63 SER B N 1
ATOM 2827 C CA . SER B 1 63 ? 13.086 -19.938 14.445 1 74.75 63 SER B CA 1
ATOM 2828 C C . SER B 1 63 ? 14.289 -19.109 14.008 1 74.75 63 SER B C 1
ATOM 2830 O O . SER B 1 63 ? 15.43 -19.578 14.047 1 74.75 63 SER B O 1
ATOM 2832 N N . TRP B 1 64 ? 13.945 -17.938 13.508 1 73.56 64 TRP B N 1
ATOM 2833 C CA . TRP B 1 64 ? 15.031 -17.062 13.07 1 73.56 64 TRP B CA 1
ATOM 2834 C C . TRP B 1 64 ? 16.031 -16.844 14.195 1 73.56 64 TRP B C 1
ATOM 2836 O O . TRP B 1 64 ? 17.25 -16.844 13.953 1 73.56 64 TRP B O 1
ATOM 2846 N N . ARG B 1 65 ? 15.547 -16.797 15.414 1 72.5 65 ARG B N 1
ATOM 2847 C CA . ARG B 1 65 ? 16.406 -16.531 16.562 1 72.5 65 ARG B CA 1
ATOM 2848 C C . ARG B 1 65 ? 17.344 -17.703 16.812 1 72.5 65 ARG B C 1
ATOM 2850 O O . ARG B 1 65 ? 18.438 -17.531 17.359 1 72.5 65 ARG B O 1
ATOM 2857 N N . SER B 1 66 ? 16.875 -18.844 16.344 1 75.94 66 SER B N 1
ATOM 2858 C CA . SER B 1 66 ? 17.719 -20.031 16.516 1 75.94 66 SER B CA 1
ATOM 2859 C C . SER B 1 66 ? 18.75 -20.141 15.406 1 75.94 66 SER B C 1
ATOM 2861 O O . SER B 1 66 ? 19.781 -20.797 15.57 1 75.94 66 SER B O 1
ATOM 2863 N N . ILE B 1 67 ? 18.438 -19.484 14.328 1 78.88 67 ILE B N 1
ATOM 2864 C CA . ILE B 1 67 ? 19.297 -19.578 13.156 1 78.88 67 ILE B CA 1
ATOM 2865 C C . ILE B 1 67 ? 20.391 -18.516 13.227 1 78.88 67 ILE B C 1
ATOM 2867 O O . ILE B 1 67 ? 21.531 -18.75 12.82 1 78.88 67 ILE B O 1
ATOM 2871 N N . VAL B 1 68 ? 20.016 -17.328 13.711 1 73.81 68 VAL B N 1
ATOM 2872 C CA . VAL B 1 68 ? 20.969 -16.219 13.734 1 73.81 68 VAL B CA 1
ATOM 2873 C C . VAL B 1 68 ? 21.375 -15.93 15.172 1 73.81 68 VAL B C 1
ATOM 2875 O O . VAL B 1 68 ? 20.516 -15.719 16.047 1 73.81 68 VAL B O 1
ATOM 2878 N N . ASN B 1 69 ? 22.641 -16.047 15.367 1 70.75 69 ASN B N 1
ATOM 2879 C CA . ASN B 1 69 ? 23.125 -15.805 16.734 1 70.75 69 ASN B CA 1
ATOM 2880 C C . ASN B 1 69 ? 23.188 -14.32 17.047 1 70.75 69 ASN B C 1
ATOM 2882 O O . ASN B 1 69 ? 22.797 -13.484 16.234 1 70.75 69 ASN B O 1
ATOM 2886 N N . ASP B 1 70 ? 23.609 -14.016 18.281 1 65.81 70 ASP B N 1
ATOM 2887 C CA . ASP B 1 70 ? 23.578 -12.656 18.812 1 65.81 70 ASP B CA 1
ATOM 2888 C C . ASP B 1 70 ? 24.531 -11.75 18.016 1 65.81 70 ASP B C 1
ATOM 2890 O O . ASP B 1 70 ? 24.359 -10.523 18 1 65.81 70 ASP B O 1
ATOM 2894 N N . LYS B 1 71 ? 25.453 -12.375 17.281 1 68.19 71 LYS B N 1
ATOM 2895 C CA . LYS B 1 71 ? 26.422 -11.602 16.516 1 68.19 71 LYS B CA 1
ATOM 2896 C C . LYS B 1 71 ? 25.953 -11.43 15.07 1 68.19 71 LYS B C 1
ATOM 2898 O O . LYS B 1 71 ? 26.672 -10.836 14.258 1 68.19 71 LYS B O 1
ATOM 2903 N N . GLY B 1 72 ? 24.734 -11.977 14.734 1 68.06 72 GLY B N 1
ATOM 2904 C CA . GLY B 1 72 ? 24.219 -11.867 13.375 1 68.06 72 GLY B CA 1
ATOM 2905 C C . GLY B 1 72 ? 24.703 -12.984 12.461 1 68.06 72 GLY B C 1
ATOM 2906 O O . GLY B 1 72 ? 24.5 -12.93 11.25 1 68.06 72 GLY B O 1
ATOM 2907 N N . GLU B 1 73 ? 25.422 -13.961 13.117 1 73.94 73 GLU B N 1
ATOM 2908 C CA . GLU B 1 73 ? 25.969 -15.055 12.32 1 73.94 73 GLU B CA 1
ATOM 2909 C C . GLU B 1 73 ? 24.953 -16.188 12.164 1 73.94 73 GLU B C 1
ATOM 2911 O O . GLU B 1 73 ? 24.203 -16.484 13.102 1 73.94 73 GLU B O 1
ATOM 2916 N N . ILE B 1 74 ? 24.922 -16.75 10.922 1 75.56 74 ILE B N 1
ATOM 2917 C CA . ILE B 1 74 ? 23.984 -17.812 10.609 1 75.56 74 ILE B CA 1
ATOM 2918 C C . ILE B 1 74 ? 24.531 -19.141 11.109 1 75.56 74 ILE B C 1
ATOM 2920 O O . ILE B 1 74 ? 25.672 -19.516 10.805 1 75.56 74 ILE B O 1
ATOM 2924 N N . ASN B 1 75 ? 23.844 -19.766 12.094 1 79 75 ASN B N 1
ATOM 2925 C CA . ASN B 1 75 ? 24.188 -21.062 12.664 1 79 75 ASN B CA 1
ATOM 2926 C C . ASN B 1 75 ? 23.344 -22.188 12.055 1 79 75 ASN B C 1
ATOM 2928 O O . ASN B 1 75 ? 22.469 -22.734 12.719 1 79 75 ASN B O 1
ATOM 2932 N N . VAL B 1 76 ? 23.5 -22.469 10.766 1 80.12 76 VAL B N 1
ATOM 2933 C CA . VAL B 1 76 ? 22.797 -23.547 10.078 1 80.12 76 VAL B CA 1
ATOM 2934 C C . VAL B 1 76 ? 23.797 -24.438 9.352 1 80.12 76 VAL B C 1
ATOM 2936 O O . VAL B 1 76 ? 24.875 -23.984 8.961 1 80.12 76 VAL B O 1
ATOM 2939 N N . PRO B 1 77 ? 23.547 -25.734 9.359 1 79 77 PRO B N 1
ATOM 2940 C CA . PRO B 1 77 ? 24.422 -26.625 8.609 1 79 77 PRO B CA 1
ATOM 2941 C C . PRO B 1 77 ? 24.719 -26.109 7.195 1 79 77 PRO B C 1
ATOM 2943 O O . PRO B 1 77 ? 23.859 -25.453 6.59 1 79 77 PRO B O 1
ATOM 2946 N N . MET B 1 78 ? 25.875 -26.344 6.691 1 76.44 78 MET B N 1
ATOM 2947 C CA . MET B 1 78 ? 26.344 -25.859 5.398 1 76.44 78 MET B CA 1
ATOM 2948 C C . MET B 1 78 ? 25.391 -26.266 4.281 1 76.44 78 MET B C 1
ATOM 2950 O O . MET B 1 78 ? 25.156 -25.5 3.34 1 76.44 78 MET B O 1
ATOM 2954 N N . GLU B 1 79 ? 24.812 -27.484 4.402 1 79.94 79 GLU B N 1
ATOM 2955 C CA . GLU B 1 79 ? 23.906 -27.984 3.381 1 79.94 79 GLU B CA 1
ATOM 2956 C C . GLU B 1 79 ? 22.656 -27.109 3.289 1 79.94 79 GLU B C 1
ATOM 2958 O O . GLU B 1 79 ? 22.109 -26.906 2.203 1 79.94 79 GLU B O 1
ATOM 2963 N N . ASP B 1 80 ? 22.312 -26.578 4.383 1 79.38 80 ASP B N 1
ATOM 2964 C CA . ASP B 1 80 ? 21.094 -25.797 4.457 1 79.38 80 ASP B CA 1
ATOM 2965 C C . ASP B 1 80 ? 21.359 -24.344 4.055 1 79.38 80 ASP B C 1
ATOM 2967 O O . ASP B 1 80 ? 20.453 -23.672 3.533 1 79.38 80 ASP B O 1
ATOM 2971 N N . THR B 1 81 ? 22.547 -23.984 4.16 1 77.62 81 THR B N 1
ATOM 2972 C CA . THR B 1 81 ? 22.875 -22.578 3.908 1 77.62 81 THR B CA 1
ATOM 2973 C C . THR B 1 81 ? 22.688 -22.234 2.436 1 77.62 81 THR B C 1
ATOM 2975 O O . THR B 1 81 ? 22.266 -21.125 2.105 1 77.62 81 THR B O 1
ATOM 2978 N N . LYS B 1 82 ? 22.875 -23.156 1.628 1 77.5 82 LYS B N 1
ATOM 2979 C CA . LYS B 1 82 ? 22.766 -22.844 0.205 1 77.5 82 LYS B CA 1
ATOM 2980 C C . LYS B 1 82 ? 21.469 -23.391 -0.381 1 77.5 82 LYS B C 1
ATOM 2982 O O . LYS B 1 82 ? 21.25 -23.297 -1.59 1 77.5 82 LYS B O 1
ATOM 2987 N N . ASN B 1 83 ? 20.641 -23.891 0.477 1 79.31 83 ASN B N 1
ATOM 2988 C CA . ASN B 1 83 ? 19.406 -24.516 0.018 1 79.31 83 ASN B CA 1
ATOM 2989 C C . ASN B 1 83 ? 18.25 -23.547 0.046 1 79.31 83 ASN B C 1
ATOM 2991 O O . ASN B 1 83 ? 17.734 -23.219 1.116 1 79.31 83 ASN B O 1
ATOM 2995 N N . PRO B 1 84 ? 17.797 -23.156 -1.095 1 80.31 84 PRO B N 1
ATOM 2996 C CA . PRO B 1 84 ? 16.688 -22.188 -1.125 1 80.31 84 PRO B CA 1
ATOM 2997 C C . PRO B 1 84 ? 15.414 -22.734 -0.479 1 80.31 84 PRO B C 1
ATOM 2999 O O . PRO B 1 84 ? 14.617 -21.969 0.068 1 80.31 84 PRO B O 1
ATOM 3002 N N . LYS B 1 85 ? 15.234 -23.984 -0.538 1 81.12 85 LYS B N 1
ATOM 3003 C CA . LYS B 1 85 ? 14.062 -24.594 0.078 1 81.12 85 LYS B CA 1
ATOM 3004 C C . LYS B 1 85 ? 14.086 -24.422 1.595 1 81.12 85 LYS B C 1
ATOM 3006 O O . LYS B 1 85 ? 13.047 -24.172 2.211 1 81.12 85 LYS B O 1
ATOM 3011 N N . PHE B 1 86 ? 15.234 -24.594 2.129 1 83.25 86 PHE B N 1
ATOM 3012 C CA . PHE B 1 86 ? 15.391 -24.391 3.562 1 83.25 86 PHE B CA 1
ATOM 3013 C C . PHE B 1 86 ? 15 -22.969 3.945 1 83.25 86 PHE B C 1
ATOM 3015 O O . PHE B 1 86 ? 14.219 -22.75 4.875 1 83.25 86 PHE B O 1
ATOM 3022 N N . TRP B 1 87 ? 15.391 -22.078 3.188 1 83.69 87 TRP B N 1
ATOM 3023 C CA . TRP B 1 87 ? 15.211 -20.672 3.52 1 83.69 87 TRP B CA 1
ATOM 3024 C C . TRP B 1 87 ? 13.758 -20.25 3.299 1 83.69 87 TRP B C 1
ATOM 3026 O O . TRP B 1 87 ? 13.242 -19.391 4.027 1 83.69 87 TRP B O 1
ATOM 3036 N N . SER B 1 88 ? 13.148 -20.75 2.281 1 87.69 88 SER B N 1
ATOM 3037 C CA . SER B 1 88 ? 11.742 -20.422 2.061 1 87.69 88 SER B CA 1
ATOM 3038 C C . SER B 1 88 ? 10.867 -20.938 3.201 1 87.69 88 SER B C 1
ATOM 3040 O O . SER B 1 88 ? 9.914 -20.266 3.609 1 87.69 88 SER B O 1
ATOM 3042 N N . ARG B 1 89 ? 11.219 -22.062 3.781 1 87.25 89 ARG B N 1
ATOM 3043 C CA . ARG B 1 89 ? 10.5 -22.609 4.922 1 87.25 89 ARG B CA 1
ATOM 3044 C C . ARG B 1 89 ? 10.703 -21.766 6.168 1 87.25 89 ARG B C 1
ATOM 3046 O O . ARG B 1 89 ? 9.75 -21.453 6.887 1 87.25 89 ARG B O 1
ATOM 3053 N N . VAL B 1 90 ? 11.93 -21.469 6.359 1 84.88 90 VAL B N 1
ATOM 3054 C CA . VAL B 1 90 ? 12.273 -20.609 7.492 1 84.88 90 VAL B CA 1
ATOM 3055 C C . VAL B 1 90 ? 11.547 -19.281 7.383 1 84.88 90 VAL B C 1
ATOM 3057 O O . VAL B 1 90 ? 11.008 -18.781 8.367 1 84.88 90 VAL B O 1
ATOM 3060 N N . CYS B 1 91 ? 11.555 -18.766 6.172 1 87.06 91 CYS B N 1
ATOM 3061 C CA . CYS B 1 91 ? 10.891 -17.5 5.918 1 87.06 91 CYS B CA 1
ATOM 3062 C C . CYS B 1 91 ? 9.406 -17.578 6.254 1 87.06 91 CYS B C 1
ATOM 3064 O O . CYS B 1 91 ? 8.906 -16.781 7.047 1 87.06 91 CYS B O 1
ATOM 3066 N N . LEU B 1 92 ? 8.734 -18.531 5.738 1 89.88 92 LEU B N 1
ATOM 3067 C CA . LEU B 1 92 ? 7.301 -18.672 5.957 1 89.88 92 LEU B CA 1
ATOM 3068 C C . LEU B 1 92 ? 6.992 -18.875 7.438 1 89.88 92 LEU B C 1
ATOM 3070 O O . LEU B 1 92 ? 6.09 -18.219 7.98 1 89.88 92 LEU B O 1
ATOM 3074 N N . HIS B 1 93 ? 7.73 -19.719 8.031 1 87.69 93 HIS B N 1
ATOM 3075 C CA . HIS B 1 93 ? 7.496 -20.047 9.438 1 87.69 93 HIS B CA 1
ATOM 3076 C C . HIS B 1 93 ? 7.652 -18.797 10.312 1 87.69 93 HIS B C 1
ATOM 3078 O O . HIS B 1 93 ? 6.805 -18.531 11.172 1 87.69 93 HIS B O 1
ATOM 3084 N N . ASN B 1 94 ? 8.727 -18.188 10.109 1 86.19 94 ASN B N 1
ATOM 3085 C CA . ASN B 1 94 ? 8.992 -17 10.93 1 86.19 94 ASN B CA 1
ATOM 3086 C C . ASN B 1 94 ? 7.984 -15.891 10.641 1 86.19 94 ASN B C 1
ATOM 3088 O O . ASN B 1 94 ? 7.551 -15.188 11.562 1 86.19 94 ASN B O 1
ATOM 3092 N N . MET B 1 95 ? 7.613 -15.734 9.445 1 89.06 95 MET B N 1
ATOM 3093 C CA . MET B 1 95 ? 6.625 -14.719 9.102 1 89.06 95 MET B CA 1
ATOM 3094 C C . MET B 1 95 ? 5.27 -15.039 9.719 1 89.06 95 MET B C 1
ATOM 3096 O O . MET B 1 95 ? 4.57 -14.141 10.195 1 89.06 95 MET B O 1
ATOM 3100 N N . ALA B 1 96 ? 4.93 -16.266 9.695 1 89.81 96 ALA B N 1
ATOM 3101 C CA . ALA B 1 96 ? 3.668 -16.688 10.305 1 89.81 96 ALA B CA 1
ATOM 3102 C C . ALA B 1 96 ? 3.66 -16.406 11.805 1 89.81 96 ALA B C 1
ATOM 3104 O O . ALA B 1 96 ? 2.648 -15.969 12.352 1 89.81 96 ALA B O 1
ATOM 3105 N N . LYS B 1 97 ? 4.746 -16.672 12.414 1 87.25 97 LYS B N 1
ATOM 3106 C CA . LYS B 1 97 ? 4.875 -16.391 13.836 1 87.25 97 LYS B CA 1
ATOM 3107 C C . LYS B 1 97 ? 4.746 -14.898 14.117 1 87.25 97 LYS B C 1
ATOM 3109 O O . LYS B 1 97 ? 4.047 -14.492 15.047 1 87.25 97 LYS B O 1
ATOM 3114 N N . LEU B 1 98 ? 5.453 -14.148 13.375 1 86.88 98 LEU B N 1
ATOM 3115 C CA . LEU B 1 98 ? 5.387 -12.703 13.523 1 86.88 98 LEU B CA 1
ATOM 3116 C C . LEU B 1 98 ? 3.967 -12.195 13.297 1 86.88 98 LEU B C 1
ATOM 3118 O O . LEU B 1 98 ? 3.502 -11.289 14 1 86.88 98 LEU B O 1
ATOM 3122 N N . ALA B 1 99 ? 3.344 -12.711 12.297 1 90.94 99 ALA B N 1
ATOM 3123 C CA . ALA B 1 99 ? 1.973 -12.312 11.992 1 90.94 99 ALA B CA 1
ATOM 3124 C C . ALA B 1 99 ? 1.035 -12.633 13.156 1 90.94 99 ALA B C 1
ATOM 3126 O O . ALA B 1 99 ? 0.141 -11.844 13.477 1 90.94 99 ALA B O 1
ATOM 3127 N N . LYS B 1 100 ? 1.208 -13.781 13.75 1 88.94 100 LYS B N 1
ATOM 3128 C CA . LYS B 1 100 ? 0.42 -14.164 14.914 1 88.94 100 LYS B CA 1
ATOM 3129 C C . LYS B 1 100 ? 0.617 -13.18 16.062 1 88.94 100 LYS B C 1
ATOM 3131 O O . LYS B 1 100 ? -0.353 -12.727 16.672 1 88.94 100 LYS B O 1
ATOM 3136 N N . VAL B 1 101 ? 1.851 -12.898 16.344 1 88.94 101 VAL B N 1
ATOM 3137 C CA . VAL B 1 101 ? 2.172 -11.953 17.406 1 88.94 101 VAL B CA 1
ATOM 3138 C C . VAL B 1 101 ? 1.573 -10.586 17.078 1 88.94 101 VAL B C 1
ATOM 3140 O O . VAL B 1 101 ? 0.979 -9.938 17.938 1 88.94 101 VAL B O 1
ATOM 3143 N N . ALA B 1 102 ? 1.719 -10.117 15.852 1 90.12 102 ALA B N 1
ATOM 3144 C CA . ALA B 1 102 ? 1.17 -8.828 15.43 1 90.12 102 ALA B CA 1
ATOM 3145 C C . ALA B 1 102 ? -0.342 -8.781 15.633 1 90.12 102 ALA B C 1
ATOM 3147 O O . ALA B 1 102 ? -0.887 -7.77 16.078 1 90.12 102 ALA B O 1
ATOM 3148 N N . THR B 1 103 ? -1.022 -9.844 15.312 1 90.25 103 THR B N 1
ATOM 3149 C CA . THR B 1 103 ? -2.469 -9.922 15.484 1 90.25 103 THR B CA 1
ATOM 3150 C C . THR B 1 103 ? -2.846 -9.836 16.953 1 90.25 103 THR B C 1
ATOM 3152 O O . THR B 1 103 ? -3.799 -9.141 17.312 1 90.25 103 THR B O 1
ATOM 3155 N N . THR B 1 104 ? -2.111 -10.508 17.766 1 89.44 104 THR B N 1
ATOM 3156 C CA . THR B 1 104 ? -2.334 -10.461 19.203 1 89.44 104 THR B CA 1
ATOM 3157 C C . THR B 1 104 ? -2.115 -9.055 19.75 1 89.44 104 THR B C 1
ATOM 3159 O O . THR B 1 104 ? -2.932 -8.547 20.516 1 89.44 104 THR B O 1
ATOM 3162 N N . ILE B 1 105 ? -1.013 -8.477 19.359 1 92.44 105 ILE B N 1
ATOM 3163 C CA . ILE B 1 105 ? -0.708 -7.105 19.766 1 92.44 105 ILE B CA 1
ATOM 3164 C C . ILE B 1 105 ? -1.853 -6.18 19.359 1 92.44 105 ILE B C 1
ATOM 3166 O O . ILE B 1 105 ? -2.287 -5.34 20.156 1 92.44 105 ILE B O 1
ATOM 3170 N N . ARG B 1 106 ? -2.348 -6.289 18.156 1 93 106 ARG B N 1
ATOM 3171 C CA . ARG B 1 106 ? -3.445 -5.461 17.672 1 93 106 ARG B CA 1
ATOM 3172 C C . ARG B 1 106 ? -4.664 -5.582 18.578 1 93 106 ARG B C 1
ATOM 3174 O O . ARG B 1 106 ? -5.258 -4.574 18.969 1 93 106 ARG B O 1
ATOM 3181 N N . ARG B 1 107 ? -4.969 -6.777 18.969 1 92.75 107 ARG B N 1
ATOM 3182 C CA . ARG B 1 107 ? -6.129 -7.02 19.828 1 92.75 107 ARG B CA 1
ATOM 3183 C C . ARG B 1 107 ? -5.941 -6.379 21.203 1 92.75 107 ARG B C 1
ATOM 3185 O O . ARG B 1 107 ? -6.859 -5.75 21.734 1 92.75 107 ARG B O 1
ATOM 3192 N N . VAL B 1 108 ? -4.824 -6.562 21.75 1 95.06 108 VAL B N 1
ATOM 3193 C CA . VAL B 1 108 ? -4.504 -5.992 23.062 1 95.06 108 VAL B CA 1
ATOM 3194 C C . VAL B 1 108 ? -4.586 -4.469 22.984 1 95.06 108 VAL B C 1
ATOM 3196 O O . VAL B 1 108 ? -5.211 -3.832 23.844 1 95.06 108 VAL B O 1
ATOM 3199 N N . LEU B 1 109 ? -4.023 -3.869 21.938 1 97.25 109 LEU B N 1
ATOM 3200 C CA . LEU B 1 109 ? -4.023 -2.418 21.781 1 97.25 109 LEU B CA 1
ATOM 3201 C C . LEU B 1 109 ? -5.441 -1.885 21.625 1 97.25 109 LEU B C 1
ATOM 3203 O O . LEU B 1 109 ? -5.801 -0.881 22.25 1 97.25 109 LEU B O 1
ATOM 3207 N N . GLU B 1 110 ? -6.23 -2.525 20.844 1 97 110 GLU B N 1
ATOM 3208 C CA . GLU B 1 110 ? -7.605 -2.086 20.656 1 97 110 GLU B CA 1
ATOM 3209 C C . GLU B 1 110 ? -8.383 -2.105 21.969 1 97 110 GLU B C 1
ATOM 3211 O O . GLU B 1 110 ? -9.18 -1.204 22.234 1 97 110 GLU B O 1
ATOM 3216 N N . SER B 1 111 ? -8.195 -3.139 22.766 1 96.62 111 SER B N 1
ATOM 3217 C CA . SER B 1 111 ? -8.82 -3.207 24.078 1 96.62 111 SER B CA 1
ATOM 3218 C C . SER B 1 111 ? -8.359 -2.057 24.969 1 96.62 111 SER B C 1
ATOM 3220 O O . SER B 1 111 ? -9.172 -1.436 25.656 1 96.62 111 SER B O 1
ATOM 3222 N N . LEU B 1 112 ? -7.051 -1.787 24.938 1 97.56 112 LEU B N 1
ATOM 3223 C CA . LEU B 1 112 ? -6.496 -0.673 25.703 1 97.56 112 LEU B CA 1
ATOM 3224 C C . LEU B 1 112 ? -7.102 0.651 25.234 1 97.56 112 LEU B C 1
ATOM 3226 O O . LEU B 1 112 ? -7.477 1.485 26.062 1 97.56 112 LEU B O 1
ATOM 3230 N N . PHE B 1 113 ? -7.219 0.865 23.891 1 98.62 113 PHE B N 1
ATOM 3231 C CA . PHE B 1 113 ? -7.77 2.1 23.344 1 98.62 113 PHE B CA 1
ATOM 3232 C C . PHE B 1 113 ? -9.195 2.318 23.828 1 98.62 113 PHE B C 1
ATOM 3234 O O . PHE B 1 113 ? -9.562 3.428 24.219 1 98.62 113 PHE B O 1
ATOM 3241 N N . ARG B 1 114 ? -9.977 1.233 23.844 1 97.56 114 ARG B N 1
ATOM 3242 C CA . ARG B 1 114 ? -11.344 1.328 24.344 1 97.56 114 ARG B CA 1
ATOM 3243 C C . ARG B 1 114 ? -11.367 1.728 25.812 1 97.56 114 ARG B C 1
ATOM 3245 O O . ARG B 1 114 ? -12.195 2.549 26.219 1 97.56 114 ARG B O 1
ATOM 3252 N N . TYR B 1 115 ? -10.555 1.114 26.531 1 97.38 115 TYR B N 1
ATOM 3253 C CA . TYR B 1 115 ? -10.422 1.466 27.938 1 97.38 115 TYR B CA 1
ATOM 3254 C C . TYR B 1 115 ? -10.086 2.941 28.109 1 97.38 115 TYR B C 1
ATOM 3256 O O . TYR B 1 115 ? -10.68 3.635 28.938 1 97.38 115 TYR B O 1
ATOM 3264 N N . PHE B 1 116 ? -9.078 3.471 27.312 1 98.56 116 PHE B N 1
ATOM 3265 C CA . PHE B 1 116 ? -8.688 4.875 27.375 1 98.56 116 PHE B CA 1
ATOM 3266 C C . PHE B 1 116 ? -9.844 5.773 26.953 1 98.56 116 PHE B C 1
ATOM 3268 O O . PHE B 1 116 ? -10.047 6.844 27.531 1 98.56 116 PHE B O 1
ATOM 3275 N N . ASP B 1 117 ? -10.547 5.328 25.891 1 98.25 117 ASP B N 1
ATOM 3276 C CA . ASP B 1 117 ? -11.719 6.074 25.422 1 98.25 117 ASP B CA 1
ATOM 3277 C C . ASP B 1 117 ? -12.727 6.266 26.562 1 98.25 117 ASP B C 1
ATOM 3279 O O . ASP B 1 117 ? -13.172 7.387 26.812 1 98.25 117 ASP B O 1
ATOM 3283 N N . ASN B 1 118 ? -13.078 5.184 27.172 1 96.94 118 ASN B N 1
ATOM 3284 C CA . ASN B 1 118 ? -14.141 5.18 28.172 1 96.94 118 ASN B CA 1
ATOM 3285 C C . ASN B 1 118 ? -13.758 6.008 29.391 1 96.94 118 ASN B C 1
ATOM 3287 O O . ASN B 1 118 ? -14.609 6.645 30.016 1 96.94 118 ASN B O 1
ATOM 3291 N N . GLY B 1 119 ? -12.531 6.027 29.719 1 96.56 119 GLY B N 1
ATOM 3292 C CA . GLY B 1 119 ? -12.078 6.75 30.891 1 96.56 119 GLY B CA 1
ATOM 3293 C C . GLY B 1 119 ? -11.531 8.125 30.578 1 96.56 119 GLY B C 1
ATOM 3294 O O . GLY B 1 119 ? -11.07 8.836 31.469 1 96.56 119 GLY B O 1
ATOM 3295 N N . ASP B 1 120 ? -11.484 8.531 29.297 1 96.19 120 ASP B N 1
ATOM 3296 C CA . ASP B 1 120 ? -10.914 9.797 28.844 1 96.19 120 ASP B CA 1
ATOM 3297 C C . ASP B 1 120 ? -9.477 9.953 29.328 1 96.19 120 ASP B C 1
ATOM 3299 O O . ASP B 1 120 ? -9.133 10.961 29.938 1 96.19 120 ASP B O 1
ATOM 3303 N N . LEU B 1 121 ? -8.734 8.961 29.047 1 97.75 121 LEU B N 1
ATOM 3304 C CA . LEU B 1 121 ? -7.398 8.867 29.625 1 97.75 121 LEU B CA 1
ATOM 3305 C C . LEU B 1 121 ? -6.34 9.305 28.625 1 97.75 121 LEU B C 1
ATOM 3307 O O . LEU B 1 121 ? -5.145 9.086 28.844 1 97.75 121 LEU B O 1
ATOM 3311 N N . TRP B 1 122 ? -6.699 9.961 27.484 1 98.5 122 TRP B N 1
ATOM 3312 C CA . TRP B 1 122 ? -5.793 10.359 26.406 1 98.5 122 TRP B CA 1
ATOM 3313 C C . TRP B 1 122 ? -5.137 11.703 26.719 1 98.5 122 TRP B C 1
ATOM 3315 O O . TRP B 1 122 ? -4.207 12.117 26.031 1 98.5 122 TRP B O 1
ATOM 3325 N N . THR B 1 123 ? -5.535 12.367 27.766 1 96.44 123 THR B N 1
ATOM 3326 C CA . THR B 1 123 ? -5.055 13.711 28.094 1 96.44 123 THR B CA 1
ATOM 3327 C C . THR B 1 123 ? -3.576 13.68 28.453 1 96.44 123 THR B C 1
ATOM 3329 O O . THR B 1 123 ? -3.01 12.609 28.688 1 96.44 123 THR B O 1
ATOM 3332 N N . GLN B 1 124 ? -2.877 14.805 28.422 1 91 124 GLN B N 1
ATOM 3333 C CA . GLN B 1 124 ? -1.448 14.945 28.672 1 91 124 GLN B CA 1
ATOM 3334 C C . GLN B 1 124 ? -1.062 14.312 30.016 1 91 124 GLN B C 1
ATOM 3336 O O . GLN B 1 124 ? 0.038 13.773 30.156 1 91 124 GLN B O 1
ATOM 3341 N N . HIS B 1 125 ? -1.963 14.375 30.953 1 92.25 125 HIS B N 1
ATOM 3342 C CA . HIS B 1 125 ? -1.674 13.805 32.281 1 92.25 125 HIS B CA 1
ATOM 3343 C C . HIS B 1 125 ? -2.42 12.492 32.469 1 92.25 125 HIS B C 1
ATOM 3345 O O . HIS B 1 125 ? -2.473 11.969 33.594 1 92.25 125 HIS B O 1
ATOM 3351 N N . GLY B 1 126 ? -2.926 11.945 31.391 1 93.44 126 GLY B N 1
ATOM 3352 C CA . GLY B 1 126 ? -3.66 10.695 31.484 1 93.44 126 GLY B CA 1
ATOM 3353 C C . GLY B 1 126 ? -2.77 9.469 31.406 1 93.44 126 GLY B C 1
ATOM 3354 O O . GLY B 1 126 ? -1.564 9.586 31.172 1 93.44 126 GLY B O 1
ATOM 3355 N N . LEU B 1 127 ? -3.348 8.336 31.531 1 96.5 127 LEU B N 1
ATOM 3356 C CA . LEU B 1 127 ? -2.652 7.059 31.625 1 96.5 127 LEU B CA 1
ATOM 3357 C C . LEU B 1 127 ? -2.27 6.539 30.25 1 96.5 127 LEU B C 1
ATOM 3359 O O . LEU B 1 127 ? -1.394 5.684 30.125 1 96.5 127 LEU B O 1
ATOM 3363 N N . ALA B 1 128 ? -2.852 7.031 29.188 1 98.44 128 ALA B N 1
ATOM 3364 C CA . ALA B 1 128 ? -2.682 6.457 27.859 1 98.44 128 ALA B CA 1
ATOM 3365 C C . ALA B 1 128 ? -1.228 6.543 27.406 1 98.44 128 ALA B C 1
ATOM 3367 O O . ALA B 1 128 ? -0.63 5.531 27.016 1 98.44 128 ALA B O 1
ATOM 3368 N N . LEU B 1 129 ? -0.594 7.688 27.547 1 98.44 129 LEU B N 1
ATOM 3369 C CA . LEU B 1 129 ? 0.746 7.891 27 1 98.44 129 LEU B CA 1
ATOM 3370 C C . LEU B 1 129 ? 1.762 7.016 27.719 1 98.44 129 LEU B C 1
ATOM 3372 O O . LEU B 1 129 ? 2.502 6.262 27.094 1 98.44 129 LEU B O 1
ATOM 3376 N N . PRO B 1 130 ? 1.84 7.023 29.062 1 97.44 130 PRO B N 1
ATOM 3377 C CA . PRO B 1 130 ? 2.84 6.18 29.719 1 97.44 130 PRO B CA 1
ATOM 3378 C C . PRO B 1 130 ? 2.625 4.691 29.438 1 97.44 130 PRO B C 1
ATOM 3380 O O . PRO B 1 130 ? 3.594 3.943 29.281 1 97.44 130 PRO B O 1
ATOM 3383 N N . VAL B 1 131 ? 1.438 4.242 29.406 1 98.06 131 VAL B N 1
ATOM 3384 C CA . VAL B 1 131 ? 1.147 2.834 29.156 1 98.06 131 VAL B CA 1
ATOM 3385 C C . VAL B 1 131 ? 1.573 2.469 27.734 1 98.06 131 VAL B C 1
ATOM 3387 O O . VAL B 1 131 ? 2.182 1.42 27.516 1 98.06 131 VAL B O 1
ATOM 3390 N N . LEU B 1 132 ? 1.263 3.324 26.719 1 98.25 132 LEU B N 1
ATOM 3391 C CA . LEU B 1 132 ? 1.586 3.025 25.328 1 98.25 132 LEU B CA 1
ATOM 3392 C C . LEU B 1 132 ? 3.09 3.117 25.094 1 98.25 132 LEU B C 1
ATOM 3394 O O . LEU B 1 132 ? 3.631 2.406 24.25 1 98.25 132 LEU B O 1
ATOM 3398 N N . LEU B 1 133 ? 3.754 3.982 25.891 1 97.31 133 LEU B N 1
ATOM 3399 C CA . LEU B 1 133 ? 5.211 3.994 25.828 1 97.31 133 LEU B CA 1
ATOM 3400 C C . LEU B 1 133 ? 5.789 2.67 26.312 1 97.31 133 LEU B C 1
ATOM 3402 O O . LEU B 1 133 ? 6.719 2.135 25.719 1 97.31 133 LEU B O 1
ATOM 3406 N N . ASP B 1 134 ? 5.242 2.107 27.375 1 96.88 134 ASP B N 1
ATOM 3407 C CA . ASP B 1 134 ? 5.648 0.793 27.859 1 96.88 134 ASP B CA 1
ATOM 3408 C C . ASP B 1 134 ? 5.355 -0.29 26.828 1 96.88 134 ASP B C 1
ATOM 3410 O O . ASP B 1 134 ? 6.176 -1.186 26.609 1 96.88 134 ASP B O 1
ATOM 3414 N N . MET B 1 135 ? 4.16 -0.221 26.234 1 96.44 135 MET B N 1
ATOM 3415 C CA . MET B 1 135 ? 3.771 -1.184 25.203 1 96.44 135 MET B CA 1
ATOM 3416 C C . MET B 1 135 ? 4.727 -1.13 24.016 1 96.44 135 MET B C 1
ATOM 3418 O O . MET B 1 135 ? 5.078 -2.166 23.453 1 96.44 135 MET B O 1
ATOM 3422 N N . GLN B 1 136 ? 5.039 0.095 23.625 1 95.94 136 GLN B N 1
ATOM 3423 C CA . GLN B 1 136 ? 5.98 0.286 22.516 1 95.94 136 GLN B CA 1
ATOM 3424 C C . GLN B 1 136 ? 7.301 -0.429 22.797 1 95.94 136 GLN B C 1
ATOM 3426 O O . GLN B 1 136 ? 7.852 -1.084 21.906 1 95.94 136 GLN B O 1
ATOM 3431 N N . LEU B 1 137 ? 7.848 -0.333 24 1 93.38 137 LEU B N 1
ATOM 3432 C CA . LEU B 1 137 ? 9.078 -1.013 24.406 1 93.38 137 LEU B CA 1
ATOM 3433 C C . LEU B 1 137 ? 8.898 -2.527 24.344 1 93.38 137 LEU B C 1
ATOM 3435 O O . LEU B 1 137 ? 9.789 -3.242 23.891 1 93.38 137 LEU B O 1
ATOM 3439 N N . LEU B 1 138 ? 7.754 -3.016 24.812 1 91.88 138 LEU B N 1
ATOM 3440 C CA . LEU B 1 138 ? 7.461 -4.445 24.797 1 91.88 138 LEU B CA 1
ATOM 3441 C C . LEU B 1 138 ? 7.398 -4.969 23.375 1 91.88 138 LEU B C 1
ATOM 3443 O O . LEU B 1 138 ? 7.934 -6.043 23.078 1 91.88 138 LEU B O 1
ATOM 3447 N N . ILE B 1 139 ? 6.758 -4.223 22.453 1 92.69 139 ILE B N 1
ATOM 3448 C CA . ILE B 1 139 ? 6.633 -4.602 21.047 1 92.69 139 ILE B CA 1
ATOM 3449 C C . ILE B 1 139 ? 8.016 -4.68 20.422 1 92.69 139 ILE B C 1
ATOM 3451 O O . ILE B 1 139 ? 8.352 -5.66 19.75 1 92.69 139 ILE B O 1
ATOM 3455 N N . GLU B 1 140 ? 8.844 -3.697 20.703 1 87.31 140 GLU B N 1
ATOM 3456 C CA . GLU B 1 140 ? 10.195 -3.658 20.156 1 87.31 140 GLU B CA 1
ATOM 3457 C C . GLU B 1 140 ? 11.023 -4.836 20.656 1 87.31 140 GLU B C 1
ATOM 3459 O O . GLU B 1 140 ? 11.758 -5.465 19.891 1 87.31 140 GLU B O 1
ATOM 3464 N N . ASN B 1 141 ? 10.859 -5.082 21.906 1 84.81 141 ASN B N 1
ATOM 3465 C CA . ASN B 1 141 ? 11.625 -6.16 22.516 1 84.81 141 ASN B CA 1
ATOM 3466 C C . ASN B 1 141 ? 11.188 -7.527 22 1 84.81 141 ASN B C 1
ATOM 3468 O O . ASN B 1 141 ? 11.953 -8.492 22.062 1 84.81 141 ASN B O 1
ATOM 3472 N N . SER B 1 142 ? 10.008 -7.648 21.531 1 80.88 142 SER B N 1
ATOM 3473 C CA . SER B 1 142 ? 9.508 -8.906 21 1 80.88 142 SER B CA 1
ATOM 3474 C C . SER B 1 142 ? 9.891 -9.086 19.531 1 80.88 142 SER B C 1
ATOM 3476 O O . SER B 1 142 ? 9.484 -10.047 18.891 1 80.88 142 SER B O 1
ATOM 3478 N N . GLY B 1 143 ? 10.602 -8.086 18.938 1 78.25 143 GLY B N 1
ATOM 3479 C CA . GLY B 1 143 ? 11.055 -8.164 17.547 1 78.25 143 GLY B CA 1
ATOM 3480 C C . GLY B 1 143 ? 10.023 -7.664 16.562 1 78.25 143 GLY B C 1
ATOM 3481 O O . GLY B 1 143 ? 10.195 -7.816 15.344 1 78.25 143 GLY B O 1
ATOM 3482 N N . GLN B 1 144 ? 8.93 -7.125 17.047 1 83.19 144 GLN B N 1
ATOM 3483 C CA . GLN B 1 144 ? 7.879 -6.578 16.188 1 83.19 144 GLN B CA 1
ATOM 3484 C C . GLN B 1 144 ? 8.188 -5.133 15.797 1 83.19 144 GLN B C 1
ATOM 3486 O O . GLN B 1 144 ? 8.945 -4.449 16.484 1 83.19 144 GLN B O 1
ATOM 3491 N N . ASN B 1 145 ? 7.676 -4.762 14.602 1 84.06 145 ASN B N 1
ATOM 3492 C CA . ASN B 1 145 ? 7.777 -3.365 14.188 1 84.06 145 ASN B CA 1
ATOM 3493 C C . ASN B 1 145 ? 6.914 -2.457 15.062 1 84.06 145 ASN B C 1
ATOM 3495 O O . ASN B 1 145 ? 5.688 -2.555 15.039 1 84.06 145 ASN B O 1
ATOM 3499 N N . MET B 1 146 ? 7.605 -1.646 15.711 1 90.38 146 MET B N 1
ATOM 3500 C CA . MET B 1 146 ? 6.895 -0.792 16.656 1 90.38 146 MET B CA 1
ATOM 3501 C C . MET B 1 146 ? 5.977 0.183 15.93 1 90.38 146 MET B C 1
ATOM 3503 O O . MET B 1 146 ? 5.062 0.751 16.531 1 90.38 146 MET B O 1
ATOM 3507 N N . HIS B 1 147 ? 6.199 0.412 14.625 1 94.38 147 HIS B N 1
ATOM 3508 C CA . HIS B 1 147 ? 5.344 1.317 13.867 1 94.38 147 HIS B CA 1
ATOM 3509 C C . HIS B 1 147 ? 3.924 0.77 13.75 1 94.38 147 HIS B C 1
ATOM 3511 O O . HIS B 1 147 ? 2.994 1.51 13.422 1 94.38 147 HIS B O 1
ATOM 3517 N N . LEU B 1 148 ? 3.793 -0.494 14.062 1 94.12 148 LEU B N 1
ATOM 3518 C CA . LEU B 1 148 ? 2.459 -1.085 14.078 1 94.12 148 LEU B CA 1
ATOM 3519 C C . LEU B 1 148 ? 1.552 -0.364 15.07 1 94.12 148 LEU B C 1
ATOM 3521 O O . LEU B 1 148 ? 0.388 -0.092 14.766 1 94.12 148 LEU B O 1
ATOM 3525 N N . LEU B 1 149 ? 2.088 -0.076 16.219 1 97.44 149 LEU B N 1
ATOM 3526 C CA . LEU B 1 149 ? 1.335 0.64 17.234 1 97.44 149 LEU B CA 1
ATOM 3527 C C . LEU B 1 149 ? 0.862 1.993 16.719 1 97.44 149 LEU B C 1
ATOM 3529 O O . LEU B 1 149 ? -0.304 2.355 16.891 1 97.44 149 LEU B O 1
ATOM 3533 N N . LEU B 1 150 ? 1.738 2.707 16.047 1 98 150 LEU B N 1
ATOM 3534 C CA . LEU B 1 150 ? 1.403 4.02 15.5 1 98 150 LEU B CA 1
ATOM 3535 C C . LEU B 1 150 ? 0.279 3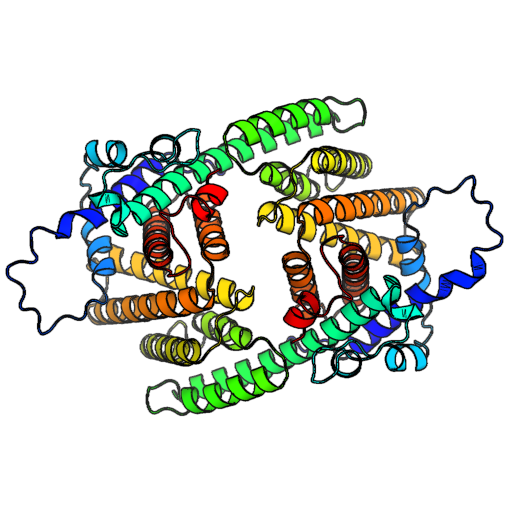.916 14.477 1 98 150 LEU B C 1
ATOM 3537 O O . LEU B 1 150 ? -0.691 4.676 14.531 1 98 150 LEU B O 1
ATOM 3541 N N . SER B 1 151 ? 0.473 3.008 13.555 1 97.44 151 SER B N 1
ATOM 3542 C CA . SER B 1 151 ? -0.508 2.842 12.484 1 97.44 151 SER B CA 1
ATOM 3543 C C . SER B 1 151 ? -1.883 2.496 13.047 1 97.44 151 SER B C 1
ATOM 3545 O O . SER B 1 151 ? -2.896 3.035 12.594 1 97.44 151 SER B O 1
ATOM 3547 N N . ILE B 1 152 ? -1.943 1.596 14.047 1 97.69 152 ILE B N 1
ATOM 3548 C CA . ILE B 1 152 ? -3.207 1.189 14.656 1 97.69 152 ILE B CA 1
ATOM 3549 C C . ILE B 1 152 ? -3.83 2.373 15.391 1 97.69 152 ILE B C 1
ATOM 3551 O O . ILE B 1 152 ? -5.043 2.58 15.328 1 97.69 152 ILE B O 1
ATOM 3555 N N . LEU B 1 153 ? -2.994 3.094 16.078 1 98.69 153 LEU B N 1
ATOM 3556 C CA . LEU B 1 153 ? -3.498 4.219 16.844 1 98.69 153 LEU B CA 1
ATOM 3557 C C . LEU B 1 153 ? -4.023 5.324 15.938 1 98.69 153 LEU B C 1
ATOM 3559 O O . LEU B 1 153 ? -5.047 5.941 16.234 1 98.69 153 LEU B O 1
ATOM 3563 N N . VAL B 1 154 ? -3.359 5.617 14.812 1 98.75 154 VAL B N 1
ATOM 3564 C CA . VAL B 1 154 ? -3.848 6.613 13.859 1 98.75 154 VAL B CA 1
ATOM 3565 C C . VAL B 1 154 ? -5.215 6.191 13.328 1 98.75 154 VAL B C 1
ATOM 3567 O O . VAL B 1 154 ? -6.129 7.016 13.227 1 98.75 154 VAL B O 1
ATOM 3570 N N . LYS B 1 155 ? -5.324 4.945 13.031 1 98.19 155 LYS B N 1
ATOM 3571 C CA . LYS B 1 155 ? -6.598 4.438 12.531 1 98.19 155 LYS B CA 1
ATOM 3572 C C . LYS B 1 155 ? -7.691 4.574 13.586 1 98.19 155 LYS B C 1
ATOM 3574 O O . LYS B 1 155 ? -8.867 4.73 13.258 1 98.19 155 LYS B O 1
ATOM 3579 N N . HIS B 1 156 ? -7.336 4.559 14.789 1 98.56 156 HIS B N 1
ATOM 3580 C CA . HIS B 1 156 ? -8.281 4.645 15.898 1 98.56 156 HIS B CA 1
ATOM 3581 C C . HIS B 1 156 ? -8.969 6.004 15.93 1 98.56 156 HIS B C 1
ATOM 3583 O O . HIS B 1 156 ? -10.023 6.156 16.562 1 98.56 156 HIS B O 1
ATOM 3589 N N . LEU B 1 157 ? -8.406 7.02 15.273 1 98.5 157 LEU B N 1
ATOM 3590 C CA . LEU B 1 157 ? -9.031 8.336 15.18 1 98.5 157 LEU B CA 1
ATOM 3591 C C . LEU B 1 157 ? -10.391 8.25 14.5 1 98.5 157 LEU B C 1
ATOM 3593 O O . LEU B 1 157 ? -11.258 9.094 14.727 1 98.5 157 LEU B O 1
ATOM 3597 N N . ASP B 1 158 ? -10.578 7.219 13.719 1 98 158 ASP B N 1
ATOM 3598 C CA . ASP B 1 158 ? -11.82 7.059 12.984 1 98 158 ASP B CA 1
ATOM 3599 C C . ASP B 1 158 ? -12.789 6.141 13.727 1 98 158 ASP B C 1
ATOM 3601 O O . ASP B 1 158 ? -13.906 5.895 13.258 1 98 158 ASP B O 1
ATOM 3605 N N . HIS B 1 159 ? -12.359 5.648 14.766 1 97.62 159 HIS B N 1
ATOM 3606 C CA . HIS B 1 159 ? -13.211 4.754 15.539 1 97.62 159 HIS B CA 1
ATOM 3607 C C . HIS B 1 159 ? -14.469 5.473 16.016 1 97.62 159 HIS B C 1
ATOM 3609 O O . HIS B 1 159 ? -14.422 6.664 16.344 1 97.62 159 HIS B O 1
ATOM 3615 N N . LYS B 1 160 ? -15.555 4.84 16.188 1 96.94 160 LYS B N 1
ATOM 3616 C CA . LYS B 1 160 ? -16.859 5.391 16.531 1 96.94 160 LYS B CA 1
ATOM 3617 C C . LYS B 1 160 ? -16.828 6.129 17.859 1 96.94 160 LYS B C 1
ATOM 3619 O O . LYS B 1 160 ? -17.5 7.145 18.031 1 96.94 160 LYS B O 1
ATOM 3624 N N . ASN B 1 161 ? -16.047 5.598 18.812 1 96.31 161 ASN B N 1
ATOM 3625 C CA . ASN B 1 161 ? -15.945 6.207 20.141 1 96.31 161 ASN B CA 1
ATOM 3626 C C . ASN B 1 161 ? -15.188 7.531 20.094 1 96.31 161 ASN B C 1
ATOM 3628 O O . ASN B 1 161 ? -15.25 8.32 21.031 1 96.31 161 ASN B O 1
ATOM 3632 N N . VAL B 1 162 ? -14.398 7.746 18.984 1 98.31 162 VAL B N 1
ATOM 3633 C CA . VAL B 1 162 ? -13.445 8.844 18.969 1 98.31 162 VAL B CA 1
ATOM 3634 C C . VAL B 1 162 ? -13.898 9.914 17.969 1 98.31 162 V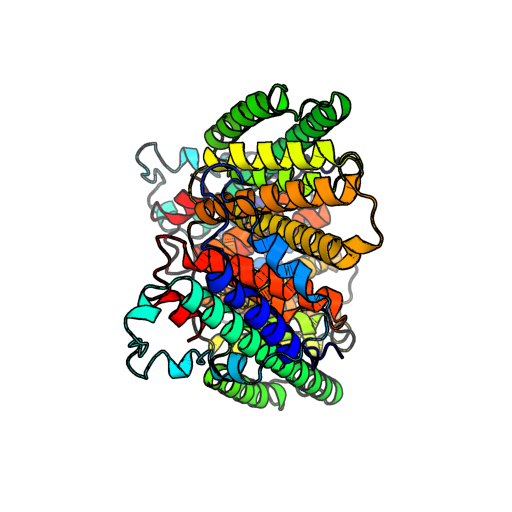AL B C 1
ATOM 3636 O O . VAL B 1 162 ? -13.789 11.109 18.234 1 98.31 162 VAL B O 1
ATOM 3639 N N . ILE B 1 163 ? -14.484 9.547 16.875 1 97.06 163 ILE B N 1
ATOM 3640 C CA . ILE B 1 163 ? -14.727 10.375 15.703 1 97.06 163 ILE B CA 1
ATOM 3641 C C . ILE B 1 163 ? -15.648 11.539 16.062 1 97.06 163 ILE B C 1
ATOM 3643 O O . ILE B 1 163 ? -15.578 12.609 15.453 1 97.06 163 ILE B O 1
ATOM 3647 N N . LYS B 1 164 ? -16.469 11.375 17.109 1 95.44 164 LYS B N 1
ATOM 3648 C CA . LYS B 1 164 ? -17.406 12.43 17.5 1 95.44 164 LYS B CA 1
ATOM 3649 C C . LYS B 1 164 ? -16.906 13.18 18.734 1 95.44 164 LYS B C 1
ATOM 3651 O O . LYS B 1 164 ? -17.641 13.977 19.312 1 95.44 164 LYS B O 1
ATOM 3656 N N . GLN B 1 165 ? -15.766 12.914 19.156 1 97.06 165 GLN B N 1
ATOM 3657 C CA . GLN B 1 165 ? -15.18 13.539 20.344 1 97.06 165 GLN B CA 1
ATOM 3658 C C . GLN B 1 165 ? -13.992 14.414 19.969 1 97.06 165 GLN B C 1
ATOM 3660 O O . GLN B 1 165 ? -12.844 13.969 20.016 1 97.06 165 GLN B O 1
ATOM 3665 N N . PRO B 1 166 ? -14.203 15.719 19.688 1 96.31 166 PRO B N 1
ATOM 3666 C CA . PRO B 1 166 ? -13.156 16.609 19.188 1 96.31 166 PRO B CA 1
ATOM 3667 C C . PRO B 1 166 ? -11.938 16.672 20.094 1 96.31 166 PRO B C 1
ATOM 3669 O O . PRO B 1 166 ? -10.805 16.531 19.641 1 96.31 166 PRO B O 1
ATOM 3672 N N . ASP B 1 167 ? -12.164 16.828 21.375 1 96.75 167 ASP B N 1
ATOM 3673 C CA . ASP B 1 167 ? -11.047 16.953 22.297 1 96.75 167 ASP B CA 1
ATOM 3674 C C . ASP B 1 167 ? -10.25 15.648 22.359 1 96.75 167 ASP B C 1
ATOM 3676 O O . ASP B 1 167 ? -9.016 15.68 22.438 1 96.75 167 ASP B O 1
ATOM 3680 N N . MET B 1 168 ? -10.922 14.594 22.391 1 97.94 168 MET B N 1
ATOM 3681 C CA . MET B 1 168 ? -10.266 13.289 22.422 1 97.94 168 MET B CA 1
ATOM 3682 C C . MET B 1 168 ? -9.406 13.086 21.188 1 97.94 168 MET B C 1
ATOM 3684 O O . MET B 1 168 ? -8.297 12.555 21.266 1 97.94 168 MET B O 1
ATOM 3688 N N . GLN B 1 169 ? -9.883 13.477 19.984 1 98.44 169 GLN B N 1
ATOM 3689 C CA . GLN B 1 169 ? -9.102 13.383 18.75 1 98.44 169 GLN B CA 1
ATOM 3690 C C . GLN B 1 169 ? -7.781 14.133 18.875 1 98.44 169 GLN B C 1
ATOM 3692 O O . GLN B 1 169 ? -6.727 13.602 18.531 1 98.44 169 GLN B O 1
ATOM 3697 N N . LEU B 1 170 ? -7.891 15.344 19.359 1 98.12 170 LEU B N 1
ATOM 3698 C CA . LEU B 1 170 ? -6.703 16.172 19.531 1 98.12 170 LEU B CA 1
ATOM 3699 C C . LEU B 1 170 ? -5.707 15.523 20.469 1 98.12 170 LEU B C 1
ATOM 3701 O O . LEU B 1 170 ? -4.512 15.453 20.172 1 98.12 170 LEU B O 1
ATOM 3705 N N . ASN B 1 171 ? -6.227 15.031 21.625 1 98.5 171 ASN B N 1
ATOM 3706 C CA . ASN B 1 171 ? -5.371 14.367 22.609 1 98.5 171 ASN B CA 1
ATOM 3707 C C . ASN B 1 171 ? -4.691 13.133 22.016 1 98.5 171 ASN B C 1
ATOM 3709 O O . ASN B 1 171 ? -3.51 12.891 22.266 1 98.5 171 ASN B O 1
ATOM 3713 N N . ILE B 1 172 ? -5.371 12.352 21.234 1 98.88 172 ILE B N 1
ATOM 3714 C CA . ILE B 1 172 ? -4.824 11.141 20.625 1 98.88 172 ILE B CA 1
ATOM 3715 C C . ILE B 1 172 ? -3.709 11.508 19.656 1 98.88 172 ILE B C 1
ATOM 3717 O O . ILE B 1 172 ? -2.654 10.867 19.641 1 98.88 172 ILE B O 1
ATOM 3721 N N . VAL B 1 173 ? -3.902 12.539 18.828 1 98.81 173 VAL B N 1
ATOM 3722 C CA . VAL B 1 173 ? -2.879 12.969 17.875 1 98.81 173 VAL B CA 1
ATOM 3723 C C . VAL B 1 173 ? -1.612 13.367 18.625 1 98.81 173 VAL B C 1
ATOM 3725 O O . VAL B 1 173 ? -0.5 13.047 18.203 1 98.81 173 VAL B O 1
ATOM 3728 N N . GLU B 1 174 ? -1.79 14.07 19.734 1 98.31 174 GLU B N 1
ATOM 3729 C CA . GLU B 1 174 ? -0.64 14.469 20.531 1 98.31 174 GLU B CA 1
ATOM 3730 C C . GLU B 1 174 ? 0.1 13.258 21.078 1 98.31 174 GLU B C 1
ATOM 3732 O O . GLU B 1 174 ? 1.331 13.242 21.141 1 98.31 174 GLU B O 1
ATOM 3737 N N . VAL B 1 175 ? -0.645 12.25 21.531 1 98.62 175 VAL B N 1
ATOM 3738 C CA . VAL B 1 175 ? -0.048 11.016 22.016 1 98.62 175 VAL B CA 1
ATOM 3739 C C . VAL B 1 175 ? 0.713 10.328 20.875 1 98.62 175 VAL B C 1
ATOM 3741 O O . VAL B 1 175 ? 1.835 9.852 21.078 1 98.62 175 VAL B O 1
ATOM 3744 N N . ILE B 1 176 ? 0.13 10.266 19.641 1 98.81 176 ILE B N 1
ATOM 3745 C CA . ILE B 1 176 ? 0.792 9.672 18.469 1 98.81 176 ILE B CA 1
ATOM 3746 C C . ILE B 1 176 ? 2.115 10.391 18.219 1 98.81 176 ILE B C 1
ATOM 3748 O O . ILE B 1 176 ? 3.137 9.75 17.969 1 98.81 176 ILE B O 1
ATOM 3752 N N . THR B 1 177 ? 2.076 11.727 18.328 1 98.5 177 THR B N 1
ATOM 3753 C CA . THR B 1 177 ? 3.275 12.523 18.094 1 98.5 177 THR B CA 1
ATOM 3754 C C . THR B 1 177 ? 4.363 12.164 19.109 1 98.5 177 THR B C 1
ATOM 3756 O O . THR B 1 177 ? 5.52 11.961 18.734 1 98.5 177 THR B O 1
ATOM 3759 N N . ALA B 1 178 ? 3.982 12.055 20.344 1 97.88 178 ALA B N 1
ATOM 3760 C CA . ALA B 1 178 ? 4.938 11.727 21.391 1 97.88 178 ALA B CA 1
ATOM 3761 C C . ALA B 1 178 ? 5.52 10.328 21.188 1 97.88 178 ALA B C 1
ATOM 3763 O O . ALA B 1 178 ? 6.727 10.125 21.328 1 97.88 178 ALA B O 1
ATOM 3764 N N . LEU B 1 179 ? 4.684 9.367 20.891 1 98.25 179 LEU B N 1
ATOM 3765 C CA . LEU B 1 179 ? 5.137 8.008 20.609 1 98.25 179 LEU B CA 1
ATOM 3766 C C . LEU B 1 179 ? 6.09 7.988 19.422 1 98.25 179 LEU B C 1
ATOM 3768 O O . LEU B 1 179 ? 7.113 7.301 19.453 1 98.25 179 LEU B O 1
ATOM 3772 N N . THR B 1 180 ? 5.785 8.727 18.359 1 98.12 180 THR B N 1
ATOM 3773 C CA . THR B 1 180 ? 6.594 8.805 17.141 1 98.12 180 THR B CA 1
ATOM 3774 C C . THR B 1 180 ? 7.992 9.328 17.453 1 98.12 180 THR B C 1
ATOM 3776 O O . THR B 1 180 ? 8.984 8.805 16.953 1 98.12 180 THR B O 1
ATOM 3779 N N . GLN B 1 181 ? 8.016 10.305 18.266 1 97.31 181 GLN B N 1
ATOM 3780 C CA . GLN B 1 181 ? 9.297 10.914 18.625 1 97.31 181 GLN B CA 1
ATOM 3781 C C . GLN B 1 181 ? 10.219 9.898 19.297 1 97.31 181 GLN B C 1
ATOM 3783 O O . GLN B 1 181 ? 11.445 10 19.188 1 97.31 181 GLN B O 1
ATOM 3788 N N . GLN B 1 182 ? 9.648 8.867 19.891 1 95.75 182 GLN B N 1
ATOM 3789 C CA . GLN B 1 182 ? 10.43 7.859 20.594 1 95.75 182 GLN B CA 1
ATOM 3790 C C . GLN B 1 182 ? 10.602 6.605 19.75 1 95.75 182 GLN B C 1
ATOM 3792 O O . GLN B 1 182 ? 11.07 5.574 20.234 1 95.75 182 GLN B O 1
ATOM 3797 N N . SER B 1 183 ? 10.25 6.668 18.516 1 94.81 183 SER B N 1
ATOM 3798 C CA . SER B 1 183 ? 10.328 5.508 17.641 1 94.81 183 SER B CA 1
ATOM 3799 C C . SER B 1 183 ? 11.586 5.539 16.781 1 94.81 183 SER B C 1
ATOM 3801 O O . SER B 1 183 ? 12.242 6.582 16.672 1 94.81 183 SER B O 1
ATOM 3803 N N . LYS B 1 184 ? 11.969 4.422 16.25 1 91.69 184 LYS B N 1
ATOM 3804 C CA . LYS B 1 184 ? 13.141 4.301 15.383 1 91.69 184 LYS B CA 1
ATOM 3805 C C . LYS B 1 184 ? 12.828 4.812 13.977 1 91.69 184 LYS B C 1
ATOM 3807 O O . LYS B 1 184 ? 11.672 4.844 13.562 1 91.69 184 LYS B O 1
ATOM 3812 N N . VAL B 1 185 ? 13.953 5.262 13.32 1 90.56 185 VAL B N 1
ATOM 3813 C CA . VAL B 1 185 ? 13.836 5.633 11.914 1 90.56 185 VAL B CA 1
ATOM 3814 C C . VAL B 1 185 ? 13.953 4.387 11.039 1 90.56 185 VAL B C 1
ATOM 3816 O O . VAL B 1 185 ? 15 3.732 11.008 1 90.56 185 VAL B O 1
ATOM 3819 N N . GLN B 1 186 ? 12.898 4.031 10.398 1 87.06 186 GLN B N 1
ATOM 3820 C CA . GLN B 1 186 ? 12.875 2.854 9.539 1 87.06 186 GLN B CA 1
ATOM 3821 C C . GLN B 1 186 ? 11.633 2.852 8.648 1 87.06 186 GLN B C 1
ATOM 3823 O O . GLN B 1 186 ? 10.5 2.875 9.148 1 87.06 186 GLN B O 1
ATOM 3828 N N . ALA B 1 187 ? 11.914 2.805 7.344 1 85.94 187 ALA B N 1
ATOM 3829 C CA . ALA B 1 187 ? 10.773 2.721 6.438 1 85.94 187 ALA B CA 1
ATOM 3830 C C . ALA B 1 187 ? 10.047 1.389 6.598 1 85.94 187 ALA B C 1
ATOM 3832 O O . ALA B 1 187 ? 10.68 0.336 6.703 1 85.94 187 ALA B O 1
ATOM 3833 N N . SER B 1 188 ? 8.812 1.363 6.773 1 86.25 188 SER B N 1
ATOM 3834 C CA . SER B 1 188 ? 7.949 0.188 6.863 1 86.25 188 SER B CA 1
ATOM 3835 C C . SER B 1 188 ? 6.551 0.486 6.328 1 86.25 188 SER B C 1
ATOM 3837 O O . SER B 1 188 ? 6.156 1.648 6.223 1 86.25 188 SER B O 1
ATOM 3839 N N . VAL B 1 189 ? 5.855 -0.512 5.953 1 88.88 189 VAL B N 1
ATOM 3840 C CA . VAL B 1 189 ? 4.488 -0.354 5.469 1 88.88 189 VAL B CA 1
ATOM 3841 C C . VAL B 1 189 ? 3.629 0.296 6.547 1 88.88 189 VAL B C 1
ATOM 3843 O O . VAL B 1 189 ? 2.781 1.142 6.25 1 88.88 189 VAL B O 1
ATOM 3846 N N . ALA B 1 190 ? 3.941 -0.031 7.777 1 92.19 190 ALA B N 1
ATOM 3847 C CA . ALA B 1 190 ? 3.135 0.463 8.891 1 92.19 190 ALA B CA 1
ATOM 3848 C C . ALA B 1 190 ? 3.303 1.97 9.062 1 92.19 190 ALA B C 1
ATOM 3850 O O . ALA B 1 190 ? 2.32 2.693 9.242 1 92.19 190 ALA B O 1
ATOM 3851 N N . VAL B 1 191 ? 4.527 2.43 9.016 1 95.25 191 VAL B N 1
ATOM 3852 C CA . VAL B 1 191 ? 4.758 3.854 9.242 1 95.25 191 VAL B CA 1
ATOM 3853 C C . VAL B 1 191 ? 4.254 4.652 8.039 1 95.25 191 VAL B C 1
ATOM 3855 O O . VAL B 1 191 ? 3.74 5.762 8.195 1 95.25 191 VAL B O 1
ATOM 3858 N N . VAL B 1 192 ? 4.375 4.145 6.832 1 94.94 192 VAL B N 1
ATOM 3859 C CA . VAL B 1 192 ? 3.865 4.797 5.633 1 94.94 192 VAL B CA 1
ATOM 3860 C C . VAL B 1 192 ? 2.34 4.859 5.688 1 94.94 192 VAL B C 1
ATOM 3862 O O . VAL B 1 192 ? 1.74 5.863 5.297 1 94.94 192 VAL B O 1
ATOM 3865 N N . SER B 1 193 ? 1.742 3.756 6.152 1 95.62 193 SER B N 1
ATOM 3866 C CA . SER B 1 193 ? 0.293 3.738 6.324 1 95.62 193 SER B CA 1
ATOM 3867 C C . SER B 1 193 ? -0.157 4.801 7.324 1 95.62 193 SER B C 1
ATOM 3869 O O . SER B 1 193 ? -1.163 5.477 7.105 1 95.62 193 SER B O 1
ATOM 3871 N N . ALA B 1 194 ? 0.548 4.867 8.383 1 97.69 194 ALA B N 1
ATOM 3872 C CA . ALA B 1 194 ? 0.243 5.898 9.367 1 97.69 194 ALA B CA 1
ATOM 3873 C C . ALA B 1 194 ? 0.349 7.293 8.75 1 97.69 194 ALA B C 1
ATOM 3875 O O . ALA B 1 194 ? -0.513 8.148 8.977 1 97.69 194 ALA B O 1
ATOM 3876 N N . PHE B 1 195 ? 1.373 7.52 7.988 1 98.06 195 PHE B N 1
ATOM 3877 C CA . PHE B 1 195 ? 1.566 8.781 7.285 1 98.06 195 PHE B CA 1
ATOM 3878 C C . PHE B 1 195 ? 0.392 9.078 6.359 1 98.06 195 PHE B C 1
ATOM 3880 O O . PHE B 1 195 ? -0.148 10.18 6.359 1 98.06 195 PHE B O 1
ATOM 3887 N N . THR B 1 196 ? 0.025 8.117 5.598 1 98 196 THR B N 1
ATOM 3888 C CA . THR B 1 196 ? -1.066 8.258 4.641 1 98 196 THR B CA 1
ATOM 3889 C C . THR B 1 196 ? -2.367 8.617 5.352 1 98 196 THR B C 1
ATOM 3891 O O . THR B 1 196 ? -3.086 9.523 4.918 1 98 196 THR B O 1
ATOM 3894 N N . ASP B 1 197 ? -2.645 7.922 6.438 1 98.44 197 ASP B N 1
ATOM 3895 C CA . ASP B 1 197 ? -3.869 8.18 7.188 1 98.44 197 ASP B CA 1
ATOM 3896 C C . ASP B 1 197 ? -3.855 9.578 7.797 1 98.44 197 ASP B C 1
ATOM 3898 O O . ASP B 1 197 ? -4.883 10.258 7.82 1 98.44 197 ASP B O 1
ATOM 3902 N N . LEU B 1 198 ? -2.709 9.961 8.25 1 98.56 198 LEU B N 1
ATOM 3903 C CA . LEU B 1 198 ? -2.596 11.312 8.797 1 98.56 198 LEU B CA 1
ATOM 3904 C C . LEU B 1 198 ? -2.816 12.359 7.711 1 98.56 198 LEU B C 1
ATOM 3906 O O . LEU B 1 198 ? -3.443 13.391 7.957 1 98.56 198 LEU B O 1
ATOM 3910 N N . LEU B 1 199 ? -2.295 12.094 6.582 1 98.19 199 LEU B N 1
ATOM 3911 C CA . LEU B 1 199 ? -2.486 13.016 5.465 1 98.19 199 LEU B CA 1
ATOM 3912 C C . LEU B 1 199 ? -3.963 13.133 5.105 1 98.19 199 LEU B C 1
ATOM 3914 O O . LEU B 1 199 ? -4.43 14.203 4.719 1 98.19 199 LEU B O 1
ATOM 3918 N N . ARG B 1 200 ? -4.648 12.078 5.23 1 97.94 200 ARG B N 1
ATOM 3919 C CA . ARG B 1 200 ? -6.094 12.102 5.023 1 97.94 200 ARG B CA 1
ATOM 3920 C C . ARG B 1 200 ? -6.777 12.984 6.066 1 97.94 200 ARG B C 1
ATOM 3922 O O . ARG B 1 200 ? -7.684 13.75 5.742 1 97.94 200 ARG B O 1
ATOM 3929 N N . HIS B 1 201 ? -6.383 12.828 7.27 1 98.19 201 HIS B N 1
ATOM 3930 C CA . HIS B 1 201 ? -6.918 13.68 8.32 1 98.19 201 HIS B CA 1
ATOM 3931 C C . HIS B 1 201 ? -6.605 15.148 8.047 1 98.19 201 HIS B C 1
ATOM 3933 O O . HIS B 1 201 ? -7.438 16.016 8.305 1 98.19 201 HIS B O 1
ATOM 3939 N N . LEU B 1 202 ? -5.418 15.391 7.582 1 98 202 LEU B N 1
ATOM 3940 C CA . LEU B 1 202 ? -5.062 16.766 7.215 1 98 202 LEU B CA 1
ATOM 3941 C C . LEU B 1 202 ? -5.98 17.281 6.113 1 98 202 LEU B C 1
ATOM 3943 O O . LEU B 1 202 ? -6.477 18.406 6.195 1 98 202 LEU B O 1
ATOM 3947 N N . ARG B 1 203 ? -6.16 16.484 5.129 1 96.94 203 ARG B N 1
ATOM 3948 C CA . ARG B 1 203 ? -7.035 16.859 4.02 1 96.94 203 ARG B CA 1
ATOM 3949 C C . ARG B 1 203 ? -8.43 17.203 4.512 1 96.94 203 ARG B C 1
ATOM 3951 O O . ARG B 1 203 ? -9 18.219 4.105 1 96.94 203 ARG B O 1
ATOM 3958 N N . LYS B 1 204 ? -8.992 16.375 5.363 1 96.12 204 LYS B N 1
ATOM 3959 C CA . LYS B 1 204 ? -10.32 16.609 5.926 1 96.12 204 LYS B CA 1
ATOM 3960 C C . LYS B 1 204 ? -10.344 17.922 6.711 1 96.12 204 LYS B C 1
ATOM 3962 O O . LYS B 1 204 ? -11.312 18.688 6.625 1 96.12 204 LYS B O 1
ATOM 3967 N N . SER B 1 205 ? -9.32 18.094 7.473 1 96.25 205 SER B N 1
ATOM 3968 C CA . SER B 1 205 ? -9.227 19.328 8.266 1 96.25 205 SER B CA 1
ATOM 3969 C C . SER B 1 205 ? -9.172 20.562 7.371 1 96.25 205 SER B C 1
ATOM 3971 O O . SER B 1 205 ? -9.797 21.578 7.672 1 96.25 205 SER B O 1
ATOM 3973 N N . ILE B 1 206 ? -8.406 20.5 6.328 1 94.19 206 ILE B N 1
ATOM 3974 C CA . ILE B 1 206 ? -8.336 21.594 5.363 1 94.19 206 ILE B CA 1
ATOM 3975 C C . ILE B 1 206 ? -9.719 21.844 4.762 1 94.19 206 ILE B C 1
ATOM 3977 O O . ILE B 1 206 ? -10.133 22.984 4.605 1 94.19 206 ILE B O 1
ATOM 3981 N N . HIS B 1 207 ? -10.391 20.797 4.434 1 92.75 207 HIS B N 1
ATOM 3982 C CA . HIS B 1 207 ? -11.742 20.906 3.895 1 92.75 207 HIS B CA 1
ATOM 3983 C C . HIS B 1 207 ? -12.656 21.641 4.871 1 92.75 207 HIS B C 1
ATOM 3985 O O . HIS B 1 207 ? -13.43 22.516 4.465 1 92.75 207 HIS B O 1
ATOM 3991 N N . CYS B 1 208 ? -12.609 21.281 6.105 1 92.06 208 CYS B N 1
ATOM 3992 C CA . CYS B 1 208 ? -13.391 21.922 7.156 1 92.06 208 CYS B CA 1
ATOM 3993 C C . CYS B 1 208 ? -13.094 23.406 7.227 1 92.06 208 CYS B C 1
ATOM 3995 O O . CYS B 1 208 ? -14 24.219 7.43 1 92.06 208 CYS B O 1
ATOM 3997 N N . SER B 1 209 ? -11.914 23.766 7.031 1 90.5 209 SER B N 1
ATOM 3998 C CA . SER B 1 209 ? -11.5 25.156 7.105 1 90.5 209 SER B CA 1
ATOM 3999 C C . SER B 1 209 ? -12.055 25.969 5.941 1 90.5 209 SER B C 1
ATOM 4001 O O . SER B 1 209 ? -12.242 27.188 6.055 1 90.5 209 SER B O 1
ATOM 4003 N N . LEU B 1 210 ? -12.273 25.297 4.816 1 85.38 210 LEU B N 1
ATOM 4004 C CA . LEU B 1 210 ? -12.812 25.984 3.643 1 85.38 210 LEU B CA 1
ATOM 4005 C C . LEU B 1 210 ? -14.289 26.297 3.834 1 85.38 210 LEU B C 1
ATOM 4007 O O . LEU B 1 210 ? -14.812 27.234 3.211 1 85.38 210 LEU B O 1
ATOM 4011 N N . GLU B 1 211 ? -14.984 25.594 4.719 1 84 211 GLU B N 1
ATOM 4012 C CA . GLU B 1 211 ? -16.406 25.812 4.992 1 84 211 GLU B CA 1
ATOM 4013 C C . GLU B 1 211 ? -16.609 26.578 6.301 1 84 211 GLU B C 1
ATOM 4015 O O . GLU B 1 211 ? -17.672 26.5 6.91 1 84 211 GLU B O 1
ATOM 4020 N N . ASP B 1 212 ? -15.672 27.266 6.766 1 81.75 212 ASP B N 1
ATOM 4021 C CA . ASP B 1 212 ? -15.617 27.891 8.094 1 81.75 212 ASP B CA 1
ATOM 4022 C C . ASP B 1 212 ? -16.781 28.844 8.297 1 81.75 212 ASP B C 1
ATOM 4024 O O . ASP B 1 212 ? -17.312 28.969 9.406 1 81.75 212 ASP B O 1
ATOM 4028 N N . SER B 1 213 ? -17.234 29.5 7.254 1 82.06 213 SER B N 1
ATOM 4029 C CA . SER B 1 213 ? -18.266 30.516 7.402 1 82.06 213 SER B CA 1
ATOM 4030 C C . SER B 1 213 ? -19.578 29.922 7.914 1 82.06 213 SER B C 1
ATOM 4032 O O . SER B 1 213 ? -20.375 30.609 8.547 1 82.06 213 SER B O 1
ATOM 4034 N N . SER B 1 214 ? -19.766 28.641 7.805 1 87.44 214 SER B N 1
ATOM 4035 C CA . SER B 1 214 ? -21.016 27.984 8.172 1 87.44 214 SER B CA 1
ATOM 4036 C C . SER B 1 214 ? -20.859 27.219 9.484 1 87.44 214 SER B C 1
ATOM 4038 O O . SER B 1 214 ? -21.828 26.641 9.984 1 87.44 214 SER B O 1
ATOM 4040 N N . LEU B 1 215 ? -19.672 27.422 10.094 1 89.5 215 LEU B N 1
ATOM 4041 C CA . LEU B 1 215 ? -19.391 26.609 11.273 1 89.5 215 LEU B CA 1
ATOM 4042 C C . LEU B 1 215 ? -19.391 27.453 12.539 1 89.5 215 LEU B C 1
ATOM 4044 O O . LEU B 1 215 ? -19.203 28.672 12.469 1 89.5 215 LEU B O 1
ATOM 4048 N N . GLY B 1 216 ? -19.703 26.875 13.625 1 92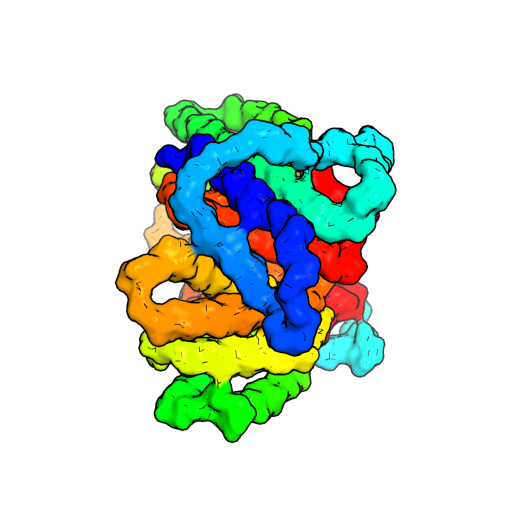.06 216 GLY B N 1
ATOM 4049 C CA . GLY B 1 216 ? -19.609 27.547 14.914 1 92.06 216 GLY B CA 1
ATOM 4050 C C . GLY B 1 216 ? -18.188 27.875 15.312 1 92.06 216 GLY B C 1
ATOM 4051 O O . GLY B 1 216 ? -17.25 27.219 14.867 1 92.06 216 GLY B O 1
ATOM 4052 N N . VAL B 1 217 ? -18 28.844 16.141 1 92.5 217 VAL B N 1
ATOM 4053 C CA . VAL B 1 217 ? -16.703 29.344 16.578 1 92.5 217 VAL B CA 1
ATOM 4054 C C . VAL B 1 217 ? -15.914 28.234 17.266 1 92.5 217 VAL B C 1
ATOM 4056 O O . VAL B 1 217 ? -14.703 28.109 17.062 1 92.5 217 VAL B O 1
ATOM 4059 N N . ASP B 1 218 ? -16.547 27.438 18.062 1 93.5 218 ASP B N 1
ATOM 4060 C CA . ASP B 1 218 ? -15.891 26.359 18.781 1 93.5 218 ASP B CA 1
ATOM 4061 C C . ASP B 1 218 ? -15.312 25.328 17.828 1 93.5 218 ASP B C 1
ATOM 4063 O O . ASP B 1 218 ? -14.219 24.797 18.047 1 93.5 218 ASP B O 1
ATOM 4067 N N . ILE B 1 219 ? -16.047 25.141 16.797 1 94.12 219 ILE B N 1
ATOM 4068 C CA . ILE B 1 219 ? -15.625 24.156 15.805 1 94.12 219 ILE B CA 1
ATOM 4069 C C . ILE B 1 219 ? -14.43 24.703 15.023 1 94.12 219 ILE B C 1
ATOM 4071 O O . ILE B 1 219 ? -13.492 23.969 14.711 1 94.12 219 ILE B O 1
ATOM 4075 N N . ILE B 1 220 ? -14.445 25.875 14.742 1 93.56 220 ILE B N 1
ATOM 4076 C CA . ILE B 1 220 ? -13.375 26.531 14 1 93.56 220 ILE B CA 1
ATOM 4077 C C . ILE B 1 220 ? -12.086 26.484 14.82 1 93.56 220 ILE B C 1
ATOM 4079 O O . ILE B 1 220 ? -11.023 26.156 14.297 1 93.56 220 ILE B O 1
ATOM 4083 N N . LYS B 1 221 ? -12.203 26.828 16.062 1 93.5 221 LYS B N 1
ATOM 4084 C CA . LYS B 1 221 ? -11.047 26.812 16.953 1 93.5 221 LYS B CA 1
ATOM 4085 C C . LYS B 1 221 ? -10.484 25.406 17.094 1 93.5 221 LYS B C 1
ATOM 4087 O O . LYS B 1 221 ? -9.273 25.203 17.031 1 93.5 221 LYS B O 1
ATOM 4092 N N . TRP B 1 222 ? -11.297 24.484 17.266 1 95.75 222 TRP B N 1
ATOM 4093 C CA . TRP B 1 222 ? -10.859 23.094 17.359 1 95.75 222 TRP B CA 1
ATOM 4094 C C . TRP B 1 222 ? -10.125 22.672 16.094 1 95.75 222 TRP B C 1
ATOM 4096 O O . TRP B 1 222 ? -9.039 22.078 16.172 1 95.75 222 TRP B O 1
ATOM 4106 N N . ASN B 1 223 ? -10.742 22.938 14.961 1 95.81 223 ASN B N 1
ATOM 4107 C CA . ASN B 1 223 ? -10.172 22.5 13.695 1 95.81 223 ASN B CA 1
ATOM 4108 C C . ASN B 1 223 ? -8.781 23.094 13.477 1 95.81 223 ASN B C 1
ATOM 4110 O O . ASN B 1 223 ? -7.895 22.438 12.938 1 95.81 223 ASN B O 1
ATOM 4114 N N . ARG B 1 224 ? -8.633 24.297 13.93 1 94.25 224 ARG B N 1
ATOM 4115 C CA . ARG B 1 224 ? -7.328 24.938 13.828 1 94.25 224 ARG B CA 1
ATOM 4116 C C . ARG B 1 224 ? -6.289 24.203 14.664 1 94.25 224 ARG B C 1
ATOM 4118 O O . ARG B 1 224 ? -5.184 23.938 14.195 1 94.25 224 ARG B O 1
ATOM 4125 N N . ASN B 1 225 ? -6.672 23.891 15.898 1 96.06 225 ASN B N 1
ATOM 4126 C CA . ASN B 1 225 ? -5.773 23.156 16.781 1 96.06 225 ASN B CA 1
ATOM 4127 C C . ASN B 1 225 ? -5.5 21.75 16.266 1 96.06 225 ASN B C 1
ATOM 4129 O O . ASN B 1 225 ? -4.367 21.266 16.328 1 96.06 225 ASN B O 1
ATOM 4133 N N . PHE B 1 226 ? -6.527 21.156 15.789 1 97.75 226 PHE B N 1
ATOM 4134 C CA . PHE B 1 226 ? -6.418 19.812 15.25 1 97.75 226 PHE B CA 1
ATOM 4135 C C . PHE B 1 226 ? -5.508 19.781 14.031 1 97.75 226 PHE B C 1
ATOM 4137 O O . PHE B 1 226 ? -4.648 18.906 13.906 1 97.75 226 PHE B O 1
ATOM 4144 N N . GLN B 1 227 ? -5.695 20.672 13.141 1 96.69 227 GLN B N 1
ATOM 4145 C CA . GLN B 1 227 ? -4.883 20.781 11.93 1 96.69 227 GLN B CA 1
ATOM 4146 C C . GLN B 1 227 ? -3.406 20.953 12.273 1 96.69 227 GLN B C 1
ATOM 4148 O O . GLN B 1 227 ? -2.545 20.297 11.68 1 96.69 227 GLN B O 1
ATOM 4153 N N . ALA B 1 228 ? -3.131 21.797 13.234 1 95.75 228 ALA B N 1
ATOM 4154 C CA . ALA B 1 228 ? -1.758 22.047 13.664 1 95.75 228 ALA B CA 1
ATOM 4155 C C . ALA B 1 228 ? -1.143 20.781 14.266 1 95.75 228 ALA B C 1
ATOM 4157 O O . ALA B 1 228 ? 0.02 20.469 14.008 1 95.75 228 ALA B O 1
ATOM 4158 N N . ALA B 1 229 ? -1.898 20.141 15.102 1 97.62 229 ALA B N 1
ATOM 4159 C CA . ALA B 1 229 ? -1.417 18.906 15.734 1 97.62 229 ALA B CA 1
ATOM 4160 C C . ALA B 1 229 ? -1.138 17.828 14.695 1 97.62 229 ALA B C 1
ATOM 4162 O O . ALA B 1 229 ? -0.105 17.156 14.75 1 97.62 229 ALA B O 1
ATOM 4163 N N . VAL B 1 230 ? -2.045 17.656 13.727 1 98.5 230 VAL B N 1
ATOM 4164 C CA . VAL B 1 230 ? -1.894 16.656 12.672 1 98.5 230 VAL B CA 1
ATOM 4165 C C . VAL B 1 230 ? -0.667 17 11.82 1 98.5 230 VAL B C 1
ATOM 4167 O O . VAL B 1 230 ? 0.1 16.094 11.453 1 98.5 230 VAL B O 1
ATOM 4170 N N . ASP B 1 231 ? -0.519 18.203 11.531 1 97 231 ASP B N 1
ATOM 4171 C CA . ASP B 1 231 ? 0.63 18.656 10.75 1 97 231 ASP B CA 1
ATOM 4172 C C . ASP B 1 231 ? 1.94 18.297 11.445 1 97 231 ASP B C 1
ATOM 4174 O O . ASP B 1 231 ? 2.848 17.734 10.828 1 97 231 ASP B O 1
ATOM 4178 N N . GLU B 1 232 ? 2.039 18.688 12.711 1 96.56 232 GLU B N 1
ATOM 4179 C CA . GLU B 1 232 ? 3.23 18.359 13.484 1 96.56 232 GLU B CA 1
ATOM 4180 C C . GLU B 1 232 ? 3.477 16.844 13.5 1 96.56 232 GLU B C 1
ATOM 4182 O O . GLU B 1 232 ? 4.617 16.406 13.367 1 96.56 232 GLU B O 1
ATOM 4187 N N . CYS B 1 233 ? 2.445 16.125 13.68 1 98.25 233 CYS B N 1
ATOM 4188 C CA . CYS B 1 233 ? 2.543 14.672 13.695 1 98.25 233 CYS B CA 1
ATOM 4189 C C . CYS B 1 233 ? 3.041 14.148 12.352 1 98.25 233 CYS B C 1
ATOM 4191 O O . CYS B 1 233 ? 3.877 13.242 12.312 1 98.25 233 CYS B O 1
ATOM 4193 N N . LEU B 1 234 ? 2.561 14.688 11.258 1 98 234 LEU B N 1
ATOM 4194 C CA . LEU B 1 234 ? 2.977 14.32 9.906 1 98 234 LEU B CA 1
ATOM 4195 C C . LEU B 1 234 ? 4.477 14.531 9.727 1 98 234 LEU B C 1
ATOM 4197 O O . LEU B 1 234 ? 5.16 13.688 9.148 1 98 234 LEU B O 1
ATOM 4201 N N . VAL B 1 235 ? 4.961 15.656 10.219 1 96.06 235 VAL B N 1
ATOM 4202 C CA . VAL B 1 235 ? 6.387 15.961 10.125 1 96.06 235 VAL B CA 1
ATOM 4203 C C . VAL B 1 235 ? 7.191 14.898 10.875 1 96.06 235 VAL B C 1
ATOM 4205 O O . VAL B 1 235 ? 8.172 14.375 10.352 1 96.06 235 VAL B O 1
ATOM 4208 N N . GLN B 1 236 ? 6.742 14.547 12.086 1 96.56 236 GLN B N 1
ATOM 4209 C CA . GLN B 1 236 ? 7.457 13.562 12.891 1 96.56 236 GLN B CA 1
ATOM 4210 C C . GLN B 1 236 ? 7.426 12.188 12.234 1 96.56 236 GLN B C 1
ATOM 4212 O O . GLN B 1 236 ? 8.445 11.5 12.172 1 96.56 236 GLN B O 1
ATOM 4217 N N . ILE B 1 237 ? 6.285 11.789 11.734 1 97.81 237 ILE B N 1
ATOM 4218 C CA . ILE B 1 237 ? 6.141 10.477 11.117 1 97.81 237 ILE B CA 1
ATOM 4219 C C . ILE B 1 237 ? 6.988 10.406 9.852 1 97.81 237 ILE B C 1
ATOM 4221 O O . ILE B 1 237 ? 7.621 9.383 9.578 1 97.81 237 ILE B O 1
ATOM 4225 N N . SER B 1 238 ? 6.992 11.461 9.086 1 95.31 238 SER B N 1
ATOM 4226 C CA . SER B 1 238 ? 7.805 11.5 7.875 1 95.31 238 SER B CA 1
ATOM 4227 C C . SER B 1 238 ? 9.281 11.305 8.195 1 95.31 238 SER B C 1
ATOM 4229 O O . SER B 1 238 ? 9.992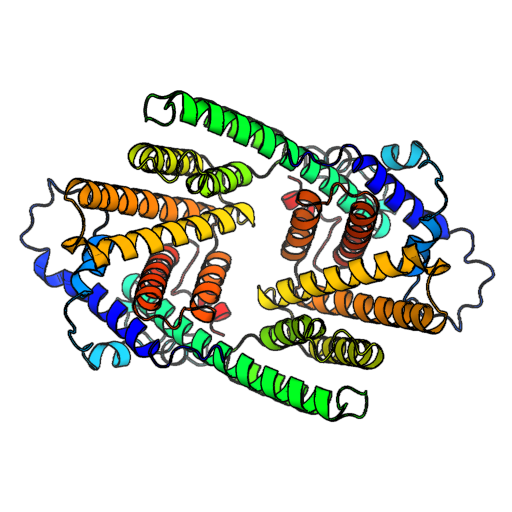 10.617 7.453 1 95.31 238 SER B O 1
ATOM 4231 N N . ASN B 1 239 ? 9.719 11.906 9.266 1 94 239 ASN B N 1
ATOM 4232 C CA . ASN B 1 239 ? 11.102 11.742 9.703 1 94 239 ASN B CA 1
ATOM 4233 C C . ASN B 1 239 ? 11.414 10.289 10.039 1 94 239 ASN B C 1
ATOM 4235 O O . ASN B 1 239 ? 12.547 9.836 9.859 1 94 239 ASN B O 1
ATOM 4239 N N . LYS B 1 240 ? 10.43 9.609 10.5 1 94.31 240 LYS B N 1
ATOM 4240 C CA . LYS B 1 240 ? 10.633 8.219 10.891 1 94.31 240 LYS B CA 1
ATOM 4241 C C . LYS B 1 240 ? 10.562 7.293 9.672 1 94.31 240 LYS B C 1
ATOM 4243 O O . LYS B 1 240 ? 11.133 6.203 9.68 1 94.31 240 LYS B O 1
ATOM 4248 N N . VAL B 1 241 ? 9.773 7.699 8.641 1 92.69 241 VAL B N 1
ATOM 4249 C CA . VAL B 1 241 ? 9.852 6.973 7.379 1 92.69 241 VAL B CA 1
ATOM 4250 C C . VAL B 1 241 ? 11.297 6.977 6.871 1 92.69 241 VAL B C 1
ATOM 4252 O O . VAL B 1 241 ? 11.805 5.945 6.43 1 92.69 241 VAL B O 1
ATOM 4255 N N . GLY B 1 242 ? 11.961 8.078 6.977 1 88 242 GLY B N 1
ATOM 4256 C CA . GLY B 1 242 ? 13.391 8.195 6.746 1 88 242 GLY B CA 1
ATOM 4257 C C . GLY B 1 242 ? 13.766 8.211 5.277 1 88 242 GLY B C 1
ATOM 4258 O O . GLY B 1 242 ? 14.945 8.305 4.926 1 88 242 GLY B O 1
ATOM 4259 N N . ASP B 1 243 ? 12.844 8.086 4.418 1 84.38 243 ASP B N 1
ATOM 4260 C CA . ASP B 1 243 ? 13.086 8.086 2.979 1 84.38 243 ASP B CA 1
ATOM 4261 C C . ASP B 1 243 ? 11.977 8.828 2.232 1 84.38 243 ASP B C 1
ATOM 4263 O O . ASP B 1 243 ? 10.805 8.727 2.596 1 84.38 243 ASP B O 1
ATOM 4267 N N . ALA B 1 244 ? 12.375 9.531 1.233 1 85.5 244 ALA B N 1
ATOM 4268 C CA . ALA B 1 244 ? 11.406 10.32 0.481 1 85.5 244 ALA B CA 1
ATOM 4269 C C . ALA B 1 244 ? 10.57 9.445 -0.444 1 85.5 244 ALA B C 1
ATOM 4271 O O . ALA B 1 244 ? 9.438 9.781 -0.778 1 85.5 244 ALA B O 1
ATOM 4272 N N . GLY B 1 245 ? 11.156 8.32 -0.825 1 85.31 245 GLY B N 1
ATOM 4273 C CA . GLY B 1 245 ? 10.547 7.449 -1.814 1 85.31 245 GLY B CA 1
ATOM 4274 C C . GLY B 1 245 ? 9.125 7.043 -1.454 1 85.31 245 GLY B C 1
ATOM 4275 O O . GLY B 1 245 ? 8.18 7.348 -2.188 1 85.31 245 GLY B O 1
ATOM 4276 N N . PRO B 1 246 ? 9 6.422 -0.314 1 88.25 246 PRO B N 1
ATOM 4277 C CA . PRO B 1 246 ? 7.664 5.988 0.098 1 88.25 246 PRO B CA 1
ATOM 4278 C C . PRO B 1 246 ? 6.676 7.148 0.211 1 88.25 246 PRO B C 1
ATOM 4280 O O . PRO B 1 246 ? 5.496 6.996 -0.118 1 88.25 246 PRO B O 1
ATOM 4283 N N . VAL B 1 247 ? 7.117 8.281 0.65 1 91.31 247 VAL B N 1
ATOM 4284 C CA . VAL B 1 247 ? 6.254 9.453 0.784 1 91.31 247 VAL B CA 1
ATOM 4285 C C . VAL B 1 247 ? 5.84 9.945 -0.6 1 91.31 247 VAL B C 1
ATOM 4287 O O . VAL B 1 247 ? 4.668 10.266 -0.826 1 91.31 247 VAL B O 1
ATOM 4290 N N . LEU B 1 248 ? 6.777 10.008 -1.504 1 89.19 248 LEU B N 1
ATOM 4291 C CA . LEU B 1 248 ? 6.492 10.406 -2.877 1 89.19 248 LEU B CA 1
ATOM 4292 C C . LEU B 1 248 ? 5.48 9.461 -3.518 1 89.19 248 LEU B C 1
ATOM 4294 O O . LEU B 1 248 ? 4.617 9.898 -4.285 1 89.19 248 LEU B O 1
ATOM 4298 N N . ASP B 1 249 ? 5.578 8.203 -3.148 1 86.88 249 ASP B N 1
ATOM 4299 C CA . ASP B 1 249 ? 4.621 7.223 -3.654 1 86.88 249 ASP B CA 1
ATOM 4300 C C . ASP B 1 249 ? 3.207 7.539 -3.172 1 86.88 249 ASP B C 1
ATOM 4302 O O . ASP B 1 249 ? 2.242 7.395 -3.924 1 86.88 249 ASP B O 1
ATOM 4306 N N . VAL B 1 250 ? 3.121 7.859 -1.946 1 93 250 VAL B N 1
ATOM 4307 C CA . VAL B 1 250 ? 1.828 8.227 -1.38 1 93 250 VAL B CA 1
ATOM 4308 C C . VAL B 1 250 ? 1.26 9.43 -2.131 1 93 250 VAL B C 1
ATOM 4310 O O . VAL B 1 250 ? 0.091 9.43 -2.525 1 93 250 VAL B O 1
ATOM 4313 N N . MET B 1 251 ? 2.064 10.406 -2.363 1 93.69 251 MET B N 1
ATOM 4314 C CA . MET B 1 251 ? 1.66 11.609 -3.078 1 93.69 251 MET B CA 1
ATOM 4315 C C . MET B 1 251 ? 1.179 11.273 -4.484 1 93.69 251 MET B C 1
ATOM 4317 O O . MET B 1 251 ? 0.127 11.75 -4.918 1 93.69 251 MET B O 1
ATOM 4321 N N . THR B 1 252 ? 1.959 10.531 -5.168 1 89.62 252 THR B N 1
ATOM 4322 C CA . THR B 1 252 ? 1.621 10.117 -6.527 1 89.62 252 THR B CA 1
ATOM 4323 C C . THR B 1 252 ? 0.265 9.414 -6.559 1 89.62 252 THR B C 1
ATOM 4325 O O . THR B 1 252 ? -0.568 9.703 -7.418 1 89.62 252 THR B O 1
ATOM 4328 N N . GLY B 1 253 ? 0.125 8.5 -5.633 1 89.19 253 GLY B N 1
ATOM 4329 C CA . GLY B 1 253 ? -1.146 7.797 -5.566 1 89.19 253 GLY B CA 1
ATOM 4330 C C . GLY B 1 253 ? -2.326 8.719 -5.34 1 89.19 253 GLY B C 1
ATOM 4331 O O . GLY B 1 253 ? -3.393 8.539 -5.934 1 89.19 253 GLY B O 1
ATOM 4332 N N . MET B 1 254 ? -2.186 9.68 -4.527 1 93.56 254 MET B N 1
ATOM 4333 C CA . MET B 1 254 ? -3.256 10.625 -4.223 1 93.56 254 MET B CA 1
ATOM 4334 C C . MET B 1 254 ? -3.611 11.453 -5.453 1 93.56 254 MET B C 1
ATOM 4336 O O . MET B 1 254 ? -4.789 11.695 -5.723 1 93.56 254 MET B O 1
ATOM 4340 N N . LEU B 1 255 ? -2.654 11.867 -6.191 1 93 255 LEU B N 1
ATOM 4341 C CA . LEU B 1 255 ? -2.883 12.719 -7.359 1 93 255 LEU B CA 1
ATOM 4342 C C . LEU B 1 255 ? -3.479 11.914 -8.508 1 93 255 LEU B C 1
ATOM 4344 O O . LEU B 1 255 ? -4.332 12.414 -9.242 1 93 255 LEU B O 1
ATOM 4348 N N . GLU B 1 256 ? -3.041 10.688 -8.664 1 89.31 256 GLU B N 1
ATOM 4349 C CA . GLU B 1 256 ? -3.578 9.828 -9.719 1 89.31 256 GLU B CA 1
ATOM 4350 C C . GLU B 1 256 ? -5.059 9.531 -9.484 1 89.31 256 GLU B C 1
ATOM 4352 O O . GLU B 1 256 ? -5.797 9.266 -10.43 1 89.31 256 GLU B O 1
ATOM 4357 N N . ASN B 1 257 ? -5.422 9.57 -8.203 1 90.19 257 ASN B N 1
ATOM 4358 C CA . ASN B 1 257 ? -6.801 9.25 -7.84 1 90.19 257 ASN B CA 1
ATOM 4359 C C . ASN B 1 257 ? -7.559 10.492 -7.379 1 90.19 257 ASN B C 1
ATOM 4361 O O . ASN B 1 257 ? -8.453 10.406 -6.539 1 90.19 257 ASN B O 1
ATOM 4365 N N . ILE B 1 258 ? -7.16 11.57 -7.852 1 92.94 258 ILE B N 1
ATOM 4366 C CA . ILE B 1 258 ? -7.738 12.828 -7.406 1 92.94 258 ILE B CA 1
ATOM 4367 C C . ILE B 1 258 ? -9.195 12.914 -7.852 1 92.94 258 ILE B C 1
ATOM 4369 O O . ILE B 1 258 ? -9.539 12.484 -8.953 1 92.94 258 ILE B O 1
ATOM 4373 N N . SER B 1 259 ? -10.039 13.445 -7.012 1 92.12 259 SER B N 1
ATOM 4374 C CA . SER B 1 259 ? -11.477 13.547 -7.234 1 92.12 259 SER B CA 1
ATOM 4375 C C . SER B 1 259 ? -11.797 14.547 -8.344 1 92.12 259 SER B C 1
ATOM 4377 O O . SER B 1 259 ? -11.086 15.547 -8.508 1 92.12 259 SER B O 1
ATOM 4379 N N . THR B 1 260 ? -12.93 14.383 -9.031 1 88.94 260 THR B N 1
ATOM 4380 C CA . THR B 1 260 ? -13.406 15.32 -10.047 1 88.94 260 THR B CA 1
ATOM 4381 C C . THR B 1 260 ? -14.164 16.469 -9.398 1 88.94 260 THR B C 1
ATOM 4383 O O . THR B 1 260 ? -14.422 17.484 -10.039 1 88.94 260 THR B O 1
ATOM 4386 N N . VAL B 1 261 ? -14.586 16.203 -8.102 1 89.81 261 VAL B N 1
ATOM 4387 C CA . VAL B 1 261 ? -15.234 17.266 -7.348 1 89.81 261 VAL B CA 1
ATOM 4388 C C . VAL B 1 261 ? -14.203 18.328 -6.977 1 89.81 261 VAL B C 1
ATOM 4390 O O . VAL B 1 261 ? -13.227 18.047 -6.281 1 89.81 261 VAL B O 1
ATOM 4393 N N . THR B 1 262 ? -14.383 19.5 -7.34 1 85.62 262 THR B N 1
ATOM 4394 C CA . THR B 1 262 ? -13.406 20.594 -7.301 1 85.62 262 THR B CA 1
ATOM 4395 C C . THR B 1 262 ? -12.914 20.828 -5.879 1 85.62 262 THR B C 1
ATOM 4397 O O . THR B 1 262 ? -11.711 20.953 -5.645 1 85.62 262 THR B O 1
ATOM 4400 N N . VAL B 1 263 ? -13.852 20.938 -4.953 1 87.56 263 VAL B N 1
ATOM 4401 C CA . VAL B 1 263 ? -13.461 21.25 -3.582 1 87.56 263 VAL B CA 1
ATOM 4402 C C . VAL B 1 263 ? -12.586 20.125 -3.027 1 87.56 263 VAL B C 1
ATOM 4404 O O . VAL B 1 263 ? -11.594 20.375 -2.344 1 87.56 263 VAL B O 1
ATOM 4407 N N . ILE B 1 264 ? -12.922 18.906 -3.344 1 92.44 264 ILE B N 1
ATOM 4408 C CA . ILE B 1 264 ? -12.164 17.75 -2.887 1 92.44 264 ILE B CA 1
ATOM 4409 C C . ILE B 1 264 ? -10.797 17.734 -3.57 1 92.44 264 ILE B C 1
ATOM 4411 O O . ILE B 1 264 ? -9.781 17.422 -2.938 1 92.44 264 ILE B O 1
ATOM 4415 N N . ALA B 1 265 ? -10.781 18.031 -4.816 1 92.31 265 ALA B N 1
ATOM 4416 C CA . ALA B 1 265 ? -9.523 18.109 -5.559 1 92.31 265 ALA B CA 1
ATOM 4417 C C . ALA B 1 265 ? -8.594 19.156 -4.957 1 92.31 265 ALA B C 1
ATOM 4419 O O . ALA B 1 265 ? -7.395 18.906 -4.797 1 92.31 265 ALA B O 1
ATOM 4420 N N . ARG B 1 266 ? -9.133 20.266 -4.582 1 89.31 266 ARG B N 1
ATOM 4421 C CA . ARG B 1 266 ? -8.344 21.344 -4 1 89.31 266 ARG B CA 1
ATOM 4422 C C . ARG B 1 266 ? -7.727 20.922 -2.672 1 89.31 266 ARG B C 1
ATOM 4424 O O . ARG B 1 266 ? -6.547 21.172 -2.42 1 89.31 266 ARG B O 1
ATOM 4431 N N . THR B 1 267 ? -8.508 20.297 -1.84 1 93.94 267 THR B N 1
ATOM 4432 C CA . THR B 1 267 ? -8 19.875 -0.541 1 93.94 267 THR B CA 1
ATOM 4433 C C . THR B 1 267 ? -6.953 18.781 -0.704 1 93.94 267 THR B C 1
ATOM 4435 O O . THR B 1 267 ? -5.988 18.703 0.063 1 93.94 267 THR B O 1
ATOM 4438 N N . THR B 1 268 ? -7.129 17.938 -1.707 1 95.38 268 THR B N 1
ATOM 4439 C CA . THR B 1 268 ? -6.145 16.891 -1.992 1 95.38 268 THR B CA 1
ATOM 4440 C C . THR B 1 268 ? -4.816 17.516 -2.42 1 95.38 268 THR B C 1
ATOM 4442 O O . THR B 1 268 ? -3.762 17.156 -1.891 1 95.38 268 THR B O 1
ATOM 4445 N N . VAL B 1 269 ? -4.883 18.469 -3.324 1 94.25 269 VAL B N 1
ATOM 4446 C CA . VAL B 1 269 ? -3.674 19.125 -3.816 1 94.25 269 VAL B CA 1
ATOM 4447 C C . VAL B 1 269 ? -2.986 19.875 -2.678 1 94.25 269 VAL B C 1
ATOM 4449 O O . VAL B 1 269 ? -1.758 19.844 -2.566 1 94.25 269 VAL B O 1
ATOM 4452 N N . SER B 1 270 ? -3.756 20.484 -1.842 1 92.88 270 SER B N 1
ATOM 4453 C CA . SER B 1 270 ? -3.195 21.203 -0.703 1 92.88 270 SER B CA 1
ATOM 4454 C C . SER B 1 270 ? -2.469 20.25 0.246 1 92.88 270 SER B C 1
ATOM 4456 O O . SER B 1 270 ? -1.363 20.562 0.704 1 92.88 270 SER B O 1
ATOM 4458 N N . ALA B 1 271 ? -3.117 19.156 0.547 1 96.12 271 ALA B N 1
ATOM 4459 C CA . ALA B 1 271 ? -2.486 18.172 1.425 1 96.12 271 ALA B CA 1
ATOM 4460 C C . ALA B 1 271 ? -1.214 17.609 0.796 1 96.12 271 ALA B C 1
ATOM 4462 O O . ALA B 1 271 ? -0.197 17.453 1.476 1 96.12 271 ALA B O 1
ATOM 4463 N N . VAL B 1 272 ? -1.252 17.344 -0.489 1 96.31 272 VAL B N 1
ATOM 4464 C CA . VAL B 1 272 ? -0.089 16.828 -1.197 1 96.31 272 VAL B CA 1
ATOM 4465 C C . VAL B 1 272 ? 1.024 17.875 -1.212 1 96.31 272 VAL B C 1
ATOM 4467 O O . VAL B 1 272 ? 2.203 17.531 -1.088 1 96.31 272 VAL B O 1
ATOM 4470 N N . TYR B 1 273 ? 0.66 19.094 -1.413 1 93.44 273 TYR B N 1
ATOM 4471 C CA . TYR B 1 273 ? 1.66 20.156 -1.381 1 93.44 273 TYR B CA 1
ATOM 4472 C C . TYR B 1 273 ? 2.359 20.203 -0.028 1 93.44 273 TYR B C 1
ATOM 4474 O O . TYR B 1 273 ? 3.578 20.359 0.043 1 93.44 273 TYR B O 1
ATOM 4482 N N . ARG B 1 274 ? 1.586 20.094 1.006 1 94 274 ARG B N 1
ATOM 4483 C CA . ARG B 1 274 ? 2.199 20.062 2.33 1 94 274 ARG B CA 1
ATOM 4484 C C . ARG B 1 274 ? 3.16 18.891 2.463 1 94 274 ARG B C 1
ATOM 4486 O O . ARG B 1 274 ? 4.254 19.031 3.016 1 94 274 ARG B O 1
ATOM 4493 N N . ALA B 1 275 ? 2.732 17.766 1.999 1 95.56 275 ALA B N 1
ATOM 4494 C CA . ALA B 1 275 ? 3.621 16.609 2.006 1 95.56 275 ALA B CA 1
ATOM 4495 C C . ALA B 1 275 ? 4.906 16.906 1.234 1 95.56 275 ALA B C 1
ATOM 4497 O O . ALA B 1 275 ? 5.992 16.5 1.65 1 95.56 275 ALA B O 1
ATOM 4498 N N . ALA B 1 276 ? 4.746 17.594 0.121 1 92.5 276 ALA B N 1
ATOM 4499 C CA . ALA B 1 276 ? 5.914 17.953 -0.672 1 92.5 276 ALA B CA 1
ATOM 4500 C C . ALA B 1 276 ? 6.863 18.844 0.133 1 92.5 276 ALA B C 1
ATOM 4502 O O . ALA B 1 276 ? 8.086 18.688 0.052 1 92.5 276 ALA B O 1
ATOM 4503 N N . GLN B 1 277 ? 6.336 19.734 0.878 1 90.25 277 GLN B N 1
ATOM 4504 C CA . GLN B 1 277 ? 7.145 20.609 1.721 1 90.25 277 GLN B CA 1
ATOM 4505 C C . GLN B 1 277 ? 7.895 19.812 2.785 1 90.25 277 GLN B C 1
ATOM 4507 O O . GLN B 1 277 ? 9.055 20.109 3.078 1 90.25 277 GLN B O 1
ATOM 4512 N N . ILE B 1 278 ? 7.211 18.891 3.34 1 91.44 278 ILE B N 1
ATOM 4513 C CA . ILE B 1 278 ? 7.824 18.047 4.359 1 91.44 278 ILE B CA 1
ATOM 4514 C C . ILE B 1 278 ? 8.977 17.25 3.744 1 91.44 278 ILE B C 1
ATOM 4516 O O . ILE B 1 278 ? 10.078 17.203 4.309 1 91.44 278 ILE B O 1
ATOM 4520 N N . VAL B 1 279 ? 8.742 16.688 2.619 1 88.56 279 VAL B N 1
ATOM 4521 C CA . VAL B 1 279 ? 9.727 15.844 1.938 1 88.56 279 VAL B CA 1
ATOM 4522 C C . VAL B 1 279 ? 10.953 16.672 1.577 1 88.56 279 VAL B C 1
ATOM 4524 O O . VAL B 1 279 ? 12.086 16.203 1.672 1 88.56 279 VAL B O 1
ATOM 4527 N N . ALA B 1 280 ? 10.703 17.859 1.127 1 84.56 280 ALA B N 1
ATOM 4528 C CA . ALA B 1 280 ? 11.797 18.75 0.719 1 84.56 280 ALA B CA 1
ATOM 4529 C C . ALA B 1 280 ? 12.703 19.078 1.9 1 84.56 280 ALA B C 1
ATOM 4531 O O . ALA B 1 280 ? 13.844 19.5 1.712 1 84.56 280 ALA B O 1
ATOM 4532 N N . SER B 1 281 ? 12.164 18.875 3.072 1 82.62 281 SER B N 1
ATOM 4533 C CA . SER B 1 281 ? 12.922 19.234 4.27 1 82.62 281 SER B CA 1
ATOM 4534 C C . SER B 1 281 ? 13.555 18 4.902 1 82.62 281 SER B C 1
ATOM 4536 O O . SER B 1 281 ? 14.258 18.109 5.914 1 82.62 281 SER B O 1
ATOM 4538 N N . LEU B 1 282 ? 13.344 16.828 4.336 1 81.62 282 LEU B N 1
ATOM 4539 C CA . LEU B 1 282 ? 13.93 15.602 4.887 1 81.62 282 LEU B CA 1
ATOM 4540 C C . LEU B 1 282 ? 15.438 15.586 4.688 1 81.62 282 LEU B C 1
ATOM 4542 O O . LEU B 1 282 ? 15.938 15.977 3.629 1 81.62 282 LEU B O 1
ATOM 4546 N N . PRO B 1 283 ? 16.25 15.352 5.68 1 68.75 283 PRO B N 1
ATOM 4547 C CA . PRO B 1 283 ? 17.703 15.406 5.594 1 68.75 283 PRO B CA 1
ATOM 4548 C C . PRO B 1 283 ? 18.266 14.508 4.492 1 68.75 283 PRO B C 1
ATOM 4550 O O . PRO B 1 283 ? 19.25 14.859 3.838 1 68.75 283 PRO B O 1
ATOM 4553 N N . ASN B 1 284 ? 17.859 13.32 4.387 1 59.75 284 ASN B N 1
ATOM 4554 C CA . ASN B 1 284 ? 18.438 12.391 3.422 1 59.75 284 ASN B CA 1
ATOM 4555 C C . ASN B 1 284 ? 17.891 12.625 2.02 1 59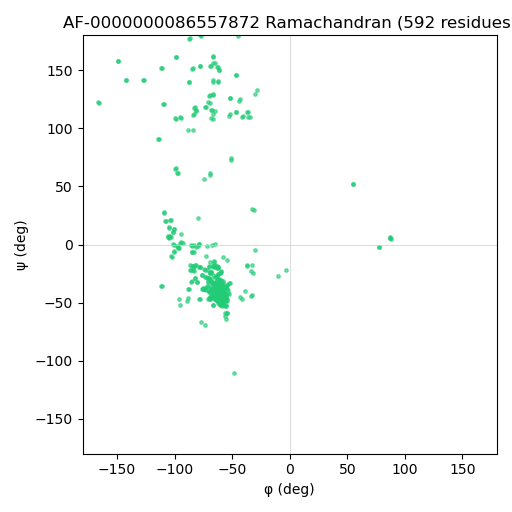.75 284 ASN B C 1
ATOM 4557 O O . ASN B 1 284 ? 18.156 11.852 1.1 1 59.75 284 ASN B O 1
ATOM 4561 N N . VAL B 1 285 ? 17 13.578 1.906 1 54.91 285 VAL B N 1
ATOM 4562 C CA . VAL B 1 285 ? 16.391 13.844 0.608 1 54.91 285 VAL B CA 1
ATOM 4563 C C . VAL B 1 285 ? 17.109 15 -0.076 1 54.91 285 VAL B C 1
ATOM 4565 O O . VAL B 1 285 ? 17.109 16.125 0.428 1 54.91 285 VAL B O 1
ATOM 4568 N N . SER B 1 286 ? 18.281 14.875 -0.338 1 48.81 286 SER B N 1
ATOM 4569 C CA . SER B 1 286 ? 18.766 15.961 -1.175 1 48.81 286 SER B CA 1
ATOM 4570 C C . SER B 1 286 ? 17.875 16.156 -2.398 1 48.81 286 SER B C 1
ATOM 4572 O O . SER B 1 286 ? 17.953 15.391 -3.355 1 48.81 286 SER B O 1
ATOM 4574 N N . LEU B 1 287 ? 16.719 16.719 -2.205 1 49.84 287 LEU B N 1
ATOM 4575 C CA . LEU B 1 287 ? 15.898 17.047 -3.363 1 49.84 287 LEU B CA 1
ATOM 4576 C C . LEU B 1 287 ? 16.734 17.656 -4.477 1 49.84 287 LEU B C 1
ATOM 4578 O O . LEU B 1 287 ? 16.406 17.531 -5.656 1 49.84 287 LEU B O 1
ATOM 4582 N N . SER B 1 288 ? 17.609 18.609 -4.07 1 41.84 288 SER B N 1
ATOM 4583 C CA . SER B 1 288 ? 18.547 19.172 -5.031 1 41.84 288 SER B CA 1
ATOM 4584 C C . SER B 1 288 ? 19.469 18.094 -5.602 1 41.84 288 SER B C 1
ATOM 4586 O O . SER B 1 288 ? 19.984 18.234 -6.707 1 41.84 288 SER B O 1
ATOM 4588 N N . LYS B 1 289 ? 20.016 17.328 -4.602 1 39.88 289 LYS B N 1
ATOM 4589 C CA . LYS B 1 289 ? 20.984 16.453 -5.238 1 39.88 289 LYS B CA 1
ATOM 4590 C C . LYS B 1 289 ? 20.312 15.453 -6.164 1 39.88 289 LYS B C 1
ATOM 4592 O O . LYS B 1 289 ? 19.234 14.938 -5.848 1 39.88 289 LYS B O 1
ATOM 4597 N N . GLN B 1 290 ? 20.406 15.414 -7.461 1 39.53 290 GLN B N 1
ATOM 4598 C CA . GLN B 1 290 ? 20.125 14.797 -8.758 1 39.53 290 GLN B CA 1
ATOM 4599 C C . GLN B 1 290 ? 19.359 13.492 -8.586 1 39.53 290 GLN B C 1
ATOM 4601 O O . GLN B 1 290 ? 18.578 13.109 -9.461 1 39.53 290 GLN B O 1
ATOM 4606 N N . GLY B 1 291 ? 19.359 12.742 -7.398 1 42.03 291 GLY B N 1
ATOM 4607 C CA . GLY B 1 291 ? 19.203 11.305 -7.574 1 42.03 291 GLY B CA 1
ATOM 4608 C C . GLY B 1 291 ? 17.781 10.836 -7.43 1 42.03 291 GLY B C 1
ATOM 4609 O O . GLY B 1 291 ? 17.234 10.172 -8.32 1 42.03 291 GLY B O 1
ATOM 4610 N N . LYS B 1 292 ? 17.125 11.289 -6.168 1 51.88 292 LYS B N 1
ATOM 4611 C CA . LYS B 1 292 ? 15.93 10.469 -5.977 1 51.88 292 LYS B CA 1
ATOM 4612 C C . LYS B 1 292 ? 14.727 11.086 -6.676 1 51.88 292 LYS B C 1
ATOM 4614 O O . LYS B 1 292 ? 13.953 10.383 -7.336 1 51.88 292 LYS B O 1
ATOM 4619 N N . LEU B 1 293 ? 14.539 12.508 -6.473 1 57.88 293 LEU B N 1
ATOM 4620 C CA . LEU B 1 293 ? 13.469 13.062 -7.301 1 57.88 293 LEU B CA 1
ATOM 4621 C C . LEU B 1 293 ? 13.734 12.797 -8.781 1 57.88 293 LEU B C 1
ATOM 4623 O O . LEU B 1 293 ? 12.805 12.539 -9.547 1 57.88 293 LEU B O 1
ATOM 4627 N N . GLY B 1 294 ? 15.047 12.906 -8.953 1 57.56 294 GLY B N 1
ATOM 4628 C CA . GLY B 1 294 ? 15.43 12.578 -10.32 1 57.56 294 GLY B CA 1
ATOM 4629 C C . GLY B 1 294 ? 15.055 11.164 -10.719 1 57.56 294 GLY B C 1
ATOM 4630 O O . GLY B 1 294 ? 14.508 10.945 -11.805 1 57.56 294 GLY B O 1
ATOM 4631 N N . SER B 1 295 ? 15.312 10.266 -9.758 1 57.19 295 SER B N 1
ATOM 4632 C CA . SER B 1 295 ? 14.977 8.875 -10.055 1 57.19 295 SER B CA 1
ATOM 4633 C C . SER B 1 295 ? 13.469 8.68 -10.133 1 57.19 295 SER B C 1
ATOM 4635 O O . SER B 1 295 ? 12.984 7.836 -10.898 1 57.19 295 SER B O 1
ATOM 4637 N N . PHE B 1 296 ? 12.867 9.656 -9.414 1 59.41 296 PHE B N 1
ATOM 4638 C CA . PHE B 1 296 ? 11.414 9.547 -9.414 1 59.41 296 PHE B CA 1
ATOM 4639 C C . PHE B 1 296 ? 10.828 10.133 -10.695 1 59.41 296 PHE B C 1
ATOM 4641 O O . PHE B 1 296 ? 9.828 9.625 -11.211 1 59.41 296 PHE B O 1
ATOM 4648 N N . PHE B 1 297 ? 11.555 11.172 -11.172 1 58.81 297 PHE B N 1
ATOM 4649 C CA . PHE B 1 297 ? 11 11.867 -12.328 1 58.81 297 PHE B CA 1
ATOM 4650 C C . PHE B 1 297 ? 11.688 11.406 -13.609 1 58.81 297 PHE B C 1
ATOM 4652 O O . PHE B 1 297 ? 11.273 11.773 -14.711 1 58.81 297 PHE B O 1
ATOM 4659 N N . SER B 1 298 ? 12.719 10.586 -13.406 1 52.97 298 SER B N 1
ATOM 4660 C CA . SER B 1 298 ? 13.398 10.078 -14.594 1 52.97 298 SER B CA 1
ATOM 4661 C C . SER B 1 298 ? 12.734 8.805 -15.109 1 52.97 298 SER B C 1
ATOM 4663 O O . SER B 1 298 ? 12.242 7.992 -14.32 1 52.97 298 SER B O 1
#

Nearest PDB structures (foldseek):
  6w2r-assembly1_A  TM=3.738E-01  e=5.108E+00  synthetic construct
  8vc2-assembly1_A  TM=2.285E-01  e=1.432E+00  Bombyx mori
  6w2r-assembly1_A  TM=3.429E-01  e=5.229E+00  synthetic construct
  8vc2-assembly1_A  TM=2.130E-01  e=2.049E+00  Bombyx mori

pLDDT: mean 80.8, std 20.41, range [27.53, 98.88]

Secondary structure (DSSP, 8-state):
-----TTHHHHHHHHHHHHHGGGGGTTSS-TTSS-SSTHHHHHHHGGGS-----HHHHHHS--HHHHB-TTS-B-S-HHHHT-HHHHHHHHHHHHHHHHHHHHHHHHHHHHHHHHHHHHT--STTSSHHHHHHHHHHHHHHTT--THHHHHHHHHGGGSHHHHT-HHHHHHHHHHHHHHHHTS-----HHHHHHHHHHHHHHHHHHHHHHTGGGS-HHHHHHHHHHHHHHHHHHHHHHHHH--HHHHHHHHHHHHHT--SSHHHHHHHHHHHHHHHHHHHT-TT--SSSTTHHHHHH-/-----TTHHHHHHHHHHHHHGGGTTTTSS-TTSS-S--HHHHHHHGGGS-----HHHHHHS--HHHHB-TTS-B-S-HHHHT-HHHHHHHHHHHHHHHHHHHHHHHHHHHHHHHHHHHHT--STTSSHHHHHHHHHHHHHHTT--THHHHHHHHHGGGSHHHHT-HHHHHHHHHHHHHHHHTS-----HHHHHHHHHHHHHHHHHHHHHHTGGGS-HHHHHHHHHHHHHHHHHHHHHHHHH--HHHHHHHHHHHHHT--SSHHHHHHHHHHHHHHHHHHHT-TT--SSSTTHHHHHH-

Radius of gyration: 26.26 Å; Cα contacts (8 Å, |Δi|>4): 693; chains: 2; bounding box: 47×87×65 Å

Foldseek 3Di:
DPAPPPCVVVVLLLLLQLQPPPPPPPPPDDPPDDPPPPVNVVSNPVSPPPPRRDPVRLVPQDAPPVQADPVRDGPDPPVLVPDPSNVVSNVSSNVSVLVNVLSVLLVVLVVVVVVCLVVVQLAPPGDNLVVLLVVLVVCVVVVHQSLSSLLSLLVCCPPPSRVPPLVSSLSSLLSSQVSLLVHAQAADPSLLNSLLSLLVVLLVLVLCQVVVVPDDPVVNVSSVSNNVSSLSSNLSSVQSNLDLVSLVVSLVVLQVPADPPVSSNVSSVVSSVSSVVSSCPRPVCCVVPCPDVVVVVD/DPAPPPCVVVVLLLLLQLQPPPVPPPPPDDPPPDPVPDPVVVSNPVSPPPPRRDPVRLVPQDAPPVQADPVRDGDDPPVLVPDVSNVVSNVSSNVSVLVNVLSVLLVVLVVVVVVCLVVVQLAPPGDNLVVLLVVLVVCVVVVHQSLSSLLSLLVCCPPPSRVPPLVSSLSSLLSSQVSLLVHAQAADPSLLNSLLSLLVVLLVLVLCQVVVVPDDPVVNVSSVSNNVSSLSSNLSSVQSNLDLVSLVVSLVVLQVPADPPVSSNVSSVVSSVSSVVSSCPRPVCCVVPCPDVVVVVD

Solvent-accessible surface area (backbone atoms only — not comparable to full-atom values): 32514 Å² total; per-residue (Å²): 130,86,59,57,39,88,56,48,65,57,41,49,39,41,51,54,57,53,65,65,70,62,74,77,69,63,78,78,64,74,86,82,73,76,69,91,62,53,55,70,56,56,42,61,39,68,55,75,64,85,65,73,57,60,76,60,54,60,77,63,50,58,48,61,73,68,32,34,45,99,85,54,45,75,62,61,60,72,76,48,60,76,29,46,68,52,48,15,50,34,47,44,51,43,47,50,51,51,23,44,51,50,32,51,50,51,53,54,49,52,54,50,50,51,53,29,61,77,66,63,18,47,43,96,88,30,61,42,54,64,52,49,53,53,49,45,52,50,36,44,72,71,42,44,69,50,38,47,57,50,25,55,53,57,57,44,51,67,33,81,88,30,60,81,31,69,68,58,43,44,28,46,43,52,44,50,35,57,53,45,72,74,49,74,70,52,68,44,72,38,41,51,49,28,43,52,53,46,45,50,51,42,23,53,39,50,47,53,49,65,50,42,90,80,49,56,68,69,56,52,53,48,45,53,55,39,41,31,45,45,50,53,29,46,52,49,41,50,57,25,30,59,50,52,60,68,55,51,51,53,43,47,53,52,54,55,64,48,50,72,51,62,71,57,30,43,26,47,50,48,39,42,39,52,50,29,43,49,43,40,65,36,83,86,34,46,63,70,51,52,57,57,58,38,56,65,62,80,129,85,59,58,38,88,56,49,64,57,40,50,38,39,52,55,52,52,65,66,64,60,72,77,69,60,77,78,64,73,85,82,74,75,66,93,58,56,55,70,54,59,43,62,38,66,56,76,63,86,67,72,56,61,76,62,52,60,78,64,51,60,47,63,72,68,31,33,46,99,85,54,45,76,63,62,61,72,76,49,60,76,29,47,68,53,49,15,48,33,47,42,53,42,48,49,51,52,21,44,51,49,32,50,51,50,53,54,50,52,52,50,49,51,54,29,60,76,65,65,17,47,44,96,88,31,61,41,52,64,52,50,53,51,48,44,53,52,35,42,74,72,43,43,70,50,40,46,58,50,26,53,53,56,56,45,50,67,33,82,90,30,61,80,31,70,67,58,44,45,29,46,43,53,42,49,34,56,53,45,74,72,50,74,70,51,69,44,72,38,40,50,48,28,43,51,54,46,47,48,52,42,23,52,40,50,47,52,50,65,51,42,91,80,50,54,70,70,56,51,54,46,47,51,54,39,41,34,46,46,50,53,30,44,53,50,43,50,56,25,30,59,50,52,62,68,54,51,48,52,43,47,54,50,56,54,63,47,52,74,51,62,71,59,30,40,26,49,48,47,40,42,39,51,49,29,44,50,44,40,63,36,84,85,34,45,63,69,51,53,54,59,56,40,55,66,62,79

InterPro domains:
  IPR055296 SEMI-ROLLED LEAF 2-like [PTHR46087] (6-290)

Organism: NCBI:txid261450

Sequence (596 aa):
MLSFPLNTDEVVLVVLDNYEDHKNKAENLDPETQGTQSRWVQEVLKVQGHVSPSPDVMTRVPSWRSIVNDKGEINVPMEDTKNPKFWSRVCLHNMAKLAKVATTIRRVLESLFRYFDNGDLWTQHGLALPVLLDMQLLIENSGQNMHLLLSILVKHLDHKNVIKQPDMQLNIVEVITALTQQSKVQASVAVVSAFTDLLRHLRKSIHCSLEDSSLGVDIIKWNRNFQAAVDECLVQISNKVGDAGPVLDVMTGMLENISTVTVIARTTVSAVYRAAQIVASLPNVSLSKQGKLGSFFSMLSFPLNTDEVVLVVLDNYEDHKNKAENLDPETQGTQSRWVQEVLKVQGHVSPSPDVMTRVPSWRSIVNDKGEINVPMEDTKNPKFWSRVCLHNMAKLAKVATTIRRVLESLFRYFDNGDLWTQHGLALPVLLDMQLLIENSGQNMHLLLSILVKHLDHKNVIKQPDMQLNIVEVITALTQQSKVQASVAVVSAFTDLLRHLRKSIHCSLEDSSLGVDIIKWNRNFQAAVDECLVQISNKVGDAGPVLDVMTGMLENISTVTVIARTTVSAVYRAAQIVASLPNVSLSKQGKLGSFFS